Protein AF-A0A2I1HPF6-F1 (afdb_monomer_lite)

Foldseek 3Di:
DDPDPPPDPQPPQLVVLVVVLVVLDPPDPPPDDPVRVQVSVVVLQVVADPPDADDDDDDDDVDDPDPCVLEDAPVPDDPPDDDPSHDHDWDFDAGWGDGQWTWTWTAGPVRDIDIDTHHPAAPFFLDKDKLVNQDDDPPDPDSAVSQLVVQLVVNLVCCVVPVVCLVLQLVFDQPPPDDPVNSVVVSVVSDRDSSSSSSSCQQAKDKAFCVVQVDPDGMIIITGRSVVRPAAEDQWPQQWDWHDDPRDIDIDGPDDDDVPGGHYDHPDHPVDDLVVVVVVCVSSVHPHPDPLNVVVVPQDPVLVVLLVVLVCCCVPPQLVQQVDLDDRDVVSLVSLVVSLVVLQVSCVVPNQSSCVCLVSLQSSLSSCVSVVNLVVSLVSLVVSCVSHVSICVPSNLVSLVVNLVSCVVVVVLVSSVVSVVVNVVVVVVCVVVDPDGDDDPDCPVVVCVNVPPDD

Secondary structure (DSSP, 8-state):
-----------HHHHHHHHHHHHHS-S--TT--HHHHHHHHHHHGGGS-TT----------TT----GGGEE-GGG--TT---TT-EE--EE-S--EESSSEEEEEE-TT--EEEEEE-SPPP--SEEEETTT----TT-SSHHHHHHHHHHHHHHHHHHH-GGGHHHHHTS--SS---HHHHHHHHHTT---HHHHHHHHHHHEEEEE-GGGT-SS--EEEEE-TTGGGPEE-SS--SEEEEEETTEEEEEESS---TTPPPEE-SS-TTS-HHHHHHHHHHTT----SHHHHHHHHS-HHHHHHHHHHHHHIIIIIHHHHSSSS---HHHHHHHHHHHHHHHHHTTTSGGG-TTHHHHHHHHHHHHHHTT-HHHHHHHHHHHHHHHTTT-HHHHHHHHHHHHHHHHHTT-HHHHHHHHHHHHHHHHHHHTT--SS---S--HHHHHHHTT---

Organism: NCBI:txid588596

Sequence (455 aa):
MKCITVTRTIDAFEVVQNAILRLTVDNFSQGKSREQLIDEHKRLDNFCDKKKYVVHNINKQENLTLNFQLRISISNLKVNNVPTGRFLLCRVISKFVKLFALLALVEDPEGNVERLALYNWTKEAFKVVFSNEAFGTMISNTLGDSCAEELTTCVTRKLFEEPYYCPEVYQLYNGLNLSRNEKNEIIRKNSIHIELIIQALMHNGVGLNYDKFNLKTKITGSGLWTLPSFLNHACIDENVYNFFLGDLLFIRTNRPISKGEELIINYRDATFSYEERLSYLKYMNIDCQCRMCKLERSESQEIKLRMAQLLKAYHESIFPKVSKSHRVEPSHIKELEYIIAELRSLRKEHPDLGFNTIELSNTLAFAYLGIGNSKKALSILKEVYDLYKTVRESEIRIIILDIIIINSKLKLFEEAKKWEFARQVWSELCRVMHEHVIKRPALGNLENVLLGNGP

pLDDT: mean 77.22, std 18.9, range [22.77, 98.19]

Structure (mmCIF, N/CA/C/O backbone):
data_AF-A0A2I1HPF6-F1
#
_entry.id   AF-A0A2I1HPF6-F1
#
loop_
_atom_site.group_PDB
_atom_site.id
_atom_site.type_symbol
_atom_site.label_atom_id
_atom_site.label_alt_id
_atom_site.label_comp_id
_atom_site.label_asym_id
_atom_site.label_entity_id
_atom_site.label_seq_id
_atom_site.pdbx_PDB_ins_code
_atom_site.Cartn_x
_atom_site.Cartn_y
_atom_site.Cartn_z
_atom_site.occupancy
_atom_site.B_iso_or_equiv
_atom_site.auth_seq_id
_atom_site.auth_comp_id
_atom_site.auth_asym_id
_atom_site.auth_atom_id
_atom_site.pdbx_PDB_model_num
ATOM 1 N N . MET A 1 1 ? -34.121 -19.395 -7.687 1.00 33.53 1 MET A N 1
ATOM 2 C CA . MET A 1 1 ? -33.109 -18.539 -7.028 1.00 33.53 1 MET A CA 1
ATOM 3 C C . MET A 1 1 ? -33.657 -18.086 -5.684 1.00 33.53 1 MET A C 1
ATOM 5 O O . MET A 1 1 ? -34.612 -17.324 -5.661 1.00 33.53 1 MET A O 1
ATOM 9 N N . LYS A 1 2 ? -33.133 -18.610 -4.568 1.00 22.89 2 LYS A N 1
ATOM 10 C CA . LYS A 1 2 ? -33.501 -18.140 -3.225 1.00 22.89 2 LYS A CA 1
ATOM 11 C C . LYS A 1 2 ? -32.704 -16.867 -2.939 1.00 22.89 2 LYS A C 1
ATOM 13 O O . LYS A 1 2 ? -31.482 -16.928 -2.854 1.00 22.89 2 LYS A O 1
ATOM 18 N N . CYS A 1 3 ? -33.392 -15.734 -2.830 1.00 22.77 3 CYS A N 1
ATOM 19 C CA . CYS A 1 3 ? -32.836 -14.511 -2.265 1.00 22.77 3 CYS A CA 1
ATOM 20 C C . CYS A 1 3 ? -32.560 -14.797 -0.783 1.00 22.77 3 CYS A C 1
ATOM 22 O O . CYS A 1 3 ? -33.494 -14.892 0.010 1.00 22.77 3 CYS A O 1
ATOM 24 N N . ILE A 1 4 ? -31.304 -15.070 -0.429 1.00 28.81 4 ILE A N 1
ATOM 25 C CA . ILE A 1 4 ? -30.907 -15.249 0.968 1.00 28.81 4 ILE A CA 1
ATOM 26 C C . ILE A 1 4 ? -30.422 -13.889 1.446 1.00 28.81 4 ILE A C 1
ATOM 28 O O . ILE A 1 4 ? -29.304 -13.466 1.153 1.00 28.81 4 ILE A O 1
ATOM 32 N N . THR A 1 5 ? -31.315 -13.195 2.142 1.00 25.14 5 THR A N 1
ATOM 33 C CA . THR A 1 5 ? -31.054 -11.958 2.866 1.00 25.14 5 THR A CA 1
ATOM 34 C C . THR A 1 5 ? -29.860 -12.185 3.789 1.00 25.14 5 THR A C 1
ATOM 36 O O . THR A 1 5 ? -29.915 -13.023 4.687 1.00 25.14 5 THR A O 1
ATOM 39 N N . VAL A 1 6 ? -28.759 -11.466 3.566 1.00 26.80 6 VAL A N 1
ATOM 40 C CA . VAL A 1 6 ? -27.655 -11.410 4.528 1.00 26.80 6 VAL A CA 1
ATOM 41 C C . VAL A 1 6 ? -28.186 -10.664 5.750 1.00 26.80 6 VAL A C 1
ATOM 43 O O . VAL A 1 6 ? -28.210 -9.436 5.779 1.00 26.80 6 VAL A O 1
ATOM 46 N N . THR A 1 7 ? -28.677 -11.395 6.748 1.00 28.02 7 THR A N 1
ATOM 47 C CA . THR A 1 7 ? -28.992 -10.840 8.065 1.00 28.02 7 THR A CA 1
ATOM 48 C C . THR A 1 7 ? -27.683 -10.442 8.729 1.00 28.02 7 THR A C 1
ATOM 50 O O . THR A 1 7 ? -27.011 -11.259 9.354 1.00 28.02 7 THR A O 1
ATOM 53 N N . ARG A 1 8 ? -27.300 -9.174 8.554 1.00 38.81 8 ARG A N 1
ATOM 54 C CA . ARG A 1 8 ? -26.343 -8.490 9.425 1.00 38.81 8 ARG A CA 1
ATOM 55 C C . ARG A 1 8 ? -26.861 -8.679 10.855 1.00 38.81 8 ARG A C 1
ATOM 57 O O . ARG A 1 8 ? -27.992 -8.293 11.137 1.00 38.81 8 ARG A O 1
ATOM 64 N N . THR A 1 9 ? -26.095 -9.321 11.733 1.00 33.62 9 THR A N 1
ATOM 65 C CA . THR A 1 9 ? -26.386 -9.301 13.172 1.00 33.62 9 THR A CA 1
ATOM 66 C C . THR A 1 9 ? -26.228 -7.858 13.625 1.00 33.62 9 THR A C 1
ATOM 68 O O . THR A 1 9 ? -25.107 -7.381 13.781 1.00 33.62 9 THR A O 1
ATOM 71 N N . ILE A 1 10 ? -27.346 -7.138 13.712 1.00 43.56 10 ILE A N 1
ATOM 72 C CA . ILE A 1 10 ? -27.378 -5.772 14.228 1.00 43.56 10 ILE A CA 1
ATOM 73 C C . ILE A 1 10 ? -27.075 -5.882 15.721 1.00 43.56 10 ILE A C 1
ATOM 75 O O . ILE A 1 10 ? -27.744 -6.637 16.429 1.00 43.56 10 ILE A O 1
ATOM 79 N N . ASP A 1 11 ? -26.042 -5.178 16.181 1.00 52.94 11 ASP A N 1
ATOM 80 C CA . ASP A 1 11 ? -25.720 -5.083 17.604 1.00 52.94 11 ASP A CA 1
ATOM 81 C C . ASP A 1 11 ? -26.963 -4.563 18.349 1.00 52.94 11 ASP A C 1
ATOM 83 O O . ASP A 1 11 ? -27.607 -3.611 17.899 1.00 52.94 11 ASP A O 1
ATOM 87 N N . ALA A 1 12 ? -27.329 -5.174 19.479 1.00 50.09 12 ALA A N 1
ATOM 88 C CA . ALA A 1 12 ? -28.450 -4.714 20.299 1.00 50.09 12 ALA A CA 1
ATOM 89 C C . ALA A 1 12 ? -28.312 -3.220 20.655 1.00 50.09 12 ALA A C 1
ATOM 91 O O . ALA A 1 12 ? -29.309 -2.501 20.729 1.00 50.09 12 ALA A O 1
ATOM 92 N N . PHE A 1 13 ? -27.076 -2.731 20.788 1.00 53.97 13 PHE A N 1
ATOM 93 C CA . PHE A 1 13 ? -26.775 -1.320 20.995 1.00 53.97 13 PHE A CA 1
ATOM 94 C C . PHE A 1 13 ? -27.106 -0.448 19.767 1.00 53.97 13 PHE A C 1
ATOM 96 O O . PHE A 1 13 ? -27.693 0.625 19.909 1.00 53.97 13 PHE A O 1
ATOM 103 N N . GLU A 1 14 ? -26.817 -0.923 18.551 1.00 60.75 14 GLU A N 1
ATOM 104 C CA . GLU A 1 14 ? -27.145 -0.236 17.291 1.00 60.75 14 GLU A CA 1
ATOM 105 C C . GLU A 1 14 ? -28.666 -0.181 17.056 1.00 60.75 14 GLU A C 1
ATOM 107 O O . GLU A 1 14 ? -29.185 0.842 16.600 1.00 60.75 14 GLU A O 1
ATOM 112 N N . VAL A 1 15 ? -29.406 -1.238 17.417 1.00 61.88 15 VAL A N 1
ATOM 113 C CA . VAL A 1 15 ? -30.882 -1.246 17.365 1.00 61.88 15 VAL A CA 1
ATOM 114 C C . VAL A 1 15 ? -31.463 -0.158 18.270 1.00 61.88 15 VAL A C 1
ATOM 116 O O . VAL A 1 15 ? -32.322 0.613 17.836 1.00 61.88 15 VAL A O 1
ATOM 119 N N . VAL A 1 16 ? -30.974 -0.059 19.509 1.00 62.69 16 VAL A N 1
ATOM 120 C CA . VAL A 1 16 ? -31.441 0.937 20.486 1.00 62.69 16 VAL A CA 1
ATOM 121 C C . VAL A 1 16 ? -31.116 2.357 20.023 1.00 62.69 16 VAL A C 1
ATOM 123 O O . VAL A 1 16 ? -31.986 3.224 20.058 1.00 62.69 16 VAL A O 1
ATOM 126 N N . GLN A 1 17 ? -29.907 2.605 19.517 1.00 67.50 17 GLN A N 1
ATOM 127 C CA . GLN A 1 17 ? -29.527 3.925 19.002 1.00 67.50 17 GLN A CA 1
ATOM 128 C C . GLN A 1 17 ? -30.349 4.346 17.774 1.00 67.50 17 GLN A C 1
ATOM 130 O O . GLN A 1 17 ? -30.729 5.512 17.658 1.00 67.50 17 GLN A O 1
ATOM 135 N N . ASN A 1 18 ? -30.673 3.410 16.878 1.00 67.56 18 ASN A N 1
ATOM 136 C CA . ASN A 1 18 ? -31.574 3.664 15.750 1.00 67.56 18 ASN A CA 1
ATOM 137 C C . ASN A 1 18 ? -33.004 3.985 16.208 1.00 67.56 18 ASN A C 1
ATOM 139 O O . ASN A 1 18 ? -33.643 4.878 15.649 1.00 67.56 18 ASN A O 1
ATOM 143 N N . ALA A 1 19 ? -33.506 3.283 17.227 1.00 67.06 19 ALA A N 1
ATOM 144 C CA . ALA A 1 19 ? -34.814 3.565 17.810 1.00 67.06 19 ALA A CA 1
ATOM 145 C C . ALA A 1 19 ? -34.857 4.961 18.453 1.00 67.06 19 ALA A C 1
ATOM 147 O O . ALA A 1 19 ? -35.792 5.715 18.196 1.00 67.06 19 ALA A O 1
ATOM 148 N N . ILE A 1 20 ? -33.818 5.342 19.207 1.00 68.44 20 ILE A N 1
ATOM 149 C CA . ILE A 1 20 ? -33.681 6.686 19.794 1.00 68.44 20 ILE A CA 1
ATOM 150 C C . ILE A 1 20 ? -33.713 7.759 18.705 1.00 68.44 20 ILE A C 1
ATOM 152 O O . ILE A 1 20 ? -34.450 8.736 18.838 1.00 68.44 20 ILE A O 1
ATOM 156 N N . LEU A 1 21 ? -32.962 7.573 17.614 1.00 72.94 21 LEU A N 1
ATOM 157 C CA . LEU A 1 21 ? -32.945 8.534 16.513 1.00 72.94 21 LEU A CA 1
ATOM 158 C C . LEU A 1 21 ? -34.345 8.716 15.911 1.00 72.94 21 LEU A C 1
ATOM 160 O O . LEU A 1 21 ? -34.793 9.848 15.782 1.00 72.94 21 LEU A O 1
ATOM 164 N N . ARG A 1 22 ? -35.057 7.619 15.618 1.00 73.56 22 ARG A N 1
ATOM 165 C CA . ARG A 1 22 ? -36.418 7.658 15.046 1.00 73.56 22 ARG A CA 1
ATOM 166 C C . ARG A 1 22 ? -37.464 8.273 15.975 1.00 73.56 22 ARG A C 1
ATOM 168 O O . ARG A 1 22 ? -38.430 8.844 15.492 1.00 73.56 22 ARG A O 1
ATOM 175 N N . LEU A 1 23 ? -37.307 8.107 17.288 1.00 72.38 23 LEU A N 1
ATOM 176 C CA . LEU A 1 23 ? -38.225 8.669 18.285 1.00 72.38 23 LEU A CA 1
ATOM 177 C C . LEU A 1 23 ? -37.959 10.153 18.556 1.00 72.38 23 LEU A C 1
ATOM 179 O O . LEU A 1 23 ? -38.864 10.875 18.962 1.00 72.38 23 LEU A O 1
ATOM 183 N N . THR A 1 24 ? -36.717 10.598 18.365 1.00 71.44 24 THR A N 1
ATOM 184 C CA . THR A 1 24 ? -36.293 11.970 18.683 1.00 71.44 24 THR A CA 1
ATOM 185 C C . THR A 1 24 ? -36.358 12.890 17.466 1.00 71.44 24 THR A C 1
ATOM 187 O O . THR A 1 24 ? -36.538 14.098 17.613 1.00 71.44 24 THR A O 1
ATOM 190 N N . VAL A 1 25 ? -36.204 12.323 16.269 1.00 73.25 25 VAL A N 1
ATOM 191 C CA . VAL A 1 25 ? -36.140 13.030 14.993 1.00 73.25 25 VAL A CA 1
ATOM 192 C C . VAL A 1 25 ? -37.156 12.420 14.037 1.00 73.25 25 VAL A C 1
ATOM 194 O O . VAL A 1 25 ? -37.071 11.240 13.702 1.00 73.25 25 VAL A O 1
ATOM 197 N N . ASP A 1 26 ? -38.078 13.241 13.542 1.00 66.19 26 ASP A N 1
ATOM 198 C CA . ASP A 1 26 ? -39.000 12.823 12.486 1.00 66.19 26 ASP A CA 1
ATOM 199 C C . ASP A 1 26 ? -38.226 12.476 11.201 1.00 66.19 26 ASP A C 1
ATOM 201 O O . ASP A 1 26 ? -37.375 13.251 10.754 1.00 66.19 26 ASP A O 1
ATOM 205 N N . ASN A 1 27 ? -38.557 11.335 10.580 1.00 61.19 27 ASN A N 1
ATOM 206 C CA . ASN A 1 27 ? -37.851 10.773 9.414 1.00 61.19 27 ASN A CA 1
ATOM 207 C C . ASN A 1 27 ? -37.856 11.675 8.164 1.00 61.19 27 ASN A C 1
ATOM 209 O O . ASN A 1 27 ? -37.095 11.423 7.230 1.00 61.19 27 ASN A O 1
ATOM 213 N N . PHE A 1 28 ? -38.709 12.699 8.126 1.00 67.44 28 PHE A N 1
ATOM 214 C CA . PHE A 1 28 ? -38.814 13.640 7.018 1.00 67.44 28 PHE A CA 1
ATOM 215 C C . PHE A 1 28 ? -38.324 15.015 7.462 1.00 67.44 28 PHE A C 1
ATOM 217 O O . PHE A 1 28 ? -38.875 15.619 8.377 1.00 67.44 28 PHE A O 1
ATOM 224 N N . SER A 1 29 ? -37.275 15.510 6.818 1.00 70.44 29 SER A N 1
ATOM 225 C CA . SER A 1 29 ? -36.764 16.873 6.994 1.00 70.44 29 SER A CA 1
ATOM 226 C C . SER A 1 29 ? -37.532 17.907 6.165 1.00 70.44 29 SER A C 1
ATOM 228 O O . SER A 1 29 ? -37.549 19.088 6.508 1.00 70.44 29 SER A O 1
ATOM 230 N N . GLN A 1 30 ? -38.199 17.472 5.090 1.00 70.81 30 GLN A N 1
ATOM 231 C CA . GLN A 1 30 ? -38.951 18.344 4.188 1.00 70.81 30 GLN A CA 1
ATOM 232 C C . GLN A 1 30 ? -40.074 19.086 4.922 1.00 70.81 30 GLN A C 1
ATOM 234 O O . GLN A 1 30 ? -40.902 18.477 5.596 1.00 70.81 30 GLN A O 1
ATOM 239 N N . GLY A 1 31 ? -40.109 20.410 4.756 1.00 72.75 31 GLY A N 1
ATOM 240 C CA . GLY A 1 31 ? -41.113 21.287 5.363 1.00 72.75 31 GLY A CA 1
ATOM 241 C C . GLY A 1 31 ? -40.793 21.747 6.788 1.00 72.75 31 GLY A C 1
ATOM 242 O O . GLY A 1 31 ? -41.534 22.571 7.320 1.00 72.75 31 GLY A O 1
ATOM 243 N N . LYS A 1 32 ? -39.697 21.273 7.397 1.00 84.44 32 LYS A N 1
ATOM 244 C CA . LYS A 1 32 ? -39.260 21.752 8.713 1.00 84.44 32 LYS A CA 1
ATOM 245 C C . LYS A 1 32 ? -38.503 23.069 8.612 1.00 84.44 32 LYS A C 1
ATOM 247 O O . LYS A 1 32 ? -37.711 23.277 7.693 1.00 84.44 32 LYS A O 1
ATOM 252 N N . SER A 1 33 ? -38.704 23.939 9.597 1.00 87.88 33 SER A N 1
ATOM 253 C CA . SER A 1 33 ? -37.897 25.148 9.737 1.00 87.88 33 SER A CA 1
ATOM 254 C C . SER A 1 33 ? -36.497 24.821 10.264 1.00 87.88 33 SER A C 1
ATOM 256 O O . SER A 1 33 ? -36.256 23.792 10.907 1.00 87.88 33 SER A O 1
ATOM 258 N N . ARG A 1 34 ? -35.566 25.750 10.042 1.00 88.62 34 ARG A N 1
ATOM 259 C CA . ARG A 1 34 ? -34.214 25.708 10.606 1.00 88.62 34 ARG A CA 1
ATOM 260 C C . ARG A 1 34 ? -34.237 25.524 12.127 1.00 88.62 34 ARG A C 1
ATOM 262 O O . ARG A 1 34 ? -33.472 24.729 12.666 1.00 88.62 34 ARG A O 1
ATOM 269 N N . GLU A 1 35 ? -35.118 26.236 12.820 1.00 90.19 35 GLU A N 1
ATOM 270 C CA . GLU A 1 35 ? -35.264 26.198 14.278 1.00 90.19 35 GLU A CA 1
ATOM 271 C C . GLU A 1 35 ? -35.778 24.840 14.754 1.00 90.19 35 GLU A C 1
ATOM 273 O O . GLU A 1 35 ? -35.270 24.316 15.744 1.00 90.19 35 GLU A O 1
ATOM 278 N N . GLN A 1 36 ? -36.730 24.246 14.027 1.00 87.88 36 GLN A N 1
ATOM 279 C CA . GLN A 1 36 ? -37.255 22.914 14.334 1.00 87.88 36 GLN A CA 1
ATOM 280 C C . GLN A 1 36 ? -36.160 21.848 14.226 1.00 87.88 36 GLN A C 1
ATOM 282 O O . GLN A 1 36 ? -35.988 21.051 15.147 1.00 87.88 36 GLN A O 1
ATOM 287 N N . LEU A 1 37 ? -35.364 21.872 13.152 1.00 88.00 37 LEU A N 1
ATOM 288 C CA . LEU A 1 37 ? -34.242 20.944 12.982 1.00 88.00 37 LEU A CA 1
ATOM 289 C C . LEU A 1 37 ? -33.197 21.100 14.097 1.00 88.00 37 LEU A C 1
ATOM 291 O O . LEU A 1 37 ? -32.699 20.099 14.616 1.00 88.00 37 LEU A O 1
ATOM 295 N N . ILE A 1 38 ? -32.888 22.341 14.493 1.00 88.00 38 ILE A N 1
ATOM 296 C CA . ILE A 1 38 ? -31.966 22.641 15.599 1.00 88.00 38 ILE A CA 1
ATOM 297 C C . ILE A 1 38 ? -32.500 22.110 16.931 1.00 88.00 38 ILE A C 1
ATOM 299 O O . ILE A 1 38 ? -31.726 21.534 17.697 1.00 88.00 38 ILE A O 1
ATOM 303 N N . ASP A 1 39 ? -33.788 22.291 17.223 1.00 87.69 39 ASP A N 1
ATOM 304 C CA . ASP A 1 39 ? -34.392 21.808 18.467 1.00 87.69 39 ASP A CA 1
ATOM 305 C C . ASP A 1 39 ? -34.390 20.276 18.546 1.00 87.69 39 ASP A C 1
ATOM 307 O O . ASP A 1 39 ? -33.941 19.707 19.541 1.00 87.69 39 ASP A O 1
ATOM 311 N N . GLU A 1 40 ? -34.777 19.596 17.463 1.00 88.19 40 GLU A N 1
ATOM 312 C CA . GLU A 1 40 ? -34.675 18.135 17.353 1.00 88.19 40 GLU A CA 1
ATOM 313 C C . GLU A 1 40 ? -33.245 17.642 17.587 1.00 88.19 40 GLU A C 1
ATOM 315 O O . GLU A 1 40 ? -33.018 16.690 18.333 1.00 88.19 40 GLU A O 1
ATOM 320 N N . HIS A 1 41 ? -32.261 18.296 16.960 1.00 85.94 41 HIS A N 1
ATOM 321 C CA . HIS A 1 41 ? -30.859 17.901 17.080 1.00 85.94 41 HIS A CA 1
ATOM 322 C C . HIS A 1 41 ? -30.328 18.087 18.503 1.00 85.94 41 HIS A C 1
ATOM 324 O O . HIS A 1 41 ? -29.616 17.222 19.002 1.00 85.94 41 HIS A O 1
ATOM 330 N N . LYS A 1 42 ? -30.725 19.159 19.201 1.00 84.31 42 LYS A N 1
ATOM 331 C CA . LYS A 1 42 ? -30.370 19.374 20.616 1.00 84.31 42 LYS A CA 1
ATOM 332 C C . LYS A 1 42 ? -30.915 18.281 21.531 1.00 84.31 42 LYS A C 1
ATOM 334 O O . LYS A 1 42 ? -30.255 17.916 22.497 1.00 84.31 42 LYS A O 1
ATOM 339 N N . ARG A 1 43 ? -32.096 17.724 21.246 1.00 83.12 43 ARG A N 1
ATOM 340 C CA . ARG A 1 43 ? -32.654 16.622 22.053 1.00 83.12 43 ARG A CA 1
ATOM 341 C C . ARG A 1 43 ? -31.796 15.358 21.975 1.00 83.12 43 ARG A C 1
ATOM 343 O O . ARG A 1 43 ? -31.773 14.594 22.939 1.00 83.12 43 ARG A O 1
ATOM 350 N N . LEU A 1 44 ? -31.056 15.162 20.878 1.00 77.75 44 LEU A N 1
ATOM 351 C CA . LEU A 1 44 ? -30.129 14.038 20.729 1.00 77.75 44 LEU A CA 1
ATOM 352 C C . LEU A 1 44 ? -28.915 14.134 21.667 1.00 77.75 44 LEU A C 1
ATOM 354 O O . LEU A 1 44 ? -28.379 13.094 22.050 1.00 77.75 44 LEU A O 1
ATOM 358 N N . ASP A 1 45 ? -28.514 15.339 22.097 1.00 69.69 45 ASP A N 1
ATOM 359 C CA . ASP A 1 45 ? -27.385 15.530 23.025 1.00 69.69 45 ASP A CA 1
ATOM 360 C C . ASP A 1 45 ? -27.594 14.784 24.355 1.00 69.69 45 ASP A C 1
ATOM 362 O O . ASP A 1 45 ? -26.630 14.340 24.980 1.00 69.69 45 ASP A O 1
ATOM 366 N N . ASN A 1 46 ? -28.850 14.586 24.772 1.00 67.94 46 ASN A N 1
ATOM 367 C CA . ASN A 1 46 ? -29.190 13.861 26.000 1.00 67.94 46 ASN A CA 1
ATOM 368 C C . ASN A 1 46 ? -28.822 12.370 25.952 1.00 67.94 46 ASN A C 1
ATOM 370 O O . ASN A 1 46 ? -28.694 11.741 27.001 1.00 67.94 46 ASN A O 1
ATOM 374 N N . PHE A 1 47 ? -28.647 11.814 24.752 1.00 65.00 47 PHE A N 1
ATOM 375 C CA . PHE A 1 47 ? -28.364 10.397 24.525 1.00 65.00 47 PHE A CA 1
ATOM 376 C C . PHE A 1 47 ? -26.901 10.134 24.141 1.00 65.00 47 PHE A C 1
ATOM 378 O O . PHE A 1 47 ? -26.506 8.981 23.961 1.00 65.00 47 PHE A O 1
ATOM 385 N N . CYS A 1 48 ? -26.089 11.188 24.026 1.00 59.41 48 CYS A N 1
ATOM 386 C CA . CYS A 1 48 ? -24.667 11.090 23.722 1.00 59.41 48 CYS A CA 1
ATOM 387 C C . CYS A 1 48 ? -23.835 10.733 24.957 1.00 59.41 48 CYS A C 1
ATOM 389 O O . CYS A 1 48 ? -24.060 11.224 26.065 1.00 59.41 48 CYS A O 1
ATOM 391 N N . ASP A 1 49 ? -22.791 9.935 24.735 1.00 55.44 49 ASP A N 1
ATOM 392 C CA . ASP A 1 49 ? -21.733 9.719 25.718 1.00 55.44 49 ASP A CA 1
ATOM 393 C C . ASP A 1 49 ? -20.977 11.037 25.949 1.00 55.44 49 ASP A C 1
ATOM 395 O O . ASP A 1 49 ? -20.145 11.445 25.136 1.00 55.44 49 ASP A O 1
ATOM 399 N N . LYS A 1 50 ? -21.270 11.709 27.071 1.00 52.34 50 LYS A N 1
ATOM 400 C CA . LYS A 1 50 ? -20.686 13.010 27.449 1.00 52.34 50 LYS A CA 1
ATOM 401 C C . LYS A 1 50 ? -19.155 12.992 27.566 1.00 52.34 50 LYS A C 1
ATOM 403 O O . LYS A 1 50 ? -18.560 14.056 27.692 1.00 52.34 50 LYS A O 1
ATOM 408 N N . LYS A 1 51 ? -18.518 11.814 27.557 1.00 43.34 51 LYS A N 1
ATOM 409 C CA . LYS A 1 51 ? -17.058 11.657 27.636 1.00 43.34 51 LYS A CA 1
ATOM 410 C C . LYS A 1 51 ? -16.372 11.557 26.269 1.00 43.34 51 LYS A C 1
ATOM 412 O O . LYS A 1 51 ? -15.152 11.666 26.208 1.00 43.34 51 LYS A O 1
ATOM 417 N N . LYS A 1 52 ? -17.116 11.379 25.170 1.00 46.44 52 LYS A N 1
ATOM 418 C CA . LYS A 1 52 ? -16.565 11.312 23.806 1.00 46.44 52 LYS A CA 1
ATOM 419 C C . LYS A 1 52 ? -16.730 12.654 23.107 1.00 46.44 52 LYS A C 1
ATOM 421 O O . LYS A 1 52 ? -17.716 12.891 22.414 1.00 46.44 52 LYS A O 1
ATOM 426 N N . TYR A 1 53 ? -15.761 13.538 23.305 1.00 45.88 53 TYR A N 1
ATOM 427 C CA . TYR A 1 53 ? -15.707 14.814 22.599 1.00 45.88 53 TYR A CA 1
ATOM 428 C C . TYR A 1 53 ? -15.240 14.592 21.160 1.00 45.88 53 TYR A C 1
ATOM 430 O O . TYR A 1 53 ? -14.192 13.995 20.939 1.00 45.88 53 TYR A O 1
ATOM 438 N N . VAL A 1 54 ? -16.006 15.090 20.190 1.00 49.97 54 VAL A N 1
ATOM 439 C CA . VAL A 1 54 ? -15.543 15.225 18.804 1.00 49.97 54 VAL A CA 1
ATOM 440 C C . VAL A 1 54 ? -14.835 16.570 18.710 1.00 49.97 54 VAL A C 1
ATOM 442 O O . VAL A 1 54 ? -15.459 17.620 18.890 1.00 49.97 54 VAL A O 1
ATOM 445 N N . VAL A 1 55 ? -13.521 16.546 18.494 1.00 44.25 55 VAL A N 1
ATOM 446 C CA . VAL A 1 55 ? -12.721 17.767 18.364 1.00 44.25 55 VAL A CA 1
ATOM 447 C C . VAL A 1 55 ? -12.887 18.307 16.947 1.00 44.25 55 VAL A C 1
ATOM 449 O O . VAL A 1 55 ? -12.519 17.669 15.966 1.00 44.25 55 VAL A O 1
ATOM 452 N N . HIS A 1 56 ? -13.445 19.510 16.827 1.00 47.62 56 HIS A N 1
ATOM 453 C CA . HIS A 1 56 ? -13.532 20.210 15.550 1.00 47.62 56 HIS A CA 1
ATOM 454 C C . HIS A 1 56 ? -12.191 20.884 15.236 1.00 47.62 56 HIS A C 1
ATOM 456 O O . HIS A 1 56 ? -11.956 22.021 15.646 1.00 47.62 56 HIS A O 1
ATOM 462 N N . ASN A 1 57 ? -11.322 20.216 14.481 1.00 43.91 57 ASN A N 1
ATOM 463 C CA . ASN A 1 57 ? -10.151 20.879 13.912 1.00 43.91 57 ASN A CA 1
ATOM 464 C C . ASN A 1 57 ? -10.578 21.710 12.693 1.00 43.91 57 ASN A C 1
ATOM 466 O O . ASN A 1 57 ? -10.895 21.179 11.630 1.00 43.91 57 ASN A O 1
ATOM 470 N N . ILE A 1 58 ? -10.614 23.035 12.853 1.00 46.97 58 ILE A N 1
ATOM 471 C CA . ILE A 1 58 ? -10.909 23.968 11.760 1.00 46.97 58 ILE A CA 1
ATOM 472 C C . ILE A 1 58 ? -9.611 24.225 10.995 1.00 46.97 58 ILE A C 1
ATOM 474 O O . ILE A 1 58 ? -8.780 25.027 11.420 1.00 46.97 58 ILE A O 1
ATOM 478 N N . ASN A 1 59 ? -9.445 23.578 9.843 1.00 46.12 59 ASN A N 1
ATOM 479 C CA . ASN A 1 59 ? -8.375 23.929 8.917 1.00 46.12 59 ASN A CA 1
ATOM 480 C C . ASN A 1 59 ? -8.844 25.088 8.023 1.00 46.12 59 ASN A C 1
ATOM 482 O O . ASN A 1 59 ? -9.667 24.902 7.126 1.00 46.12 59 ASN A O 1
ATOM 486 N N . LYS A 1 60 ? -8.368 26.309 8.294 1.00 48.00 60 LYS A N 1
ATOM 487 C CA . LYS A 1 60 ? -8.649 27.474 7.446 1.00 48.00 60 LYS A CA 1
ATOM 488 C C . LYS A 1 60 ? -7.761 27.418 6.203 1.00 48.00 60 LYS A C 1
ATOM 490 O O . LYS A 1 60 ? -6.612 27.842 6.240 1.00 48.00 60 LYS A O 1
ATOM 495 N N . GLN A 1 61 ? -8.301 26.935 5.087 1.00 51.16 61 GLN A N 1
ATOM 496 C CA . GLN A 1 61 ? -7.708 27.189 3.775 1.00 51.16 61 GLN A CA 1
ATOM 497 C C . GLN A 1 61 ? -8.262 28.501 3.217 1.00 51.16 61 GLN A C 1
ATOM 499 O O . GLN A 1 61 ? -9.419 28.576 2.816 1.00 51.16 61 GLN A O 1
ATOM 504 N N . GLU A 1 62 ? -7.425 29.535 3.159 1.00 51.62 62 GLU A N 1
ATOM 505 C CA . GLU A 1 62 ? -7.819 30.871 2.681 1.00 51.62 62 GLU A CA 1
ATOM 506 C C . GLU A 1 62 ? -8.141 30.918 1.175 1.00 51.62 62 GLU A C 1
ATOM 508 O O . GLU A 1 62 ? -8.746 31.874 0.709 1.00 51.62 62 GLU A O 1
ATOM 513 N N . ASN A 1 63 ? -7.785 29.878 0.408 1.00 53.09 63 ASN A N 1
ATOM 514 C CA . ASN A 1 63 ? -7.883 29.865 -1.056 1.00 53.09 63 ASN A CA 1
ATOM 515 C C . ASN A 1 63 ? -8.490 28.562 -1.617 1.00 53.09 63 ASN A C 1
ATOM 517 O O . ASN A 1 63 ? -7.905 27.921 -2.497 1.00 53.09 63 ASN A O 1
ATOM 521 N N . LEU A 1 64 ? -9.675 28.157 -1.142 1.00 55.81 64 LEU A N 1
ATOM 522 C CA . LEU A 1 64 ? -10.452 27.116 -1.827 1.00 55.81 64 LEU A CA 1
ATOM 523 C C . LEU A 1 64 ? -10.865 27.610 -3.215 1.00 55.81 64 LEU A C 1
ATOM 525 O O . LEU A 1 64 ? -11.615 28.570 -3.359 1.00 55.81 64 LEU A O 1
ATOM 529 N N . THR A 1 65 ? -10.383 26.941 -4.258 1.00 64.06 65 THR A N 1
ATOM 530 C CA . THR A 1 65 ? -10.727 27.291 -5.641 1.00 64.06 65 THR A CA 1
ATOM 531 C C . THR A 1 65 ? -11.702 26.264 -6.190 1.00 64.06 65 THR A C 1
ATOM 533 O O . THR A 1 65 ? -11.338 25.406 -6.989 1.00 64.06 65 THR A O 1
ATOM 536 N N . LEU A 1 66 ? -12.935 26.319 -5.696 1.00 69.50 66 LEU A N 1
ATOM 537 C CA . LEU A 1 66 ? -14.022 25.475 -6.174 1.00 69.50 66 LEU A CA 1
ATOM 538 C C . LEU A 1 66 ? -14.708 26.154 -7.363 1.00 69.50 66 LEU A C 1
ATOM 540 O O . LEU A 1 66 ? -14.973 27.356 -7.331 1.00 69.50 66 LEU A O 1
ATOM 544 N N . ASN A 1 67 ? -15.026 25.391 -8.410 1.00 80.88 67 ASN A N 1
ATOM 545 C CA . ASN A 1 67 ? -15.874 25.898 -9.486 1.00 80.88 67 ASN A CA 1
ATOM 546 C C . ASN A 1 67 ? -17.327 25.959 -8.996 1.00 80.88 67 ASN A C 1
ATOM 548 O O . ASN A 1 67 ? -18.040 24.961 -9.048 1.00 80.88 67 ASN A O 1
ATOM 552 N N . PHE A 1 68 ? -17.785 27.130 -8.549 1.00 82.62 68 PHE A N 1
ATOM 553 C CA . PHE A 1 68 ? -19.132 27.315 -7.996 1.00 82.62 68 PHE A CA 1
ATOM 554 C C . PHE A 1 68 ? -20.281 26.894 -8.929 1.00 82.62 68 PHE A C 1
ATOM 556 O O . PHE A 1 68 ? -21.373 26.630 -8.436 1.00 82.62 68 PHE A O 1
ATOM 563 N N . GLN A 1 69 ? -20.051 26.753 -10.239 1.00 84.50 69 GLN A N 1
ATOM 564 C CA . GLN A 1 69 ? -21.055 26.229 -11.174 1.00 84.50 69 GLN A CA 1
ATOM 565 C C . GLN A 1 69 ? -21.348 24.733 -10.970 1.00 84.50 69 GLN A C 1
ATOM 567 O O . GLN A 1 69 ? -22.430 24.262 -11.315 1.00 84.50 69 GLN A O 1
ATOM 572 N N . LEU A 1 70 ? -20.403 23.981 -10.395 1.00 86.25 70 LEU A N 1
ATOM 573 C CA . LEU A 1 70 ? -20.569 22.563 -10.061 1.00 86.25 70 LEU A CA 1
ATOM 574 C C . LEU A 1 70 ? -21.197 22.353 -8.674 1.00 86.25 70 LEU A C 1
ATOM 576 O O . LEU A 1 70 ? -21.421 21.209 -8.270 1.00 86.25 70 LEU A O 1
ATOM 580 N N . ARG A 1 71 ? -21.502 23.433 -7.943 1.00 89.38 71 ARG A N 1
ATOM 581 C CA . ARG A 1 71 ? -22.172 23.359 -6.643 1.00 89.38 71 ARG A CA 1
ATOM 582 C C . ARG A 1 71 ? -23.590 22.815 -6.814 1.00 89.38 71 ARG A C 1
ATOM 584 O O . ARG A 1 71 ? -24.331 23.241 -7.699 1.00 89.38 71 ARG A O 1
ATOM 591 N N . ILE A 1 72 ? -23.988 21.897 -5.942 1.00 91.94 72 ILE A N 1
ATOM 592 C CA . ILE A 1 72 ? -25.381 21.480 -5.777 1.00 91.94 72 ILE A CA 1
ATOM 593 C C . ILE A 1 72 ? -25.930 22.017 -4.451 1.00 91.94 72 ILE A C 1
ATOM 595 O O . ILE A 1 72 ? -25.211 22.078 -3.458 1.00 91.94 72 ILE A O 1
ATOM 599 N N . SER A 1 73 ? -27.191 22.446 -4.472 1.00 92.44 73 SER A N 1
ATOM 600 C CA . SER A 1 73 ? -27.964 22.887 -3.304 1.00 92.44 73 SER A CA 1
ATOM 601 C C . SER A 1 73 ? -28.585 21.682 -2.599 1.00 92.44 73 SER A C 1
ATOM 603 O O . SER A 1 73 ? -28.937 20.703 -3.265 1.00 92.44 73 SER A O 1
ATOM 605 N N . ILE A 1 74 ? -28.768 21.754 -1.279 1.00 91.56 74 ILE A N 1
ATOM 606 C CA . ILE A 1 74 ? -29.442 20.700 -0.499 1.00 91.56 74 ILE A CA 1
ATOM 607 C C . ILE A 1 74 ? -30.846 20.446 -1.051 1.00 91.56 74 ILE A C 1
ATOM 609 O O . ILE A 1 74 ? -31.250 19.295 -1.211 1.00 91.56 74 ILE A O 1
ATOM 613 N N . SER A 1 75 ? -31.555 21.514 -1.422 1.00 90.19 75 SER A N 1
ATOM 614 C CA . SER A 1 75 ? -32.906 21.456 -1.997 1.00 90.19 75 SER A CA 1
ATOM 615 C C . SER A 1 75 ? -33.001 20.621 -3.285 1.00 90.19 75 SER A C 1
ATOM 617 O O . SER A 1 75 ? -34.069 20.110 -3.620 1.00 90.19 75 SER A O 1
ATOM 619 N N . ASN A 1 76 ? -31.877 20.434 -3.986 1.00 90.25 76 ASN A N 1
ATOM 620 C CA . ASN A 1 76 ? -31.798 19.695 -5.244 1.00 90.25 76 ASN A CA 1
ATOM 621 C C . ASN A 1 76 ? -31.383 18.223 -5.063 1.00 90.25 76 ASN A C 1
ATOM 623 O O . ASN A 1 76 ? -31.313 17.482 -6.051 1.00 90.25 76 ASN A O 1
ATOM 627 N N . LEU A 1 77 ? -31.088 17.785 -3.835 1.00 87.50 77 LEU A N 1
ATOM 628 C CA . LEU A 1 77 ? -30.748 16.395 -3.542 1.00 87.50 77 LEU A CA 1
ATOM 629 C C . LEU A 1 77 ? -31.995 15.505 -3.623 1.00 87.50 77 LEU A C 1
ATOM 631 O O . LEU A 1 77 ? -33.090 15.879 -3.209 1.00 87.50 77 LEU A O 1
ATOM 635 N N . LYS A 1 78 ? -31.826 14.297 -4.168 1.00 82.31 78 LYS A N 1
ATOM 636 C CA . LYS A 1 78 ? -32.900 13.305 -4.310 1.00 82.31 78 LYS A CA 1
ATOM 637 C C . LYS A 1 78 ? -32.487 11.994 -3.658 1.00 82.31 78 LYS A C 1
ATOM 639 O O . LYS A 1 78 ? -31.343 11.565 -3.791 1.00 82.31 78 LYS A O 1
ATOM 644 N N . VAL A 1 79 ? -33.437 11.343 -2.992 1.00 78.50 79 VAL A N 1
ATOM 645 C CA . VAL A 1 79 ? -33.231 10.023 -2.382 1.00 78.50 79 VAL A CA 1
ATOM 646 C C . VAL A 1 79 ? -32.803 9.020 -3.458 1.00 78.50 79 VAL A C 1
ATOM 648 O O . VAL A 1 79 ? -33.374 8.999 -4.548 1.00 78.50 79 VAL A O 1
ATOM 651 N N . ASN A 1 80 ? -31.799 8.195 -3.148 1.00 74.88 80 ASN A N 1
ATOM 652 C CA . ASN A 1 80 ? -31.221 7.184 -4.045 1.00 74.88 80 ASN A CA 1
ATOM 653 C C . ASN A 1 80 ? -30.646 7.731 -5.364 1.00 74.88 80 ASN A C 1
ATOM 655 O O . ASN A 1 80 ? -30.505 6.985 -6.331 1.00 74.88 80 ASN A O 1
ATOM 659 N N . ASN A 1 81 ? -30.287 9.014 -5.408 1.00 80.62 81 ASN A N 1
ATOM 660 C CA . ASN A 1 81 ? -29.587 9.611 -6.536 1.00 80.62 81 ASN A CA 1
ATOM 661 C C . ASN A 1 81 ? -28.250 10.193 -6.071 1.00 80.62 81 ASN A C 1
ATOM 663 O O . ASN A 1 81 ? -28.216 10.976 -5.124 1.00 80.62 81 ASN A O 1
ATOM 667 N N . VAL A 1 82 ? -27.159 9.834 -6.747 1.00 78.12 82 VAL A N 1
ATOM 668 C CA . VAL A 1 82 ? -25.813 10.338 -6.449 1.00 78.12 82 VAL A CA 1
ATOM 669 C C . VAL A 1 82 ? -25.433 11.366 -7.516 1.00 78.12 82 VAL A C 1
ATOM 671 O O . VAL A 1 82 ? -25.200 10.982 -8.663 1.00 78.12 82 VAL A O 1
ATOM 674 N N . PRO A 1 83 ? -25.355 12.668 -7.183 1.00 75.94 83 PRO A N 1
ATOM 675 C CA . PRO A 1 83 ? -24.905 13.686 -8.124 1.00 75.94 83 PRO A CA 1
ATOM 676 C C . PRO A 1 83 ? -23.425 13.469 -8.474 1.00 75.94 83 PRO A C 1
ATOM 678 O O . PRO A 1 83 ? -22.542 13.699 -7.653 1.00 75.94 83 PRO A O 1
ATOM 681 N N . THR A 1 84 ? -23.132 13.026 -9.696 1.00 79.00 84 THR A N 1
ATOM 682 C CA . THR A 1 84 ? -21.753 12.831 -10.171 1.00 79.00 84 THR A CA 1
ATOM 683 C C . THR A 1 84 ? -21.149 14.143 -10.669 1.00 79.00 84 THR A C 1
ATOM 685 O O . THR A 1 84 ? -21.807 14.891 -11.393 1.00 79.00 84 THR A O 1
ATOM 688 N N . GLY A 1 85 ? -19.887 14.416 -10.320 1.00 78.00 85 GLY A N 1
ATOM 689 C CA . GLY A 1 85 ? -19.161 15.612 -10.777 1.00 78.00 85 GLY A CA 1
ATOM 690 C C . GLY A 1 85 ? -19.655 16.933 -10.176 1.00 78.00 85 GLY A C 1
ATOM 691 O O . GLY A 1 85 ? -19.369 17.996 -10.722 1.00 78.00 85 GLY A O 1
ATOM 692 N N . ARG A 1 86 ? -20.412 16.871 -9.076 1.00 81.31 86 ARG A N 1
ATOM 693 C CA . ARG A 1 86 ? -20.898 18.031 -8.322 1.00 81.31 86 ARG A CA 1
ATOM 694 C C . ARG A 1 86 ? -20.434 17.952 -6.877 1.00 81.31 86 ARG A C 1
ATOM 696 O O . ARG A 1 86 ? -20.192 16.859 -6.374 1.00 81.31 86 ARG A O 1
ATOM 703 N N . PHE A 1 87 ? -20.370 19.096 -6.205 1.00 81.12 87 PHE A N 1
ATOM 704 C CA . PHE A 1 87 ? -20.047 19.157 -4.780 1.00 81.12 87 PHE A CA 1
ATOM 705 C C . PHE A 1 87 ? -21.135 19.876 -3.993 1.00 81.12 87 PHE A C 1
ATOM 707 O O . PHE A 1 87 ? -21.772 20.813 -4.480 1.00 81.12 87 PHE A O 1
ATOM 714 N N . LEU A 1 88 ? -21.315 19.445 -2.750 1.00 83.56 88 LEU A N 1
ATOM 715 C CA . LEU A 1 88 ? -22.139 20.126 -1.768 1.00 83.56 88 LEU A CA 1
ATOM 716 C C . LEU A 1 88 ? -21.220 20.983 -0.892 1.00 83.56 88 LEU A C 1
ATOM 718 O O . LEU A 1 88 ? -20.287 20.466 -0.283 1.00 83.56 88 LEU A O 1
ATOM 722 N N . LEU A 1 89 ? -21.466 22.291 -0.845 1.00 85.06 89 LEU A N 1
ATOM 723 C CA . LEU A 1 89 ? -20.769 23.192 0.069 1.00 85.06 89 LEU A CA 1
ATOM 724 C C . LEU A 1 89 ? -21.703 23.496 1.231 1.00 85.06 89 LEU A C 1
ATOM 726 O O . LEU A 1 89 ? -22.780 24.035 1.000 1.00 85.06 89 LEU A O 1
ATOM 730 N N . CYS A 1 90 ? -21.287 23.191 2.457 1.00 87.56 90 CYS A N 1
ATOM 731 C CA . CYS A 1 90 ? -22.065 23.513 3.646 1.00 87.56 90 CYS A CA 1
ATOM 732 C C . CYS A 1 90 ? -21.182 23.989 4.797 1.00 87.56 90 CYS A C 1
ATOM 734 O O . CYS A 1 90 ? -20.017 23.607 4.909 1.00 87.56 90 CYS A O 1
ATOM 736 N N . ARG A 1 91 ? -21.777 24.769 5.700 1.00 85.50 91 ARG A N 1
ATOM 737 C CA . ARG A 1 91 ? -21.247 25.021 7.042 1.00 85.50 91 ARG A CA 1
ATOM 738 C C . ARG A 1 91 ? -21.931 24.106 8.051 1.00 85.50 91 ARG A C 1
ATOM 740 O O . ARG A 1 91 ? -23.128 23.864 7.950 1.00 85.50 91 ARG A O 1
ATOM 747 N N . VAL A 1 92 ? -21.189 23.631 9.045 1.00 84.75 92 VAL A N 1
ATOM 748 C CA . VAL A 1 92 ? -21.762 22.910 10.190 1.00 84.75 92 VAL A CA 1
ATOM 749 C C . VAL A 1 92 ? -22.344 23.935 11.167 1.00 84.75 92 VAL A C 1
ATOM 751 O O . VAL A 1 92 ? -21.643 24.867 11.559 1.00 84.75 92 VAL A O 1
ATOM 754 N N . ILE A 1 93 ? -23.617 23.784 11.548 1.00 87.19 93 ILE A N 1
ATOM 755 C CA . ILE A 1 93 ? -24.345 24.744 12.404 1.00 87.19 93 ILE A CA 1
ATOM 756 C C . ILE A 1 93 ? -24.772 24.174 13.760 1.00 87.19 93 ILE A C 1
ATOM 758 O O . ILE A 1 93 ? -25.373 24.882 14.568 1.00 87.19 93 ILE A O 1
ATOM 762 N N . SER A 1 94 ? -24.469 22.905 14.025 1.00 84.69 94 SER A N 1
ATOM 763 C CA . SER A 1 94 ? -24.704 22.256 15.313 1.00 84.69 94 SER A CA 1
ATOM 764 C C . SER A 1 94 ? -23.470 21.488 15.773 1.00 84.69 94 SER A C 1
ATOM 766 O O . SER A 1 94 ? -22.581 21.173 14.983 1.00 84.69 94 SER A O 1
ATOM 768 N N . LYS A 1 95 ? -23.435 21.129 17.059 1.00 76.62 95 LYS A N 1
ATOM 769 C CA . LYS A 1 95 ? -22.460 20.155 17.557 1.00 76.62 95 LYS A CA 1
ATOM 770 C C . LYS A 1 95 ? -22.696 18.794 16.906 1.00 76.62 95 LYS A C 1
ATOM 772 O O . LYS A 1 95 ? -23.838 18.451 16.577 1.00 76.62 95 LYS A O 1
ATOM 777 N N . PHE A 1 96 ? -21.623 18.023 16.754 1.00 77.19 96 PHE A N 1
ATOM 778 C CA . PHE A 1 96 ? -21.750 16.625 16.375 1.00 77.19 96 PHE A CA 1
ATOM 779 C C . PHE A 1 96 ? -22.316 15.794 17.528 1.00 77.19 96 PHE A C 1
ATOM 781 O O . PHE A 1 96 ? -21.880 15.908 18.671 1.00 77.19 96 PHE A O 1
ATOM 788 N N . VAL A 1 97 ? -23.263 14.927 17.188 1.00 75.62 97 VAL A N 1
ATOM 789 C CA . VAL A 1 97 ? -23.894 13.943 18.067 1.00 75.62 97 VAL A CA 1
ATOM 790 C C . VAL A 1 97 ? -23.441 12.565 17.599 1.00 75.62 97 VAL A C 1
ATOM 792 O O . VAL A 1 97 ? -23.603 12.214 16.428 1.00 75.62 97 VAL A O 1
ATOM 795 N N . LYS A 1 98 ? -22.864 11.779 18.511 1.00 72.44 98 LYS A N 1
ATOM 796 C CA . LYS A 1 98 ? -22.396 10.419 18.231 1.00 72.44 98 LYS A CA 1
ATOM 797 C C . LYS A 1 98 ? -23.439 9.391 18.672 1.00 72.44 98 LYS A C 1
ATOM 799 O O . LYS A 1 98 ? -23.578 9.116 19.861 1.00 72.44 98 LYS A O 1
ATOM 804 N N . LEU A 1 99 ? -24.104 8.780 17.693 1.00 73.00 99 LEU A N 1
ATOM 805 C CA . LEU A 1 99 ? -24.903 7.558 17.848 1.00 73.00 99 LEU A CA 1
ATOM 806 C C . LEU A 1 99 ? -24.226 6.426 17.047 1.00 73.00 99 LEU A C 1
ATOM 808 O O . LEU A 1 99 ? -22.997 6.329 17.049 1.00 73.00 99 LEU A O 1
ATOM 812 N N . PHE A 1 100 ? -24.994 5.594 16.336 1.00 68.38 100 PHE A N 1
ATOM 813 C CA . PHE A 1 100 ? -24.447 4.628 15.372 1.00 68.38 100 PHE A CA 1
ATOM 814 C C . PHE A 1 100 ? -23.797 5.340 14.163 1.00 68.38 100 PHE A C 1
ATOM 816 O O . PHE A 1 100 ? -22.893 4.805 13.525 1.00 68.38 100 PHE A O 1
ATOM 823 N N . ALA A 1 101 ? -24.237 6.567 13.869 1.00 72.69 101 ALA A N 1
ATOM 824 C CA . ALA A 1 101 ? -23.651 7.488 12.902 1.00 72.69 101 ALA A CA 1
ATOM 825 C C . ALA A 1 101 ? -23.187 8.765 13.614 1.00 72.69 101 ALA A C 1
ATOM 827 O O . ALA A 1 101 ? -23.650 9.087 14.714 1.00 72.69 101 ALA A O 1
ATOM 828 N N . LEU A 1 102 ? -22.281 9.496 12.970 1.00 76.44 102 LEU A N 1
ATOM 829 C CA . LEU A 1 102 ? -21.896 10.835 13.393 1.00 76.44 102 LEU A CA 1
ATOM 830 C C . LEU A 1 102 ? -22.856 11.844 12.745 1.00 76.44 102 LEU A C 1
ATOM 832 O O . LEU A 1 102 ? -22.917 11.944 11.519 1.00 76.44 102 LEU A O 1
ATOM 836 N N . LEU A 1 103 ? -23.642 12.543 13.566 1.00 82.81 103 LEU A N 1
ATOM 837 C CA . LEU A 1 103 ? -24.741 13.404 13.127 1.00 82.81 103 LEU A CA 1
ATOM 838 C C . LEU A 1 103 ? -24.426 14.879 13.382 1.00 82.81 103 LEU A C 1
ATOM 840 O O . LEU A 1 103 ? -24.038 15.232 14.492 1.00 82.81 103 LEU A O 1
ATOM 844 N N . ALA A 1 104 ? -24.678 15.754 12.413 1.00 87.38 104 ALA A N 1
ATOM 845 C CA . ALA A 1 104 ? -24.710 17.206 12.613 1.00 87.38 104 ALA A CA 1
ATOM 846 C C . ALA A 1 104 ? -25.707 17.870 11.662 1.00 87.38 104 ALA A C 1
ATOM 848 O O . ALA A 1 104 ? -26.071 17.304 10.636 1.00 87.38 104 ALA A O 1
ATOM 849 N N . LEU A 1 105 ? -26.124 19.090 11.980 1.00 90.19 105 LEU A N 1
ATOM 850 C CA . LEU A 1 105 ? -26.839 19.954 11.054 1.00 90.19 105 LEU A CA 1
ATOM 851 C C . LEU A 1 105 ? -25.845 20.738 10.213 1.00 90.19 105 LEU A C 1
ATOM 853 O O . LEU A 1 105 ? -24.894 21.338 10.730 1.00 90.19 105 LEU A O 1
ATOM 857 N N . VAL A 1 106 ? -26.107 20.752 8.916 1.00 91.56 106 VAL A N 1
ATOM 858 C CA . VAL A 1 106 ? -25.354 21.507 7.931 1.00 91.56 106 VAL A CA 1
ATOM 859 C C . VAL A 1 106 ? -26.276 22.480 7.212 1.00 91.56 106 VAL A C 1
ATOM 861 O O . VAL A 1 106 ? -27.457 22.203 7.022 1.00 91.56 106 VAL A O 1
ATOM 864 N N . GLU A 1 107 ? -25.732 23.629 6.839 1.00 93.06 107 GLU A N 1
ATOM 865 C CA . GLU A 1 107 ? -26.434 24.680 6.109 1.00 93.06 107 GLU A CA 1
ATOM 866 C C . GLU A 1 107 ? -25.658 25.018 4.839 1.00 93.06 107 GLU A C 1
ATOM 868 O O . GLU A 1 107 ? -24.445 25.244 4.897 1.00 93.06 107 GLU A O 1
ATOM 873 N N . ASP A 1 108 ? -26.334 25.030 3.694 1.00 92.50 108 ASP A N 1
ATOM 874 C CA . ASP A 1 108 ? -25.729 25.433 2.425 1.00 92.50 108 ASP A CA 1
ATOM 875 C C . ASP A 1 108 ? -25.730 26.971 2.240 1.00 92.50 108 ASP A C 1
ATOM 877 O O . ASP A 1 108 ? -26.358 27.698 3.013 1.00 92.50 108 ASP A O 1
ATOM 881 N N . PRO A 1 109 ? -25.015 27.520 1.236 1.00 89.81 109 PRO A N 1
ATOM 882 C CA . PRO A 1 109 ? -25.000 28.959 0.967 1.00 89.81 109 PRO A CA 1
ATOM 883 C C . PRO A 1 109 ? -26.356 29.577 0.605 1.00 89.81 109 PRO A C 1
ATOM 885 O O . PRO A 1 109 ? -26.456 30.799 0.557 1.00 89.81 109 PRO A O 1
ATOM 888 N N . GLU A 1 110 ? -27.364 28.763 0.296 1.00 91.12 110 GLU A N 1
ATOM 889 C CA . GLU A 1 110 ? -28.729 29.202 -0.007 1.00 91.12 110 GLU A CA 1
ATOM 890 C C . GLU A 1 110 ? -29.616 29.202 1.251 1.00 91.12 110 GLU A C 1
ATOM 892 O O . GLU A 1 110 ? -30.777 29.595 1.184 1.00 91.12 110 GLU A O 1
ATOM 897 N N . GLY A 1 111 ? -29.061 28.820 2.408 1.00 90.06 111 GLY A N 1
ATOM 898 C CA . GLY A 1 111 ? -29.756 28.790 3.693 1.00 90.06 111 GLY A CA 1
ATOM 899 C C . GLY A 1 111 ? -30.584 27.526 3.915 1.00 90.06 111 GLY A C 1
ATOM 900 O O . GLY A 1 111 ? -31.295 27.436 4.917 1.00 90.06 111 GLY A O 1
ATOM 901 N N . ASN A 1 112 ? -30.499 26.536 3.021 1.00 91.75 112 ASN A N 1
ATOM 902 C CA . ASN A 1 112 ? -31.158 25.255 3.239 1.00 91.75 112 ASN A CA 1
ATOM 903 C C . ASN A 1 112 ? -30.410 24.501 4.335 1.00 91.75 112 ASN A C 1
ATOM 905 O O . ASN A 1 112 ? -29.179 24.454 4.338 1.00 91.75 112 ASN A O 1
ATOM 909 N N . VAL A 1 113 ? -31.155 23.896 5.256 1.00 91.94 113 VAL A N 1
ATOM 910 C CA . VAL A 1 113 ? -30.599 23.161 6.394 1.00 91.94 113 VAL A CA 1
ATOM 911 C C . VAL A 1 113 ? -30.998 21.704 6.295 1.00 91.94 113 VAL A C 1
ATOM 913 O O . VAL A 1 113 ? -32.161 21.393 6.056 1.00 91.94 113 VAL A O 1
ATOM 916 N N . GLU A 1 114 ? -30.038 20.815 6.519 1.00 91.12 114 GLU A N 1
ATOM 917 C CA . GLU A 1 114 ? -30.289 19.381 6.566 1.00 91.12 114 GLU A CA 1
ATOM 918 C C . GLU A 1 114 ? -29.388 18.692 7.591 1.00 91.12 114 GLU A C 1
ATOM 920 O O . GLU A 1 114 ? -28.334 19.200 7.983 1.00 91.12 114 GLU A O 1
ATOM 925 N N . ARG A 1 115 ? -29.809 17.512 8.044 1.00 89.25 115 ARG A N 1
ATOM 926 C CA . ARG A 1 115 ? -29.013 16.653 8.913 1.00 89.25 115 ARG A CA 1
ATOM 927 C C . ARG A 1 115 ? -28.044 15.806 8.094 1.00 89.25 115 ARG A C 1
ATOM 929 O O . ARG A 1 115 ? -28.433 14.881 7.387 1.00 89.25 115 ARG A O 1
ATOM 936 N N . LEU A 1 116 ? -26.758 16.087 8.258 1.00 86.81 116 LEU A N 1
ATOM 937 C CA . LEU A 1 116 ? -25.673 15.244 7.787 1.00 86.81 116 LEU A CA 1
ATOM 938 C C . LEU A 1 116 ? -25.528 14.039 8.720 1.00 86.81 116 LEU A C 1
ATOM 940 O O . LEU A 1 116 ? -25.328 14.200 9.925 1.00 86.81 116 LEU A O 1
ATOM 944 N N . ALA A 1 117 ? -25.587 12.838 8.149 1.00 83.62 117 ALA A N 1
ATOM 945 C CA . ALA A 1 117 ? -25.321 11.593 8.852 1.00 83.62 117 ALA A CA 1
ATOM 946 C C . ALA A 1 117 ? -24.159 10.852 8.189 1.00 83.62 117 ALA A C 1
ATOM 948 O O . ALA A 1 117 ? -24.267 10.392 7.053 1.00 83.62 117 ALA A O 1
ATOM 949 N N . LEU A 1 118 ? -23.045 10.731 8.909 1.00 73.94 118 LEU A N 1
ATOM 950 C CA . LEU A 1 118 ? -21.864 10.008 8.454 1.00 73.94 118 LEU A CA 1
ATOM 951 C C . LEU A 1 118 ? -21.884 8.597 9.044 1.00 73.94 118 LEU A C 1
ATOM 953 O O . LEU A 1 118 ? -21.688 8.389 10.244 1.00 73.94 118 LEU A O 1
ATOM 957 N N . TYR A 1 119 ? -22.158 7.629 8.175 1.00 68.31 119 TYR A N 1
ATOM 958 C CA . TYR A 1 119 ? -22.136 6.198 8.470 1.00 68.31 119 TYR A CA 1
ATOM 959 C C . TYR A 1 119 ? -20.767 5.618 8.138 1.00 68.31 119 TYR A C 1
ATOM 961 O O . TYR A 1 119 ? -20.068 6.150 7.279 1.00 68.31 119 TYR A O 1
ATOM 969 N N . ASN A 1 120 ? -20.399 4.507 8.786 1.00 59.12 120 ASN A N 1
ATOM 970 C CA . ASN A 1 120 ? -19.080 3.878 8.622 1.00 59.12 120 ASN A CA 1
ATOM 971 C C . ASN A 1 120 ? -17.92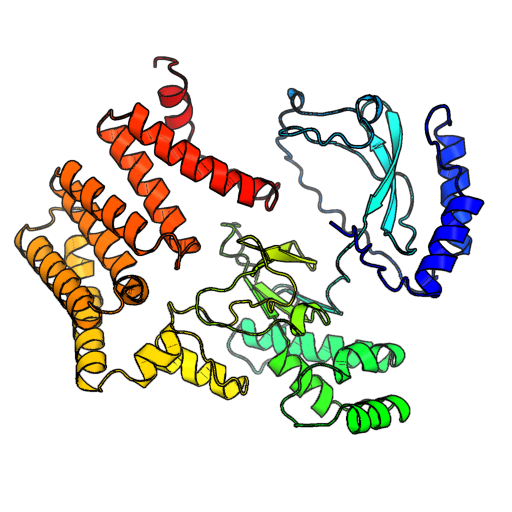9 4.879 8.803 1.00 59.12 120 ASN A C 1
ATOM 973 O O . ASN A 1 120 ? -16.866 4.736 8.200 1.00 59.12 120 ASN A O 1
ATOM 977 N N . TRP A 1 121 ? -18.169 5.918 9.604 1.00 57.22 121 TRP A N 1
ATOM 978 C CA . TRP A 1 121 ? -17.153 6.886 9.946 1.00 57.22 121 TRP A CA 1
ATOM 979 C C . TRP A 1 121 ? -16.038 6.130 10.665 1.00 57.22 121 TRP A C 1
ATOM 981 O O . TRP A 1 121 ? -16.286 5.281 11.528 1.00 57.22 121 TRP A O 1
ATOM 991 N N . THR A 1 122 ? -14.807 6.362 10.225 1.00 50.53 122 THR A N 1
ATOM 992 C CA . THR A 1 122 ? -13.638 5.697 10.784 1.00 50.53 122 THR A CA 1
ATOM 993 C C . THR A 1 122 ? -13.602 6.010 12.270 1.00 50.53 122 THR A C 1
ATOM 995 O O . THR A 1 122 ? -13.697 7.182 12.638 1.00 50.53 122 THR A O 1
ATOM 998 N N . LYS A 1 123 ? -13.427 4.998 13.132 1.00 56.69 123 LYS A N 1
ATOM 999 C CA . LYS A 1 123 ? -12.843 5.298 14.440 1.00 56.69 123 LYS A CA 1
ATOM 1000 C C . LYS A 1 123 ? -11.592 6.122 14.131 1.00 56.69 123 LYS A C 1
ATOM 1002 O O . LYS A 1 123 ? -10.761 5.667 13.339 1.00 56.69 123 LYS A O 1
ATOM 1007 N N . GLU A 1 124 ? -11.529 7.340 14.664 1.00 63.72 124 GLU A N 1
ATOM 1008 C CA . GLU A 1 124 ? -10.302 8.133 14.663 1.00 63.72 124 GLU A CA 1
ATOM 1009 C C . GLU A 1 124 ? -9.149 7.227 15.097 1.00 63.72 124 GLU A C 1
ATOM 1011 O O . GLU A 1 124 ? -9.366 6.208 15.777 1.00 63.72 124 GLU A O 1
ATOM 1016 N N . ALA A 1 125 ? -7.930 7.565 14.683 1.00 78.50 125 ALA A N 1
ATOM 1017 C CA . ALA A 1 125 ? -6.770 6.870 15.209 1.00 78.50 125 ALA A CA 1
ATOM 1018 C C . ALA A 1 125 ? -6.895 6.751 16.728 1.00 78.50 125 ALA A C 1
ATOM 1020 O O . ALA A 1 125 ? -7.270 7.704 17.414 1.00 78.50 125 ALA A O 1
ATOM 1021 N N . PHE A 1 126 ? -6.540 5.590 17.265 1.00 86.00 126 PHE A N 1
ATOM 1022 C CA . PHE A 1 126 ? -6.388 5.446 18.703 1.00 86.00 126 PHE A CA 1
ATOM 1023 C C . PHE A 1 126 ? -5.446 6.535 19.240 1.00 86.00 126 PHE A C 1
ATOM 1025 O O . PHE A 1 126 ? -5.701 7.134 20.287 1.00 86.00 126 PHE A O 1
ATOM 1032 N N . LYS A 1 127 ? -4.382 6.811 18.475 1.00 89.62 127 LYS A N 1
ATOM 1033 C CA . LYS A 1 127 ? -3.536 7.997 18.591 1.00 89.62 127 LYS A CA 1
ATOM 1034 C C . LYS A 1 127 ? -2.743 8.196 17.297 1.00 89.62 127 LYS A C 1
ATOM 1036 O O . LYS A 1 127 ? -2.275 7.217 16.722 1.00 89.62 127 LYS A O 1
ATOM 1041 N N . VAL A 1 128 ? -2.549 9.450 16.890 1.00 85.69 128 VAL A N 1
ATOM 1042 C CA . VAL A 1 128 ? -1.508 9.875 15.941 1.00 85.69 128 VAL A CA 1
ATOM 1043 C C . VAL A 1 128 ? -0.545 10.825 16.642 1.00 85.69 128 VAL A C 1
ATOM 1045 O O . VAL A 1 128 ? -0.953 11.599 17.515 1.00 85.69 128 VAL A O 1
ATOM 1048 N N . VAL A 1 129 ? 0.721 10.746 16.248 1.00 84.62 129 VAL A N 1
ATOM 1049 C CA . VAL A 1 129 ? 1.764 11.724 16.537 1.00 84.62 129 VAL A CA 1
ATOM 1050 C C . VAL A 1 129 ? 2.371 12.169 15.216 1.00 84.62 129 VAL A C 1
ATOM 1052 O O . VAL A 1 129 ? 2.867 11.341 14.448 1.00 84.62 129 VAL A O 1
ATOM 1055 N N . PHE A 1 130 ? 2.333 13.471 14.947 1.00 82.62 130 PHE A N 1
ATOM 1056 C CA . PHE A 1 130 ? 3.003 14.044 13.785 1.00 82.62 130 PHE A CA 1
ATOM 1057 C C . PHE A 1 130 ? 4.441 14.450 14.119 1.00 82.62 130 PHE A C 1
ATOM 1059 O O . PHE A 1 130 ? 4.769 14.803 15.250 1.00 82.62 130 PHE A O 1
ATOM 1066 N N . SER A 1 131 ? 5.319 14.449 13.117 1.00 77.94 131 SER A N 1
ATOM 1067 C CA . SER A 1 131 ? 6.748 14.730 13.297 1.00 77.94 131 SER A CA 1
ATOM 1068 C C . SER A 1 131 ? 7.055 16.146 13.787 1.00 77.94 131 SER A C 1
ATOM 1070 O O . SER A 1 131 ? 8.132 16.393 14.310 1.00 77.94 131 SER A O 1
ATOM 1072 N N . ASN A 1 132 ? 6.129 17.089 13.613 1.00 74.62 132 ASN A N 1
ATOM 1073 C CA . ASN A 1 132 ? 6.212 18.446 14.159 1.00 74.62 132 ASN A CA 1
ATOM 1074 C C . ASN A 1 132 ? 5.710 18.555 15.611 1.00 74.62 132 ASN A C 1
ATOM 1076 O O . ASN A 1 132 ? 5.892 19.599 16.230 1.00 74.62 132 ASN A O 1
ATOM 1080 N N . GLU A 1 133 ? 5.054 17.517 16.128 1.00 71.06 133 GLU A N 1
ATOM 1081 C CA . GLU A 1 133 ? 4.563 17.418 17.508 1.00 71.06 133 GLU A CA 1
ATOM 1082 C C . GLU A 1 133 ? 5.496 16.565 18.378 1.00 71.06 133 GLU A C 1
ATOM 1084 O O . GLU A 1 133 ? 5.526 16.730 19.596 1.00 71.06 133 GLU A O 1
ATOM 1089 N N . ALA A 1 134 ? 6.266 15.668 17.755 1.00 65.25 134 ALA A N 1
ATOM 1090 C CA . ALA A 1 134 ? 7.285 14.868 18.416 1.00 65.25 134 ALA A CA 1
ATOM 1091 C C . ALA A 1 134 ? 8.487 15.751 18.797 1.00 65.25 134 ALA A C 1
ATOM 1093 O O . ALA A 1 134 ? 9.369 16.029 17.981 1.00 65.25 134 ALA A O 1
ATOM 1094 N N . PHE A 1 135 ? 8.533 16.204 20.051 1.00 56.56 135 PHE A N 1
ATOM 1095 C CA . PHE A 1 135 ? 9.735 16.814 20.614 1.00 56.56 135 PHE A CA 1
ATOM 1096 C C . PHE A 1 135 ? 10.764 15.707 20.843 1.00 56.56 135 PHE A C 1
ATOM 1098 O O . PHE A 1 135 ? 10.551 14.827 21.670 1.00 56.56 135 PHE A O 1
ATOM 1105 N N . GLY A 1 136 ? 11.859 15.722 20.079 1.00 52.78 136 GLY A N 1
ATOM 1106 C CA . GLY A 1 136 ? 12.896 14.696 20.168 1.00 52.78 136 GLY A CA 1
ATOM 1107 C C . GLY A 1 136 ? 13.408 14.517 21.599 1.00 52.78 136 GLY A C 1
ATOM 1108 O O . GLY A 1 136 ? 13.972 15.437 22.192 1.00 52.78 136 GLY A O 1
ATOM 1109 N N . THR A 1 137 ? 13.241 13.319 22.145 1.00 43.06 137 THR A N 1
ATOM 1110 C CA . THR A 1 137 ? 14.078 12.787 23.222 1.00 43.06 137 THR A CA 1
ATOM 1111 C C . THR A 1 137 ? 15.514 12.703 22.694 1.00 43.06 137 THR A C 1
ATOM 1113 O O . THR A 1 137 ? 15.739 12.340 21.541 1.00 43.06 137 THR A O 1
ATOM 1116 N N . MET A 1 138 ? 16.506 13.079 23.511 1.00 41.84 138 MET A N 1
ATOM 1117 C CA . MET A 1 138 ? 17.926 13.245 23.130 1.00 41.84 138 MET A CA 1
ATOM 1118 C C . MET A 1 138 ? 18.653 11.963 22.638 1.00 41.84 138 MET A C 1
ATOM 1120 O O . MET A 1 138 ? 19.879 11.906 22.686 1.00 41.84 138 MET A O 1
ATOM 1124 N N . ILE A 1 139 ? 17.942 10.909 22.225 1.00 46.62 139 ILE A N 1
ATOM 1125 C CA . ILE A 1 139 ? 18.486 9.553 22.069 1.00 46.62 139 ILE A CA 1
ATOM 1126 C C . ILE A 1 139 ? 18.399 9.030 20.621 1.00 46.62 139 ILE A C 1
ATOM 1128 O O . ILE A 1 139 ? 19.241 8.214 20.247 1.00 46.62 139 ILE A O 1
ATOM 1132 N N . SER A 1 140 ? 17.482 9.510 19.767 1.00 42.44 140 SER A N 1
ATOM 1133 C CA . SER A 1 140 ? 17.364 9.005 18.386 1.00 42.44 140 SER A CA 1
ATOM 1134 C C . SER A 1 140 ? 17.795 10.021 17.320 1.00 42.44 140 SER A C 1
ATOM 1136 O O . SER A 1 140 ? 17.374 11.176 17.290 1.00 42.44 140 SER A O 1
ATOM 1138 N N . ASN A 1 141 ? 18.669 9.573 16.413 1.00 40.09 141 ASN A N 1
ATOM 1139 C CA . ASN A 1 141 ? 19.211 10.382 15.314 1.00 40.09 141 ASN A CA 1
ATOM 1140 C C . ASN A 1 141 ? 18.293 10.402 14.072 1.00 40.09 141 ASN A C 1
ATOM 1142 O O . ASN A 1 141 ? 18.697 10.924 13.030 1.00 40.09 141 ASN A O 1
ATOM 1146 N N . THR A 1 142 ? 17.078 9.834 14.141 1.00 48.84 142 THR A N 1
ATOM 1147 C CA . THR A 1 142 ? 16.126 9.811 13.018 1.00 48.84 142 THR A CA 1
ATOM 1148 C C . THR A 1 142 ? 14.718 10.263 13.434 1.00 48.84 142 THR A C 1
ATOM 1150 O O . THR A 1 142 ? 14.211 9.904 14.491 1.00 48.84 142 THR A O 1
ATOM 1153 N N . LEU A 1 143 ? 14.059 11.053 12.575 1.00 50.25 143 LEU A N 1
ATOM 1154 C CA . LEU A 1 143 ? 12.710 11.609 12.808 1.00 50.25 143 LEU A CA 1
ATOM 1155 C C . LEU A 1 143 ? 11.596 10.546 12.910 1.00 50.25 143 LEU A C 1
ATOM 1157 O O . LEU A 1 143 ? 10.518 10.838 13.424 1.00 50.25 143 LEU A O 1
ATOM 1161 N N . GLY A 1 144 ? 11.825 9.336 12.386 1.00 54.78 144 GLY A N 1
ATOM 1162 C CA . GLY A 1 144 ? 10.858 8.236 12.461 1.00 54.78 144 GLY A CA 1
ATOM 1163 C C . GLY A 1 144 ? 10.804 7.602 13.852 1.00 54.78 144 GLY A C 1
ATOM 1164 O O . GLY A 1 144 ? 9.717 7.311 14.352 1.00 54.78 144 GLY A O 1
ATOM 1165 N N . ASP A 1 145 ? 11.966 7.463 14.493 1.00 61.00 145 ASP A N 1
ATOM 1166 C CA . ASP A 1 145 ? 12.098 6.848 15.816 1.00 61.00 145 ASP A CA 1
ATOM 1167 C C . ASP A 1 145 ? 11.460 7.730 16.902 1.00 61.00 145 ASP A C 1
ATOM 1169 O O . ASP A 1 145 ? 10.726 7.233 17.757 1.00 61.00 145 ASP A O 1
ATOM 1173 N N . SER A 1 146 ? 11.618 9.058 16.807 1.00 70.56 146 SER A N 1
ATOM 1174 C CA . SER A 1 146 ? 11.005 10.001 17.755 1.00 70.56 146 SER A CA 1
ATOM 1175 C C . SER A 1 146 ? 9.470 9.963 17.742 1.00 70.56 146 SER A C 1
ATOM 1177 O O . SER A 1 146 ? 8.836 10.062 18.793 1.00 70.56 146 SER A O 1
ATOM 1179 N N . CYS A 1 147 ? 8.846 9.761 16.575 1.00 78.31 147 CYS A N 1
ATOM 1180 C CA . CYS A 1 147 ? 7.388 9.641 16.472 1.00 78.31 147 CYS A CA 1
ATOM 1181 C C . CYS A 1 147 ? 6.868 8.334 17.086 1.00 78.31 147 CYS A C 1
ATOM 1183 O O . CYS A 1 147 ? 5.770 8.314 17.641 1.00 78.31 147 CYS A O 1
ATOM 1185 N N . ALA A 1 148 ? 7.626 7.237 16.982 1.00 81.62 148 ALA A N 1
ATOM 1186 C CA . ALA A 1 148 ? 7.252 5.949 17.564 1.00 81.62 148 ALA A CA 1
ATOM 1187 C C . ALA A 1 148 ? 7.356 5.957 19.102 1.00 81.62 148 ALA A C 1
ATOM 1189 O O . ALA A 1 148 ? 6.458 5.452 19.786 1.00 81.62 148 ALA A O 1
ATOM 1190 N N . GLU A 1 149 ? 8.406 6.576 19.649 1.00 84.06 149 GLU A N 1
ATOM 1191 C CA . GLU A 1 149 ? 8.572 6.781 21.094 1.00 84.06 149 GLU A CA 1
ATOM 1192 C C . GLU A 1 149 ? 7.446 7.647 21.676 1.00 84.06 149 GLU A C 1
ATOM 1194 O O . GLU A 1 149 ? 6.799 7.276 22.662 1.00 84.06 149 GLU A O 1
ATOM 1199 N N . GLU A 1 150 ? 7.146 8.775 21.030 1.00 87.25 150 GLU A N 1
ATOM 1200 C CA . GLU A 1 150 ? 6.084 9.678 21.474 1.00 87.25 150 GLU A CA 1
ATOM 1201 C C . GLU A 1 150 ? 4.695 9.034 21.324 1.00 87.25 150 GLU A C 1
ATOM 1203 O O . GLU A 1 150 ? 3.844 9.167 22.208 1.00 87.25 150 GLU A O 1
ATOM 1208 N N . LEU A 1 151 ? 4.463 8.251 20.261 1.00 89.81 151 LEU A N 1
ATOM 1209 C CA . LEU A 1 151 ? 3.233 7.467 20.112 1.00 89.81 151 LEU A CA 1
ATOM 1210 C C . LEU A 1 151 ? 3.075 6.483 21.274 1.00 89.81 151 LEU A C 1
ATOM 1212 O O . LEU A 1 151 ? 1.995 6.401 21.861 1.00 89.81 151 LEU A O 1
ATOM 1216 N N . THR A 1 152 ? 4.150 5.786 21.642 1.00 90.44 152 THR A N 1
ATOM 1217 C CA . THR A 1 152 ? 4.166 4.852 22.776 1.00 90.44 152 THR A CA 1
ATOM 1218 C C . THR A 1 152 ? 3.837 5.554 24.083 1.00 90.44 152 THR A C 1
ATOM 1220 O O . THR A 1 152 ? 2.975 5.084 24.831 1.00 90.44 152 THR A O 1
ATOM 1223 N N . THR A 1 153 ? 4.447 6.711 24.329 1.00 89.38 153 THR A N 1
ATOM 1224 C CA . THR A 1 153 ? 4.185 7.537 25.513 1.00 89.38 153 THR A CA 1
ATOM 1225 C C . THR A 1 153 ? 2.723 7.978 25.567 1.00 89.38 153 THR A C 1
ATOM 1227 O O . THR A 1 153 ? 2.040 7.776 26.575 1.00 89.38 153 THR A O 1
ATOM 1230 N N . CYS A 1 154 ? 2.200 8.515 24.464 1.00 89.88 154 CYS A N 1
ATOM 1231 C CA . CYS A 1 154 ? 0.825 8.989 24.375 1.00 89.88 154 CYS A CA 1
ATOM 1232 C C . CYS A 1 154 ? -0.209 7.868 24.548 1.00 89.88 154 CYS A C 1
ATOM 1234 O O . CYS A 1 154 ? -1.190 8.051 25.271 1.00 89.88 154 CYS A O 1
ATOM 1236 N N . VAL A 1 155 ? -0.000 6.714 23.908 1.00 91.00 155 VAL A N 1
ATOM 1237 C CA . VAL A 1 155 ? -0.880 5.540 24.032 1.00 91.00 155 VAL A CA 1
ATOM 1238 C C . VAL A 1 155 ? -0.844 4.992 25.452 1.00 91.00 155 VAL A C 1
ATOM 1240 O O . VAL A 1 155 ? -1.897 4.735 26.031 1.00 91.00 155 VAL A O 1
ATOM 1243 N N . THR A 1 156 ? 0.345 4.876 26.041 1.00 91.12 156 THR A N 1
ATOM 1244 C CA . THR A 1 156 ? 0.517 4.398 27.416 1.00 91.12 156 THR A CA 1
ATOM 1245 C C . THR A 1 156 ? -0.206 5.306 28.405 1.00 91.12 156 THR A C 1
ATOM 1247 O O . THR A 1 156 ? -1.023 4.823 29.185 1.00 91.12 156 THR A O 1
ATOM 1250 N N . ARG A 1 157 ? 0.008 6.628 28.327 1.00 87.75 157 ARG A N 1
ATOM 1251 C CA . ARG A 1 157 ? -0.690 7.608 29.174 1.00 87.75 157 ARG A CA 1
ATOM 1252 C C . ARG A 1 157 ? -2.208 7.520 29.014 1.00 87.75 157 ARG A C 1
ATOM 1254 O O . ARG A 1 157 ? -2.914 7.458 30.016 1.00 87.75 157 ARG A O 1
ATOM 1261 N N . LYS A 1 158 ? -2.702 7.441 27.772 1.00 87.75 158 LYS A N 1
ATOM 1262 C CA . LYS A 1 158 ? -4.137 7.289 27.495 1.00 87.75 158 LYS A CA 1
ATOM 1263 C C . LYS A 1 158 ? -4.708 6.037 28.160 1.00 87.75 158 LYS A C 1
ATOM 1265 O O . LYS A 1 158 ? -5.772 6.107 28.754 1.00 87.75 158 LYS A O 1
ATOM 1270 N N . LEU A 1 159 ? -4.005 4.906 28.105 1.00 86.12 159 LEU A N 1
ATOM 1271 C CA . LEU A 1 159 ? -4.454 3.672 28.756 1.00 86.12 159 LEU A CA 1
ATOM 1272 C C . LEU A 1 159 ? -4.403 3.750 30.290 1.00 86.12 159 LEU A C 1
ATOM 1274 O O . LEU A 1 159 ? -5.263 3.166 30.940 1.00 86.12 159 LEU A O 1
ATOM 1278 N N . PHE A 1 160 ? -3.454 4.487 30.875 1.00 84.00 160 PHE A N 1
ATOM 1279 C CA . PHE A 1 160 ? -3.434 4.752 32.320 1.00 84.00 160 PHE A CA 1
ATOM 1280 C C . PHE A 1 160 ? -4.622 5.609 32.777 1.00 84.00 160 PHE A C 1
ATOM 1282 O O . PHE A 1 160 ? -5.252 5.296 33.785 1.00 84.00 160 PHE A O 1
ATOM 1289 N N . GLU A 1 161 ? -4.930 6.680 32.044 1.00 83.31 161 GLU A N 1
ATOM 1290 C CA . GLU A 1 161 ? -6.046 7.588 32.346 1.00 83.31 161 GLU A CA 1
ATOM 1291 C C . GLU A 1 161 ? -7.408 6.943 32.048 1.00 83.31 161 GLU A C 1
ATOM 1293 O O . GLU A 1 161 ? -8.398 7.184 32.743 1.00 83.31 161 GLU A O 1
ATOM 1298 N N . GLU A 1 162 ? -7.456 6.086 31.027 1.00 80.94 162 GLU A N 1
ATOM 1299 C CA . GLU A 1 162 ? -8.667 5.467 30.499 1.00 80.94 162 GLU A CA 1
ATOM 1300 C C . GLU A 1 162 ? -8.511 3.937 30.319 1.00 80.94 162 GLU A C 1
ATOM 1302 O O . GLU A 1 162 ? -8.570 3.436 29.189 1.00 80.94 162 GLU A O 1
ATOM 1307 N N . PRO A 1 163 ? -8.384 3.142 31.407 1.00 78.31 163 PRO A N 1
ATOM 1308 C CA . PRO A 1 163 ? -8.115 1.696 31.319 1.00 78.31 163 PRO A CA 1
ATOM 1309 C C . PRO A 1 163 ? -9.175 0.887 30.560 1.00 78.31 163 PRO A C 1
ATOM 1311 O O . PRO A 1 163 ? -8.910 -0.210 30.070 1.00 78.31 163 PRO A O 1
ATOM 1314 N N . TYR A 1 164 ? -10.380 1.439 30.397 1.00 77.56 164 TYR A N 1
ATOM 1315 C CA . TYR A 1 164 ? -11.441 0.823 29.600 1.00 77.56 164 TYR A CA 1
ATOM 1316 C C . TYR A 1 164 ? -11.080 0.669 28.110 1.00 77.56 164 TYR A C 1
ATOM 1318 O O . TYR A 1 164 ? -11.738 -0.105 27.417 1.00 77.56 164 TYR A O 1
ATOM 1326 N N . TYR A 1 165 ? -10.044 1.359 27.617 1.00 83.56 165 TYR A N 1
ATOM 1327 C CA . TYR A 1 165 ? -9.510 1.200 26.261 1.00 83.56 165 TYR A CA 1
ATOM 1328 C C . TYR A 1 165 ? -8.473 0.077 26.117 1.00 83.56 165 TYR A C 1
ATOM 1330 O O . TYR A 1 165 ? -8.162 -0.307 24.987 1.00 83.56 165 TYR A O 1
ATOM 1338 N N . CYS A 1 166 ? -7.977 -0.508 27.214 1.00 83.75 166 CYS A N 1
ATOM 1339 C CA . CYS A 1 166 ? -7.034 -1.633 27.172 1.00 83.75 166 CYS A CA 1
ATOM 1340 C C . CYS A 1 166 ? -7.482 -2.785 26.257 1.00 83.75 166 CYS A C 1
ATOM 1342 O O . CYS A 1 166 ? -6.638 -3.287 25.513 1.00 83.75 166 CYS A O 1
ATOM 1344 N N . PRO A 1 167 ? -8.773 -3.188 26.211 1.00 85.12 167 PRO A N 1
ATOM 1345 C CA . PRO A 1 167 ? -9.216 -4.225 25.288 1.00 85.12 167 PRO A CA 1
ATOM 1346 C C . PRO A 1 167 ? -8.952 -3.899 23.816 1.00 85.12 167 PRO A C 1
ATOM 1348 O O . PRO A 1 167 ? -8.708 -4.829 23.054 1.00 85.12 167 PRO A O 1
ATOM 1351 N N . GLU A 1 168 ? -8.997 -2.628 23.400 1.00 86.94 168 GLU A N 1
ATOM 1352 C CA . GLU A 1 168 ? -8.780 -2.246 21.997 1.00 86.94 168 GLU A CA 1
ATOM 1353 C C . GLU A 1 168 ? -7.315 -2.413 21.570 1.00 86.94 168 GLU A C 1
ATOM 1355 O O . GLU A 1 168 ? -7.058 -2.722 20.411 1.00 86.94 168 GLU A O 1
ATOM 1360 N N . VAL A 1 169 ? -6.368 -2.257 22.503 1.00 90.38 169 VAL A N 1
ATOM 1361 C CA . VAL A 1 169 ? -4.923 -2.387 22.242 1.00 90.38 169 VAL A CA 1
ATOM 1362 C C . VAL A 1 169 ? -4.431 -3.809 22.520 1.00 90.38 169 VAL A C 1
ATOM 1364 O O . VAL A 1 169 ? -3.693 -4.374 21.722 1.00 90.38 169 VAL A O 1
ATOM 1367 N N . TYR A 1 170 ? -4.869 -4.442 23.613 1.00 90.06 170 TYR A N 1
ATOM 1368 C CA . TYR A 1 170 ? -4.355 -5.758 24.033 1.00 90.06 170 TYR A CA 1
ATOM 1369 C C . TYR A 1 170 ? -4.855 -6.899 23.146 1.00 90.06 170 TYR A C 1
ATOM 1371 O O . TYR A 1 170 ? -4.226 -7.956 23.083 1.00 90.06 170 TYR A O 1
ATOM 1379 N N . GLN A 1 171 ? -5.972 -6.700 22.440 1.00 89.31 171 GLN A N 1
ATOM 1380 C CA . GLN A 1 171 ? -6.455 -7.666 21.455 1.00 89.31 171 GLN A CA 1
ATOM 1381 C C . GLN A 1 171 ? -5.594 -7.708 20.190 1.00 89.31 171 GLN A C 1
ATOM 1383 O O . GLN A 1 171 ? -5.568 -8.756 19.539 1.00 89.31 171 GLN A O 1
ATOM 1388 N N . LEU A 1 172 ? -4.856 -6.637 19.879 1.00 92.31 172 LEU A N 1
ATOM 1389 C CA . LEU A 1 172 ? -4.008 -6.564 18.691 1.00 92.31 172 LEU A CA 1
ATOM 1390 C C . LEU A 1 172 ? -2.897 -7.614 18.713 1.00 92.31 172 LEU A C 1
ATOM 1392 O O . LEU A 1 172 ? -2.544 -8.175 19.760 1.00 92.31 172 LEU A O 1
ATOM 1396 N N . TYR A 1 173 ? -2.361 -7.911 17.533 1.00 92.31 173 TYR A N 1
ATOM 1397 C CA . TYR A 1 173 ? -1.224 -8.809 17.411 1.00 92.31 173 TYR A CA 1
ATOM 1398 C C . TYR A 1 173 ? -0.002 -8.201 18.103 1.00 92.31 173 TYR A C 1
ATOM 1400 O O . TYR A 1 173 ? 0.297 -7.033 17.912 1.00 92.31 173 TYR A O 1
ATOM 1408 N N . ASN A 1 174 ? 0.692 -8.969 18.934 1.00 90.56 174 ASN A N 1
ATOM 1409 C CA . ASN A 1 174 ? 1.800 -8.458 19.742 1.00 90.56 174 ASN A CA 1
ATOM 1410 C C . ASN A 1 174 ? 3.025 -9.378 19.706 1.00 90.56 174 ASN A C 1
ATOM 1412 O O . ASN A 1 174 ? 3.887 -9.250 20.556 1.00 90.56 174 ASN A O 1
ATOM 1416 N N . GLY A 1 175 ? 3.080 -10.363 18.803 1.00 89.69 175 GLY A N 1
ATOM 1417 C CA . GLY A 1 175 ? 4.220 -11.285 18.696 1.00 89.69 175 GLY A CA 1
ATOM 1418 C C . GLY A 1 175 ? 4.420 -12.261 19.868 1.00 89.69 175 GLY A C 1
ATOM 1419 O O . GLY A 1 175 ? 5.135 -13.246 19.719 1.00 89.69 175 GLY A O 1
ATOM 1420 N N . LEU A 1 176 ? 3.750 -12.066 21.010 1.00 88.44 176 LEU A N 1
ATOM 1421 C CA . LEU A 1 176 ? 3.956 -12.850 22.236 1.00 88.44 176 LEU A CA 1
ATOM 1422 C C . LEU A 1 176 ? 3.194 -14.186 22.270 1.00 88.44 176 LEU A C 1
ATOM 1424 O O . LEU A 1 176 ? 3.208 -14.869 23.288 1.00 88.44 176 LEU A O 1
ATOM 1428 N N . ASN A 1 177 ? 2.497 -14.556 21.189 1.00 83.56 177 ASN A N 1
ATOM 1429 C CA . ASN A 1 177 ? 1.703 -15.792 21.075 1.00 83.56 177 ASN A CA 1
ATOM 1430 C C . ASN A 1 177 ? 0.656 -16.007 22.188 1.00 83.56 177 ASN A C 1
ATOM 1432 O O . ASN A 1 177 ? 0.233 -17.135 22.433 1.00 83.56 177 ASN A O 1
ATOM 1436 N N . LEU A 1 178 ? 0.193 -14.929 22.829 1.00 86.19 178 LEU A N 1
ATOM 1437 C CA . LEU A 1 178 ? -0.863 -15.002 23.837 1.00 86.19 178 LEU A CA 1
ATOM 1438 C C . LEU A 1 178 ? -2.194 -15.399 23.195 1.00 86.19 178 LEU A C 1
ATOM 1440 O O . LEU A 1 178 ? -2.678 -14.742 22.263 1.00 86.19 178 LEU A O 1
ATOM 1444 N N . SER A 1 179 ? -2.828 -16.431 23.744 1.00 85.69 179 SER A N 1
ATOM 1445 C CA . SER A 1 179 ? -4.180 -16.828 23.378 1.00 85.69 179 SER A CA 1
ATOM 1446 C C . SER A 1 179 ? -5.187 -15.727 23.717 1.00 85.69 179 SER A C 1
ATOM 1448 O O . SER A 1 179 ? -4.980 -14.864 24.575 1.00 85.69 179 SER A O 1
ATOM 1450 N N . ARG A 1 180 ? -6.354 -15.778 23.068 1.00 83.31 180 ARG A N 1
ATOM 1451 C CA . ARG A 1 180 ? -7.451 -14.845 23.358 1.00 83.31 180 ARG A CA 1
ATOM 1452 C C . ARG A 1 180 ? -7.890 -14.906 24.827 1.00 83.31 180 ARG A C 1
ATOM 1454 O O . ARG A 1 180 ? -8.278 -13.883 25.382 1.00 83.31 180 ARG A O 1
ATOM 1461 N N . ASN A 1 181 ? -7.814 -16.081 25.453 1.00 84.88 181 ASN A N 1
ATOM 1462 C CA . ASN A 1 181 ? -8.177 -16.262 26.857 1.00 84.88 181 ASN A CA 1
ATOM 1463 C C . ASN A 1 181 ? -7.170 -15.582 27.787 1.00 84.88 181 ASN A C 1
ATOM 1465 O O . ASN A 1 181 ? -7.592 -14.825 28.655 1.00 84.88 181 ASN A O 1
ATOM 1469 N N . GLU A 1 182 ? -5.869 -15.754 27.545 1.00 87.19 182 GLU A N 1
ATOM 1470 C CA . GLU A 1 182 ? -4.818 -15.073 28.314 1.00 87.19 182 GLU A CA 1
ATOM 1471 C C . GLU A 1 182 ? -4.932 -13.551 28.181 1.00 87.19 182 GLU A C 1
ATOM 1473 O O . GLU A 1 182 ? -4.928 -12.835 29.183 1.00 87.19 182 GLU A O 1
ATOM 1478 N N . LYS A 1 183 ? -5.149 -13.043 26.959 1.00 84.75 183 LYS A N 1
ATOM 1479 C CA . LYS A 1 183 ? -5.413 -11.613 26.729 1.00 84.75 183 LYS A CA 1
ATOM 1480 C C . LYS A 1 183 ? -6.627 -11.125 27.529 1.00 84.75 183 LYS A C 1
ATOM 1482 O O . LYS A 1 183 ? -6.559 -10.080 28.172 1.00 84.75 183 LYS A O 1
ATOM 1487 N N . ASN A 1 184 ? -7.723 -11.887 27.537 1.00 83.44 184 ASN A N 1
ATOM 1488 C CA . ASN A 1 184 ? -8.928 -11.547 28.297 1.00 83.44 184 ASN A CA 1
ATOM 1489 C C . ASN A 1 184 ? -8.696 -11.559 29.815 1.00 83.44 184 ASN A C 1
ATOM 1491 O O . ASN A 1 184 ? -9.257 -10.722 30.519 1.00 83.44 184 ASN A O 1
ATOM 1495 N N . GLU A 1 185 ? -7.892 -12.483 30.339 1.00 84.88 185 GLU A N 1
ATOM 1496 C CA . GLU A 1 185 ? -7.535 -12.509 31.761 1.00 84.88 185 GLU A CA 1
ATOM 1497 C C . GLU A 1 185 ? -6.708 -11.292 32.169 1.00 84.88 185 GLU A C 1
ATOM 1499 O O . GLU A 1 185 ? -6.985 -10.683 33.202 1.00 84.88 185 GLU A O 1
ATOM 1504 N N . ILE A 1 186 ? -5.742 -10.899 31.339 1.00 82.94 186 ILE A N 1
ATOM 1505 C CA . ILE A 1 186 ? -4.936 -9.692 31.554 1.00 82.94 186 ILE A CA 1
ATOM 1506 C C . ILE A 1 186 ? -5.832 -8.448 31.566 1.00 82.94 186 ILE A C 1
ATOM 1508 O O . ILE A 1 186 ? -5.756 -7.634 32.485 1.00 82.94 186 ILE A O 1
ATOM 1512 N N . ILE A 1 187 ? -6.747 -8.342 30.598 1.00 79.38 187 ILE A N 1
ATOM 1513 C CA . ILE A 1 187 ? -7.736 -7.258 30.529 1.00 79.38 187 ILE A CA 1
ATOM 1514 C C . ILE A 1 187 ? -8.612 -7.225 31.793 1.00 79.38 187 ILE A C 1
ATOM 1516 O O . ILE A 1 187 ? -8.828 -6.157 32.362 1.00 79.38 187 ILE A O 1
ATOM 1520 N N . ARG A 1 188 ? -9.094 -8.382 32.274 1.00 79.31 188 ARG A N 1
ATOM 1521 C CA . ARG A 1 188 ? -9.936 -8.473 33.486 1.00 79.31 188 ARG A CA 1
ATOM 1522 C C . ARG A 1 188 ? -9.220 -8.025 34.753 1.00 79.31 188 ARG A C 1
ATOM 1524 O O . ARG A 1 188 ? -9.868 -7.489 35.646 1.00 79.31 188 ARG A O 1
ATOM 1531 N N . LYS A 1 189 ? -7.903 -8.228 34.834 1.00 79.94 189 LYS A N 1
ATOM 1532 C CA . LYS A 1 189 ? -7.077 -7.751 35.954 1.00 79.94 189 LYS A CA 1
ATOM 1533 C C . LYS A 1 189 ? -6.925 -6.225 35.971 1.00 79.94 189 LYS A C 1
ATOM 1535 O O . LYS A 1 189 ? -6.333 -5.704 36.911 1.00 79.94 189 LYS A O 1
ATOM 1540 N N . ASN A 1 190 ? -7.433 -5.522 34.950 1.00 70.06 190 ASN A N 1
ATOM 1541 C CA . ASN A 1 190 ? -7.404 -4.064 34.801 1.00 70.06 190 ASN A CA 1
ATOM 1542 C C . ASN A 1 190 ? -6.012 -3.461 35.069 1.00 70.06 190 ASN A C 1
ATOM 1544 O O . ASN A 1 190 ? -5.877 -2.382 35.642 1.00 70.06 190 ASN A O 1
ATOM 1548 N N . SER A 1 191 ? -4.973 -4.217 34.709 1.00 75.31 191 SER A N 1
ATOM 1549 C CA . SER A 1 191 ? -3.575 -3.894 34.970 1.00 75.31 191 SER A CA 1
ATOM 1550 C C . SER A 1 191 ? -2.932 -3.379 33.689 1.00 75.31 191 SER A C 1
ATOM 1552 O O . SER A 1 191 ? -3.121 -3.960 32.619 1.00 75.31 191 SER A O 1
ATOM 1554 N N . ILE A 1 192 ? -2.172 -2.289 33.795 1.00 81.44 192 ILE A N 1
ATOM 1555 C CA . ILE A 1 192 ? -1.425 -1.732 32.667 1.00 81.44 192 ILE A CA 1
ATOM 1556 C C . ILE A 1 192 ? -0.092 -2.467 32.537 1.00 81.44 192 ILE A C 1
ATOM 1558 O O . ILE A 1 192 ? 0.760 -2.403 33.419 1.00 81.44 192 ILE A O 1
ATOM 1562 N N . HIS A 1 193 ? 0.093 -3.150 31.412 1.00 85.69 193 HIS A N 1
ATOM 1563 C CA . HIS A 1 193 ? 1.320 -3.846 31.047 1.00 85.69 193 HIS A CA 1
ATOM 1564 C C . HIS A 1 193 ? 2.032 -3.095 29.921 1.00 85.69 193 HIS A C 1
ATOM 1566 O O . HIS A 1 193 ? 1.662 -3.221 28.754 1.00 85.69 193 HIS A O 1
ATOM 1572 N N . ILE A 1 194 ? 3.066 -2.329 30.276 1.00 86.31 194 ILE A N 1
ATOM 1573 C CA . ILE A 1 194 ? 3.846 -1.521 29.325 1.00 86.31 194 ILE A CA 1
ATOM 1574 C C . ILE A 1 194 ? 4.444 -2.394 28.214 1.00 86.31 194 ILE A C 1
ATOM 1576 O O . ILE A 1 194 ? 4.338 -2.035 27.047 1.00 86.31 194 ILE A O 1
ATOM 1580 N N . GLU A 1 195 ? 4.964 -3.578 28.548 1.00 87.62 195 GLU A N 1
ATOM 1581 C CA . GLU A 1 195 ? 5.513 -4.515 27.557 1.00 87.62 195 GLU A CA 1
ATOM 1582 C C . GLU A 1 195 ? 4.473 -4.911 26.496 1.00 87.62 195 GLU A C 1
ATOM 1584 O O . GLU A 1 195 ? 4.755 -4.878 25.303 1.00 87.62 195 GLU A O 1
ATOM 1589 N N . LEU A 1 196 ? 3.229 -5.202 26.898 1.00 89.69 196 LEU A N 1
ATOM 1590 C CA . LEU A 1 196 ? 2.165 -5.536 25.942 1.00 89.69 196 LEU A CA 1
ATOM 1591 C C . LEU A 1 196 ? 1.816 -4.358 25.034 1.00 89.69 196 LEU A C 1
ATOM 1593 O O . LEU A 1 196 ? 1.495 -4.569 23.867 1.00 89.69 196 LEU A O 1
ATOM 1597 N N . ILE A 1 197 ? 1.859 -3.135 25.572 1.00 91.44 197 ILE A N 1
ATOM 1598 C CA . ILE A 1 197 ? 1.599 -1.910 24.810 1.00 91.44 197 ILE A CA 1
ATOM 1599 C C . ILE A 1 197 ? 2.699 -1.705 23.771 1.00 91.44 197 ILE A C 1
ATOM 1601 O O . ILE A 1 197 ? 2.382 -1.498 22.603 1.00 91.44 197 ILE A O 1
ATOM 1605 N N . ILE A 1 198 ? 3.967 -1.809 24.178 1.00 90.62 198 ILE A N 1
ATOM 1606 C CA . ILE A 1 198 ? 5.125 -1.667 23.288 1.00 90.62 198 ILE A CA 1
ATOM 1607 C C . ILE A 1 198 ? 5.046 -2.696 22.161 1.00 90.62 198 ILE A C 1
ATOM 1609 O O . ILE A 1 198 ? 5.063 -2.320 20.993 1.00 90.62 198 ILE A O 1
ATOM 1613 N N . GLN A 1 199 ? 4.860 -3.973 22.496 1.00 91.31 199 GLN A N 1
ATOM 1614 C CA . GLN A 1 199 ? 4.778 -5.042 21.502 1.00 91.31 199 GLN A CA 1
ATOM 1615 C C . GLN A 1 199 ? 3.587 -4.855 20.550 1.00 91.31 199 GLN A C 1
ATOM 1617 O O . GLN A 1 199 ? 3.721 -5.001 19.336 1.00 91.31 199 GLN A O 1
ATOM 1622 N N . ALA A 1 200 ? 2.416 -4.458 21.060 1.00 93.00 200 ALA A N 1
ATOM 1623 C CA . ALA A 1 200 ? 1.283 -4.122 20.201 1.00 93.00 200 ALA A CA 1
ATOM 1624 C C . ALA A 1 200 ? 1.619 -2.947 19.263 1.00 93.00 200 ALA A C 1
ATOM 1626 O O . ALA A 1 200 ? 1.327 -3.006 18.073 1.00 93.00 200 ALA A O 1
ATOM 1627 N N . LEU A 1 201 ? 2.269 -1.889 19.739 1.00 92.69 201 LEU A N 1
ATOM 1628 C CA . LEU A 1 201 ? 2.625 -0.753 18.886 1.00 92.69 201 LEU A CA 1
ATOM 1629 C C . LEU A 1 201 ? 3.695 -1.097 17.847 1.00 92.69 201 LEU A C 1
ATOM 1631 O O . LEU A 1 201 ? 3.576 -0.660 16.706 1.00 92.69 201 LEU A O 1
ATOM 1635 N N . MET A 1 202 ? 4.677 -1.928 18.191 1.00 89.75 202 MET A N 1
ATOM 1636 C CA . MET A 1 202 ? 5.722 -2.382 17.266 1.00 89.75 202 MET A CA 1
ATOM 1637 C C . MET A 1 202 ? 5.161 -3.132 16.053 1.00 89.75 202 MET A C 1
ATOM 1639 O O . MET A 1 202 ? 5.712 -3.019 14.959 1.00 89.75 202 MET A O 1
ATOM 1643 N N . HIS A 1 203 ? 4.061 -3.868 16.233 1.00 91.25 203 HIS A N 1
ATOM 1644 C CA . HIS A 1 203 ? 3.443 -4.672 15.176 1.00 91.25 203 HIS A CA 1
ATOM 1645 C C . HIS A 1 203 ? 2.252 -4.008 14.474 1.00 91.25 203 HIS A C 1
ATOM 1647 O O . HIS A 1 203 ? 1.832 -4.479 13.420 1.00 91.25 203 HIS A O 1
ATOM 1653 N N . ASN A 1 204 ? 1.679 -2.949 15.049 1.00 93.12 204 ASN A N 1
ATOM 1654 C CA . ASN A 1 204 ? 0.432 -2.350 14.555 1.00 93.12 204 ASN A CA 1
ATOM 1655 C C . ASN A 1 204 ? 0.531 -0.839 14.314 1.00 93.12 204 ASN A C 1
ATOM 1657 O O . ASN A 1 204 ? -0.422 -0.237 13.815 1.00 93.12 204 ASN A O 1
ATOM 1661 N N . GLY A 1 205 ? 1.655 -0.223 14.684 1.00 90.25 205 GLY A N 1
ATOM 1662 C CA . GLY A 1 205 ? 1.953 1.169 14.393 1.00 90.25 205 GLY A CA 1
ATOM 1663 C C . GLY A 1 205 ? 2.111 1.384 12.893 1.00 90.25 205 GLY A C 1
ATOM 1664 O O . GLY A 1 205 ? 2.806 0.634 12.208 1.00 90.25 205 GLY A O 1
ATOM 1665 N N . VAL A 1 206 ? 1.463 2.423 12.380 1.00 87.25 206 VAL A N 1
ATOM 1666 C CA . VAL A 1 206 ? 1.477 2.759 10.961 1.00 87.25 206 VAL A CA 1
ATOM 1667 C C . VAL A 1 206 ? 2.161 4.102 10.760 1.00 87.25 206 VAL A C 1
ATOM 1669 O O . VAL A 1 206 ? 1.777 5.106 11.362 1.00 87.25 206 VAL A O 1
ATOM 1672 N N . GLY A 1 207 ? 3.180 4.108 9.901 1.00 83.00 207 GLY A N 1
ATOM 1673 C CA . GLY A 1 207 ? 3.886 5.316 9.499 1.00 83.00 207 GLY A CA 1
ATOM 1674 C C . GLY A 1 207 ? 3.055 6.160 8.533 1.00 83.00 207 GLY A C 1
ATOM 1675 O O . GLY A 1 207 ? 2.538 5.670 7.529 1.00 83.00 207 GLY A O 1
ATOM 1676 N N . LEU A 1 208 ? 2.966 7.450 8.825 1.00 75.12 208 LEU A N 1
ATOM 1677 C CA . LEU A 1 208 ? 2.357 8.471 7.989 1.00 75.12 208 LEU A CA 1
ATOM 1678 C C . LEU A 1 208 ? 3.442 9.115 7.134 1.00 75.12 208 LEU A C 1
ATOM 1680 O O . LEU A 1 208 ? 4.351 9.762 7.655 1.00 75.12 208 LEU A O 1
ATOM 1684 N N . ASN A 1 209 ? 3.329 8.977 5.816 1.00 68.38 209 ASN A N 1
ATOM 1685 C CA . ASN A 1 209 ? 4.177 9.704 4.883 1.00 68.38 209 ASN A CA 1
ATOM 1686 C C . ASN A 1 209 ? 3.314 10.456 3.859 1.00 68.38 209 ASN A C 1
ATOM 1688 O O . ASN A 1 209 ? 2.672 9.849 2.997 1.00 68.38 209 ASN A O 1
ATOM 1692 N N . TYR A 1 210 ? 3.325 11.789 3.956 1.00 63.25 210 TYR A N 1
ATOM 1693 C CA . TYR A 1 210 ? 2.593 12.682 3.060 1.00 63.25 210 TYR A CA 1
ATOM 1694 C C . TYR A 1 210 ? 3.398 13.125 1.822 1.00 63.25 210 TYR A C 1
ATOM 1696 O O . TYR A 1 210 ? 2.865 13.853 0.982 1.00 63.25 210 TYR A O 1
ATOM 1704 N N . ASP A 1 211 ? 4.639 12.656 1.644 1.00 52.72 211 ASP A N 1
ATOM 1705 C CA . ASP A 1 211 ? 5.503 12.998 0.503 1.00 52.72 211 ASP A CA 1
ATOM 1706 C C . ASP A 1 211 ? 4.855 12.612 -0.838 1.00 52.72 211 ASP A C 1
ATOM 1708 O O . ASP A 1 211 ? 5.009 13.319 -1.838 1.00 52.72 211 ASP A O 1
ATOM 1712 N N . LYS A 1 212 ? 4.035 11.547 -0.853 1.00 45.50 212 LYS A N 1
ATOM 1713 C CA . LYS A 1 212 ? 3.258 11.115 -2.032 1.00 45.50 212 LYS A CA 1
ATOM 1714 C C . LYS A 1 212 ? 2.256 12.174 -2.526 1.00 45.50 212 LYS A C 1
ATOM 1716 O O . LYS A 1 212 ? 1.837 12.111 -3.680 1.00 45.50 212 LYS A O 1
ATOM 1721 N N . PHE A 1 213 ? 1.907 13.169 -1.704 1.00 43.78 213 PHE A N 1
ATOM 1722 C CA . PHE A 1 213 ? 0.945 14.226 -2.040 1.00 43.78 213 PHE A CA 1
ATOM 1723 C C . PHE A 1 213 ? 1.582 15.536 -2.508 1.00 43.78 213 PHE A C 1
ATOM 1725 O O . PHE A 1 213 ? 0.865 16.515 -2.719 1.00 43.78 213 PHE A O 1
ATOM 1732 N N . ASN A 1 214 ? 2.907 15.583 -2.716 1.00 40.66 214 ASN A N 1
ATOM 1733 C CA . ASN A 1 214 ? 3.599 16.788 -3.195 1.00 40.66 214 ASN A CA 1
ATOM 1734 C C . ASN A 1 214 ? 3.283 18.048 -2.361 1.00 40.66 214 ASN A C 1
ATOM 1736 O O . ASN A 1 214 ? 3.290 19.172 -2.880 1.00 40.66 214 ASN A O 1
ATOM 1740 N N . LEU A 1 215 ? 2.992 17.867 -1.071 1.00 42.88 215 LEU A N 1
ATOM 1741 C CA . LEU A 1 215 ? 2.880 18.967 -0.128 1.00 42.88 215 LEU A CA 1
ATOM 1742 C C . LEU A 1 215 ? 4.264 19.605 0.016 1.00 42.88 215 LEU A C 1
ATOM 1744 O O . LEU A 1 215 ? 5.277 18.914 0.089 1.00 42.88 215 LEU A O 1
ATOM 1748 N N . LYS A 1 216 ? 4.322 20.942 0.034 1.00 41.53 216 LYS A N 1
ATOM 1749 C CA . LYS A 1 216 ? 5.586 21.689 0.191 1.00 41.53 216 LYS A CA 1
ATOM 1750 C C . LYS A 1 216 ? 6.299 21.377 1.518 1.00 41.53 216 LYS A C 1
ATOM 1752 O O . LYS A 1 216 ? 7.461 21.733 1.676 1.00 41.53 216 LYS A O 1
ATOM 1757 N N . THR A 1 217 ? 5.610 20.727 2.452 1.00 47.56 217 THR A N 1
ATOM 1758 C CA . THR A 1 217 ? 6.105 20.312 3.760 1.00 47.56 217 THR A CA 1
ATOM 1759 C C . THR A 1 217 ? 6.126 18.785 3.850 1.00 47.56 217 THR A C 1
ATOM 1761 O O . THR A 1 217 ? 5.095 18.135 3.678 1.00 47.56 217 THR A O 1
ATOM 1764 N N . LYS A 1 218 ? 7.299 18.212 4.154 1.00 60.47 218 LYS A N 1
ATOM 1765 C CA . LYS A 1 218 ? 7.469 16.786 4.475 1.00 60.47 218 LYS A CA 1
ATOM 1766 C C . LYS A 1 218 ? 6.947 16.507 5.886 1.00 60.47 218 LYS A C 1
ATOM 1768 O O . LYS A 1 218 ? 7.725 16.364 6.825 1.00 60.47 218 LYS A O 1
ATOM 1773 N N . ILE A 1 219 ? 5.630 16.543 6.069 1.00 65.25 219 ILE A N 1
ATOM 1774 C CA . ILE A 1 219 ? 5.030 16.127 7.339 1.00 65.25 219 ILE A CA 1
ATOM 1775 C C . ILE A 1 219 ? 5.000 14.601 7.339 1.00 65.25 219 ILE A C 1
ATOM 1777 O O . ILE A 1 219 ? 4.483 13.980 6.409 1.00 65.25 219 ILE A O 1
ATOM 1781 N N . THR A 1 220 ? 5.572 14.007 8.378 1.00 74.88 220 THR A N 1
ATOM 1782 C CA . THR A 1 220 ? 5.520 12.564 8.632 1.00 74.88 220 THR A CA 1
ATOM 1783 C C . THR A 1 220 ? 4.875 12.324 9.993 1.00 74.88 220 THR A C 1
ATOM 1785 O O . THR A 1 220 ? 4.505 13.275 10.684 1.00 74.88 220 THR A O 1
ATOM 1788 N N . GLY A 1 221 ? 4.680 11.073 10.382 1.00 83.06 221 GLY A N 1
ATOM 1789 C CA . GLY A 1 221 ? 4.153 10.745 11.700 1.00 83.06 221 GLY A CA 1
ATOM 1790 C C . GLY A 1 221 ? 3.994 9.250 11.902 1.00 83.06 221 GLY A C 1
ATOM 1791 O O . GLY A 1 221 ? 4.300 8.460 11.012 1.00 83.06 221 GLY A O 1
ATOM 1792 N N . SER A 1 222 ? 3.463 8.883 13.058 1.00 87.50 222 SER A N 1
ATOM 1793 C CA . SER A 1 222 ? 3.129 7.507 13.415 1.00 87.50 222 SER A CA 1
ATOM 1794 C C . SER A 1 222 ? 1.768 7.483 14.092 1.00 87.50 222 SER A C 1
ATOM 1796 O O . SER A 1 222 ? 1.431 8.385 14.859 1.00 87.50 222 SER A O 1
ATOM 1798 N N . GLY A 1 223 ? 0.974 6.448 13.840 1.00 90.56 223 GLY A N 1
ATOM 1799 C CA . GLY A 1 223 ? -0.303 6.290 14.522 1.00 90.56 223 GLY A CA 1
ATOM 1800 C C . GLY A 1 223 ? -0.728 4.845 14.705 1.00 90.56 223 GLY A C 1
ATOM 1801 O O . GLY A 1 223 ? -0.183 3.932 14.091 1.00 90.56 223 GLY A O 1
ATOM 1802 N N . LEU A 1 224 ? -1.718 4.649 15.569 1.00 92.69 224 LEU A N 1
ATOM 1803 C CA . LEU A 1 224 ? -2.351 3.361 15.816 1.00 92.69 224 LEU A CA 1
ATOM 1804 C C . LEU A 1 224 ? -3.818 3.429 15.392 1.00 92.69 224 LEU A C 1
ATOM 1806 O O . LEU A 1 224 ? -4.575 4.236 15.927 1.00 92.69 224 LEU A O 1
ATOM 1810 N N . TRP A 1 225 ? -4.242 2.537 14.499 1.00 91.69 225 TRP A N 1
ATOM 1811 C CA . TRP A 1 225 ? -5.647 2.355 14.130 1.00 91.69 225 TRP A CA 1
ATOM 1812 C C . TRP A 1 225 ? -6.054 0.908 14.391 1.00 91.69 225 TRP A C 1
ATOM 1814 O O . TRP A 1 225 ? -5.794 0.027 13.579 1.00 91.69 225 TRP A O 1
ATOM 1824 N N . THR A 1 226 ? -6.727 0.671 15.516 1.00 90.56 226 THR A N 1
ATOM 1825 C CA . THR A 1 226 ? -6.963 -0.678 16.058 1.00 90.56 226 THR A CA 1
ATOM 1826 C C . THR A 1 226 ? -7.709 -1.614 15.103 1.00 90.56 226 THR A C 1
ATOM 1828 O O . THR A 1 226 ? -7.401 -2.797 15.050 1.00 90.56 226 THR A O 1
ATOM 1831 N N . LEU A 1 227 ? -8.674 -1.114 14.326 1.00 87.88 227 LEU A N 1
ATOM 1832 C CA . LEU A 1 227 ? -9.430 -1.937 13.372 1.00 87.88 227 LEU A CA 1
ATOM 1833 C C . LEU A 1 227 ? -8.639 -2.253 12.077 1.00 87.88 227 LEU A C 1
ATOM 1835 O O . LEU A 1 227 ? -8.578 -3.418 11.692 1.00 87.88 227 LEU A O 1
ATOM 1839 N N . PRO A 1 228 ? -8.008 -1.274 11.403 1.00 89.56 228 PRO A N 1
ATOM 1840 C CA . PRO A 1 228 ? -7.084 -1.524 10.292 1.00 89.56 228 PRO A CA 1
ATOM 1841 C C . PRO A 1 228 ? -5.941 -2.498 10.590 1.00 89.56 228 PRO A C 1
ATOM 1843 O O . PRO A 1 228 ? -5.517 -3.219 9.693 1.00 89.56 228 PRO A O 1
ATOM 1846 N N . SER A 1 229 ? -5.476 -2.562 11.838 1.00 92.06 229 SER A N 1
ATOM 1847 C CA . SER A 1 229 ? -4.399 -3.456 12.281 1.00 92.06 229 SER A CA 1
ATOM 1848 C C . SER A 1 229 ? -4.685 -4.961 12.132 1.00 92.06 229 SER A C 1
ATOM 1850 O O . SER A 1 229 ? -3.790 -5.773 12.332 1.00 92.06 229 SER A O 1
ATOM 1852 N N . PHE A 1 230 ? -5.914 -5.352 11.780 1.00 91.69 230 PHE A N 1
ATOM 1853 C CA . PHE A 1 230 ? -6.271 -6.744 11.480 1.00 91.69 230 PHE A CA 1
ATOM 1854 C C . PHE A 1 230 ? -6.051 -7.144 10.010 1.00 91.69 230 PHE A C 1
ATOM 1856 O O . PHE A 1 230 ? -6.221 -8.315 9.677 1.00 91.69 230 PHE A O 1
ATOM 1863 N N . LEU A 1 231 ? -5.733 -6.198 9.121 1.00 93.69 231 LEU A N 1
ATOM 1864 C CA . LEU A 1 231 ? -5.479 -6.486 7.708 1.00 93.69 231 LEU A CA 1
ATOM 1865 C C . LEU A 1 231 ? -4.125 -7.165 7.549 1.00 93.69 231 LEU A C 1
ATOM 1867 O O . LEU A 1 231 ? -3.142 -6.658 8.059 1.00 93.69 231 LEU A O 1
ATOM 1871 N N . ASN A 1 232 ? -4.047 -8.272 6.815 1.00 94.31 232 ASN A N 1
ATOM 1872 C CA . ASN A 1 232 ? -2.779 -8.971 6.613 1.00 94.31 232 ASN A CA 1
ATOM 1873 C C . ASN A 1 232 ? -1.972 -8.408 5.438 1.00 94.31 232 ASN A C 1
ATOM 1875 O O . ASN A 1 232 ? -2.443 -7.577 4.659 1.00 94.31 232 ASN A O 1
ATOM 1879 N N . HIS A 1 233 ? -0.729 -8.879 5.320 1.00 93.56 233 HIS A N 1
ATOM 1880 C CA . HIS A 1 233 ? 0.225 -8.405 4.329 1.00 93.56 233 HIS A CA 1
ATOM 1881 C C . HIS A 1 233 ? 0.387 -9.327 3.113 1.00 93.56 233 HIS A C 1
ATOM 1883 O O . HIS A 1 233 ? 0.628 -10.528 3.256 1.00 93.56 233 HIS A O 1
ATOM 1889 N N . ALA A 1 234 ? 0.442 -8.725 1.925 1.00 92.50 234 ALA A N 1
ATOM 1890 C CA . ALA A 1 234 ? 1.147 -9.273 0.769 1.00 92.50 234 ALA A CA 1
ATOM 1891 C C . ALA A 1 234 ? 2.069 -8.212 0.153 1.00 92.50 234 ALA A C 1
ATOM 1893 O O . ALA A 1 234 ? 1.746 -7.024 0.154 1.00 92.50 234 ALA A O 1
ATOM 1894 N N . CYS A 1 235 ? 3.232 -8.633 -0.360 1.00 91.06 235 CYS A N 1
ATOM 1895 C CA . CYS A 1 235 ? 4.186 -7.712 -0.995 1.00 91.06 235 CYS A CA 1
ATOM 1896 C C . CYS A 1 235 ? 3.691 -7.178 -2.343 1.00 91.06 235 CYS A C 1
ATOM 1898 O O . CYS A 1 235 ? 4.195 -6.155 -2.801 1.00 91.06 235 CYS A O 1
ATOM 1900 N N . ILE A 1 236 ? 2.779 -7.914 -2.979 1.00 89.50 236 ILE A N 1
ATOM 1901 C CA . ILE A 1 236 ? 2.132 -7.606 -4.253 1.00 89.50 236 ILE A CA 1
ATOM 1902 C C . ILE A 1 236 ? 0.723 -8.201 -4.255 1.00 89.50 236 ILE A C 1
ATOM 1904 O O . ILE A 1 236 ? 0.420 -9.078 -3.440 1.00 89.50 236 ILE A O 1
ATOM 1908 N N . ASP A 1 237 ? -0.079 -7.791 -5.235 1.00 87.12 237 ASP A N 1
ATOM 1909 C CA . ASP A 1 237 ? -1.460 -8.233 -5.429 1.00 87.12 237 ASP A CA 1
ATOM 1910 C C . ASP A 1 237 ? -2.360 -7.930 -4.212 1.00 87.12 237 ASP A C 1
ATOM 1912 O O . ASP A 1 237 ? -3.360 -8.619 -3.981 1.00 87.12 237 ASP A O 1
ATOM 1916 N N . GLU A 1 238 ? -2.019 -6.899 -3.426 1.00 88.88 238 GLU A N 1
ATOM 1917 C CA . GLU A 1 238 ? -2.915 -6.363 -2.410 1.00 88.88 238 GLU A CA 1
ATOM 1918 C C . GLU A 1 238 ? -4.256 -5.998 -3.053 1.00 88.88 238 GLU A C 1
ATOM 1920 O O . GLU A 1 238 ? -4.313 -5.466 -4.161 1.00 88.88 238 GLU A O 1
ATOM 1925 N N . ASN A 1 239 ? -5.357 -6.316 -2.379 1.00 87.12 239 ASN A N 1
ATOM 1926 C CA . ASN A 1 239 ? -6.702 -6.077 -2.908 1.00 87.12 239 ASN A CA 1
ATOM 1927 C C . ASN A 1 239 ? -7.364 -4.839 -2.282 1.00 87.12 239 ASN A C 1
ATOM 1929 O O . ASN A 1 239 ? -8.529 -4.510 -2.540 1.00 87.12 239 ASN A O 1
ATOM 1933 N N . VAL A 1 240 ? -6.592 -4.140 -1.456 1.00 85.69 240 VAL A N 1
ATOM 1934 C CA . VAL A 1 240 ? -6.976 -2.954 -0.726 1.00 85.69 240 VAL A CA 1
ATOM 1935 C C . VAL A 1 240 ? -5.800 -1.989 -0.712 1.00 85.69 240 VAL A C 1
ATOM 1937 O O . VAL A 1 240 ? -4.675 -2.347 -0.380 1.00 85.69 240 VAL A O 1
ATOM 1940 N N . TYR A 1 241 ? -6.091 -0.734 -1.026 1.00 78.06 241 TYR A N 1
ATOM 1941 C CA . TYR A 1 241 ? -5.177 0.380 -0.853 1.00 78.06 241 TYR A CA 1
ATOM 1942 C C . TYR A 1 241 ? -5.615 1.229 0.340 1.00 78.06 241 TYR A C 1
ATOM 1944 O O . TYR A 1 241 ? -6.813 1.380 0.612 1.00 78.06 241 TYR A O 1
ATOM 1952 N N . ASN A 1 242 ? -4.642 1.812 1.037 1.00 79.81 242 ASN A N 1
ATOM 1953 C CA . ASN A 1 242 ? -4.887 2.696 2.161 1.00 79.81 242 ASN A CA 1
ATOM 1954 C C . ASN A 1 242 ? -4.213 4.060 1.986 1.00 79.81 242 ASN A C 1
ATOM 1956 O O . ASN A 1 242 ? -3.109 4.172 1.454 1.00 79.81 242 ASN A O 1
ATOM 1960 N N . PHE A 1 243 ? -4.876 5.105 2.472 1.00 73.44 243 PHE A N 1
ATOM 1961 C CA . PHE A 1 243 ? -4.326 6.456 2.513 1.00 73.44 243 PHE A CA 1
ATOM 1962 C C . PHE A 1 243 ? -4.794 7.198 3.759 1.00 73.44 243 PHE A C 1
ATOM 1964 O O . PHE A 1 243 ? -5.753 6.797 4.419 1.00 73.44 243 PHE A O 1
ATOM 1971 N N . PHE A 1 244 ? -4.113 8.299 4.059 1.00 72.06 244 PHE A N 1
ATOM 1972 C CA . PHE A 1 244 ? -4.370 9.098 5.247 1.00 72.06 244 PHE A CA 1
ATOM 1973 C C . PHE A 1 244 ? -4.885 10.484 4.886 1.00 72.06 244 PHE A C 1
ATOM 1975 O O . PHE A 1 244 ? -4.427 11.095 3.918 1.00 72.06 244 PHE A O 1
ATOM 1982 N N . LEU A 1 245 ? -5.808 10.985 5.701 1.00 68.94 245 LEU A N 1
ATOM 1983 C CA . LEU A 1 245 ? -6.221 12.382 5.712 1.00 68.94 245 LEU A CA 1
ATOM 1984 C C . LEU A 1 245 ? -6.213 12.864 7.164 1.00 68.94 245 LEU A C 1
ATOM 1986 O O . LEU A 1 245 ? -7.168 12.639 7.903 1.00 68.94 245 LEU A O 1
ATOM 1990 N N . GLY A 1 246 ? -5.114 13.492 7.581 1.00 71.69 246 GLY A N 1
ATOM 1991 C CA . GLY A 1 246 ? -4.903 13.833 8.987 1.00 71.69 246 GLY A CA 1
ATOM 1992 C C . GLY A 1 246 ? -4.705 12.573 9.832 1.00 71.69 246 GLY A C 1
ATOM 1993 O O . GLY A 1 246 ? -3.765 11.812 9.610 1.00 71.69 246 GLY A O 1
ATOM 1994 N N . ASP A 1 247 ? -5.587 12.361 10.802 1.00 75.50 247 ASP A N 1
ATOM 1995 C CA . ASP A 1 247 ? -5.643 11.187 11.680 1.00 75.50 247 ASP A CA 1
ATOM 1996 C C . ASP A 1 247 ? -6.657 10.122 11.218 1.00 75.50 247 ASP A C 1
ATOM 1998 O O . ASP A 1 247 ? -6.872 9.108 11.891 1.00 75.50 247 ASP A O 1
ATOM 2002 N N . LEU A 1 248 ? -7.257 10.312 10.042 1.00 76.69 248 LEU A N 1
ATOM 2003 C CA . LEU A 1 248 ? -8.167 9.355 9.426 1.00 76.69 248 LEU A CA 1
ATOM 2004 C C . LEU A 1 248 ? -7.399 8.409 8.500 1.00 76.69 248 LEU A C 1
ATOM 2006 O O . LEU A 1 248 ? -6.641 8.854 7.636 1.00 76.69 248 LEU A O 1
ATOM 2010 N N . LEU A 1 249 ? -7.649 7.106 8.647 1.00 77.88 249 LEU A N 1
ATOM 2011 C CA . LEU A 1 249 ? -7.153 6.062 7.752 1.00 77.88 249 LEU A CA 1
ATOM 2012 C C . LEU A 1 249 ? -8.293 5.565 6.865 1.00 77.88 249 LEU A C 1
ATOM 2014 O O . LEU A 1 249 ? -9.244 4.942 7.336 1.00 77.88 249 LEU A O 1
ATOM 2018 N N . PHE A 1 250 ? -8.171 5.824 5.569 1.00 77.50 250 PHE A N 1
ATOM 2019 C CA . PHE A 1 250 ? -9.086 5.329 4.555 1.00 77.50 250 PHE A CA 1
ATOM 2020 C C . PHE A 1 250 ? -8.566 4.022 3.982 1.00 77.50 250 PHE A C 1
ATOM 2022 O O . PHE A 1 250 ? -7.394 3.904 3.637 1.00 77.50 250 PHE A O 1
ATOM 2029 N N . ILE A 1 251 ? -9.468 3.058 3.850 1.00 79.94 251 ILE A N 1
ATOM 2030 C CA . ILE A 1 251 ? -9.203 1.728 3.315 1.00 79.94 251 ILE A CA 1
ATOM 2031 C C . ILE A 1 251 ? -10.198 1.506 2.187 1.00 79.94 251 ILE A C 1
ATOM 2033 O O . ILE A 1 251 ? -11.409 1.598 2.397 1.00 79.94 251 ILE A O 1
ATOM 2037 N N . ARG A 1 252 ? -9.698 1.232 0.984 1.00 76.75 252 ARG A N 1
ATOM 2038 C CA . ARG A 1 252 ? -10.536 1.042 -0.197 1.00 76.75 252 ARG A CA 1
ATOM 2039 C C . ARG A 1 252 ? -10.046 -0.133 -1.021 1.00 76.75 252 ARG A C 1
ATOM 2041 O O . ARG A 1 252 ? -8.859 -0.266 -1.280 1.00 76.75 252 ARG A O 1
ATOM 2048 N N . THR A 1 253 ? -10.981 -0.946 -1.488 1.00 78.81 253 THR A N 1
ATOM 2049 C CA . THR A 1 253 ? -10.693 -2.027 -2.429 1.00 78.81 253 THR A CA 1
ATOM 2050 C C . THR A 1 253 ? -10.238 -1.457 -3.774 1.00 78.81 253 THR A C 1
ATOM 2052 O O . THR A 1 253 ? -10.894 -0.559 -4.311 1.00 78.81 253 THR A O 1
ATOM 2055 N N . ASN A 1 254 ? -9.160 -1.987 -4.342 1.00 74.81 254 ASN A N 1
ATOM 2056 C CA . ASN A 1 254 ? -8.675 -1.619 -5.683 1.00 74.81 254 ASN A CA 1
ATOM 2057 C C . ASN A 1 254 ? -9.314 -2.469 -6.800 1.00 74.81 254 ASN A C 1
ATOM 2059 O O . ASN A 1 254 ? -9.286 -2.090 -7.968 1.00 74.81 254 ASN A O 1
ATOM 2063 N N . ARG A 1 255 ? -9.988 -3.567 -6.440 1.00 77.62 255 ARG A N 1
ATOM 2064 C CA . ARG A 1 255 ? -10.778 -4.412 -7.346 1.00 77.62 255 ARG A CA 1
ATOM 2065 C C . ARG A 1 255 ? -12.021 -4.980 -6.651 1.00 77.62 255 ARG A C 1
ATOM 2067 O O . ARG A 1 255 ? -12.109 -4.916 -5.426 1.00 77.62 255 ARG A O 1
ATOM 2074 N N . PRO A 1 256 ? -12.986 -5.555 -7.393 1.00 80.19 256 PRO A N 1
ATOM 2075 C CA . PRO A 1 256 ? -14.064 -6.329 -6.784 1.00 80.19 256 PRO A CA 1
ATOM 2076 C C . PRO A 1 256 ? -13.516 -7.448 -5.882 1.00 80.19 256 PRO A C 1
ATOM 2078 O O . PRO A 1 256 ? -12.564 -8.139 -6.255 1.00 80.19 256 PRO A O 1
ATOM 2081 N N . ILE A 1 257 ? -14.133 -7.614 -4.709 1.00 86.38 257 ILE A N 1
ATOM 2082 C CA . ILE A 1 257 ? -13.754 -8.600 -3.688 1.00 86.38 257 ILE A CA 1
ATOM 2083 C C . ILE A 1 257 ? -14.850 -9.653 -3.571 1.00 86.38 257 ILE A C 1
ATOM 2085 O O . ILE A 1 257 ? -16.035 -9.322 -3.462 1.00 86.38 257 ILE A O 1
ATOM 2089 N N . SER A 1 258 ? -14.459 -10.924 -3.586 1.00 91.75 258 SER A N 1
ATOM 2090 C CA . SER A 1 258 ? -15.393 -12.038 -3.426 1.00 91.75 258 SER A CA 1
ATOM 2091 C C . SER A 1 258 ? -15.777 -12.246 -1.961 1.00 91.75 258 SER A C 1
ATOM 2093 O O . SER A 1 258 ? -15.027 -11.935 -1.037 1.00 91.75 258 SER A O 1
ATOM 2095 N N . LYS A 1 259 ? -16.956 -12.823 -1.708 1.00 92.12 259 LYS A N 1
ATOM 2096 C CA . LYS A 1 259 ? -17.362 -13.169 -0.338 1.00 92.12 259 LYS A CA 1
ATOM 2097 C C . LYS A 1 259 ? -16.367 -14.165 0.273 1.00 92.12 259 LYS A C 1
ATOM 2099 O O . LYS A 1 259 ? -16.160 -15.236 -0.287 1.00 92.12 259 LYS A O 1
ATOM 2104 N N . GLY A 1 260 ? -15.840 -13.836 1.452 1.00 91.62 260 GLY A N 1
ATOM 2105 C CA . GLY A 1 260 ? -14.872 -14.671 2.172 1.00 91.62 260 GLY A CA 1
ATOM 2106 C C . GLY A 1 260 ? -13.427 -14.499 1.702 1.00 91.62 260 GLY A C 1
ATOM 2107 O O . GLY A 1 260 ? -12.540 -15.125 2.268 1.00 91.62 260 GLY A O 1
ATOM 2108 N N . GLU A 1 261 ? -13.188 -13.652 0.701 1.00 92.62 261 GLU A N 1
ATOM 2109 C CA . GLU A 1 261 ? -11.841 -13.250 0.324 1.00 92.62 261 GLU A CA 1
ATOM 2110 C C . GLU A 1 261 ? -11.250 -12.339 1.408 1.00 92.62 261 GLU A C 1
ATOM 2112 O O . GLU A 1 261 ? -11.905 -11.411 1.888 1.00 92.62 261 GLU A O 1
ATOM 2117 N N . GLU A 1 262 ? -10.018 -12.631 1.811 1.00 94.56 262 GLU A N 1
ATOM 2118 C CA . GLU A 1 262 ? -9.290 -11.854 2.807 1.00 94.56 262 GLU A CA 1
ATOM 2119 C C . GLU A 1 262 ? -8.913 -10.475 2.257 1.00 94.56 262 GLU A C 1
ATOM 2121 O O . GLU A 1 262 ? -8.498 -10.354 1.107 1.00 94.56 262 GLU A O 1
ATOM 2126 N N . LEU A 1 263 ? -9.040 -9.434 3.081 1.00 93.69 263 LEU A N 1
ATOM 2127 C CA . LEU A 1 263 ? -8.573 -8.093 2.742 1.00 93.69 263 LEU A CA 1
ATOM 2128 C C . LEU A 1 263 ? -7.097 -7.961 3.118 1.00 93.69 263 LEU A C 1
ATOM 2130 O O . LEU A 1 263 ? -6.721 -8.177 4.270 1.00 93.69 263 LEU A O 1
ATOM 2134 N N . ILE A 1 264 ? -6.277 -7.595 2.141 1.00 92.62 264 ILE A N 1
ATOM 2135 C CA . ILE A 1 264 ? -4.820 -7.618 2.232 1.00 92.62 264 ILE A CA 1
ATOM 2136 C C . ILE A 1 264 ? -4.272 -6.253 1.829 1.00 92.62 264 ILE A C 1
ATOM 2138 O O . ILE A 1 264 ? -4.696 -5.694 0.816 1.00 92.62 264 ILE A O 1
ATOM 2142 N N . ILE A 1 265 ? -3.312 -5.746 2.603 1.00 90.81 265 ILE A N 1
ATOM 2143 C CA . ILE A 1 265 ? -2.600 -4.490 2.343 1.00 90.81 265 ILE A CA 1
ATOM 2144 C C . ILE A 1 265 ? -1.089 -4.702 2.214 1.00 90.81 265 ILE A C 1
ATOM 2146 O O . ILE A 1 265 ? -0.534 -5.764 2.506 1.00 90.81 265 ILE A O 1
ATOM 2150 N N . ASN A 1 266 ? -0.395 -3.658 1.777 1.00 88.56 266 ASN A N 1
ATOM 2151 C CA . ASN A 1 266 ? 1.044 -3.678 1.582 1.00 88.56 266 ASN A CA 1
ATOM 2152 C C . ASN A 1 266 ? 1.769 -2.972 2.746 1.00 88.56 266 ASN A C 1
ATOM 2154 O O . ASN A 1 266 ? 1.770 -1.748 2.834 1.00 88.56 266 ASN A O 1
ATOM 2158 N N . TYR A 1 267 ? 2.381 -3.738 3.656 1.00 89.31 267 TYR A N 1
ATOM 2159 C CA . TYR A 1 267 ? 3.220 -3.205 4.738 1.00 89.31 267 TYR A CA 1
ATOM 2160 C C . TYR A 1 267 ? 4.603 -2.785 4.229 1.00 89.31 267 TYR A C 1
ATOM 2162 O O . TYR A 1 267 ? 5.202 -1.832 4.726 1.00 89.31 267 TYR A O 1
ATOM 2170 N N . ARG A 1 268 ? 5.126 -3.529 3.248 1.00 86.19 268 ARG A N 1
ATOM 2171 C CA . ARG A 1 268 ? 6.441 -3.317 2.649 1.00 86.19 268 ARG A CA 1
ATOM 2172 C C . ARG A 1 268 ? 6.404 -3.659 1.163 1.00 86.19 268 ARG A C 1
ATOM 2174 O O . ARG A 1 268 ? 6.215 -4.816 0.786 1.00 86.19 268 ARG A O 1
ATOM 2181 N N . ASP A 1 269 ? 6.608 -2.629 0.351 1.00 79.06 269 ASP A N 1
ATOM 2182 C CA . ASP A 1 269 ? 6.478 -2.680 -1.104 1.00 79.06 269 ASP A CA 1
ATOM 2183 C C . ASP A 1 269 ? 7.586 -3.542 -1.737 1.00 79.06 269 ASP A C 1
ATOM 2185 O O . ASP A 1 269 ? 8.721 -3.581 -1.258 1.00 79.06 269 ASP A O 1
ATOM 2189 N N . ALA A 1 270 ? 7.274 -4.235 -2.832 1.00 80.56 270 ALA A N 1
ATOM 2190 C CA . ALA A 1 270 ? 8.219 -5.060 -3.573 1.00 80.56 270 ALA A CA 1
ATOM 2191 C C . ALA A 1 270 ? 9.321 -4.288 -4.338 1.00 80.56 270 ALA A C 1
ATOM 2193 O O . ALA A 1 270 ? 10.191 -4.913 -4.938 1.00 80.56 270 ALA A O 1
ATOM 2194 N N . THR A 1 271 ? 9.317 -2.952 -4.312 1.00 76.50 271 THR A N 1
ATOM 2195 C CA . THR A 1 271 ? 10.458 -2.090 -4.691 1.00 76.50 271 THR A CA 1
ATOM 2196 C C . THR A 1 271 ? 11.699 -2.327 -3.845 1.00 76.50 271 THR A C 1
ATOM 2198 O O . THR A 1 271 ? 12.807 -2.172 -4.351 1.00 76.50 271 THR A O 1
ATOM 2201 N N . PHE A 1 272 ? 11.525 -2.687 -2.574 1.00 83.81 272 PHE A N 1
ATOM 2202 C CA . PHE A 1 272 ? 12.636 -3.040 -1.701 1.00 83.81 272 PHE A CA 1
ATOM 2203 C C . PHE A 1 272 ? 13.243 -4.381 -2.119 1.00 83.81 272 PHE A C 1
ATOM 2205 O O . PHE A 1 272 ? 12.530 -5.282 -2.584 1.00 83.81 272 PHE A O 1
ATOM 2212 N N . SER A 1 273 ? 14.551 -4.531 -1.895 1.00 85.19 273 SER A N 1
ATOM 2213 C CA . SER A 1 273 ? 15.245 -5.796 -2.141 1.00 85.19 273 SER A CA 1
ATOM 2214 C C . SER A 1 273 ? 14.594 -6.944 -1.366 1.00 85.19 273 SER A C 1
ATOM 2216 O O . SER A 1 273 ? 13.923 -6.746 -0.343 1.00 85.19 273 SER A O 1
ATOM 2218 N N . TYR A 1 274 ? 14.788 -8.167 -1.858 1.00 88.12 274 TYR A N 1
ATOM 2219 C CA . TYR A 1 274 ? 14.281 -9.356 -1.185 1.00 88.12 274 TYR A CA 1
ATOM 2220 C C . TYR A 1 274 ? 14.800 -9.441 0.255 1.00 88.12 274 TYR A C 1
ATOM 2222 O O . TYR A 1 274 ? 14.037 -9.751 1.166 1.00 88.12 274 TYR A O 1
ATOM 2230 N N . GLU A 1 275 ? 16.067 -9.097 0.478 1.00 88.31 275 GLU A N 1
ATOM 2231 C CA . GLU A 1 275 ? 16.719 -9.114 1.785 1.00 88.31 275 GLU A CA 1
ATOM 2232 C C . GLU A 1 275 ? 16.105 -8.089 2.748 1.00 88.31 275 GLU A C 1
ATOM 2234 O O . GLU A 1 275 ? 15.790 -8.431 3.890 1.00 88.31 275 GLU A O 1
ATOM 2239 N N . GLU A 1 276 ? 15.873 -6.855 2.291 1.00 89.12 276 GLU A N 1
ATOM 2240 C CA . GLU A 1 276 ? 15.219 -5.813 3.094 1.00 89.12 276 GLU A CA 1
ATOM 2241 C C . GLU A 1 276 ? 13.783 -6.199 3.455 1.00 89.12 276 GLU A C 1
ATOM 2243 O O . GLU A 1 276 ? 13.370 -6.045 4.609 1.00 89.12 276 GLU A O 1
ATOM 2248 N N . ARG A 1 277 ? 13.022 -6.740 2.493 1.00 92.19 277 ARG A N 1
ATOM 2249 C CA . ARG A 1 277 ? 11.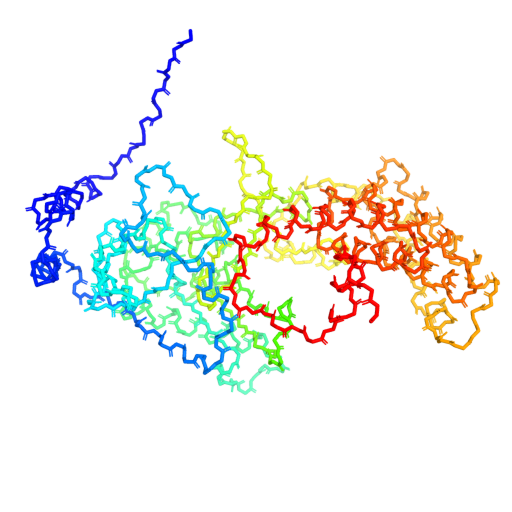667 -7.234 2.759 1.00 92.19 277 ARG A CA 1
ATOM 2250 C C . ARG A 1 277 ? 11.681 -8.405 3.722 1.00 92.19 277 ARG A C 1
ATOM 2252 O O . ARG A 1 277 ? 10.915 -8.398 4.677 1.00 92.19 277 ARG A O 1
ATOM 2259 N N . LEU A 1 278 ? 12.554 -9.386 3.517 1.00 91.25 278 LEU A N 1
ATOM 2260 C CA . LEU A 1 278 ? 12.648 -10.559 4.380 1.00 91.25 278 LEU A CA 1
ATOM 2261 C C . LEU A 1 278 ? 13.022 -10.171 5.815 1.00 91.25 278 LEU A C 1
ATOM 2263 O O . LEU A 1 278 ? 12.470 -10.737 6.754 1.00 91.25 278 LEU A O 1
ATOM 2267 N N . SER A 1 279 ? 13.923 -9.202 5.989 1.00 92.31 279 SER A N 1
ATOM 2268 C CA . SER A 1 279 ? 14.277 -8.658 7.304 1.00 92.31 279 SER A CA 1
ATOM 2269 C C . SER A 1 279 ? 13.061 -8.039 8.002 1.00 92.31 279 SER A C 1
ATOM 2271 O O . SER A 1 279 ? 12.728 -8.421 9.125 1.00 92.31 279 SER A O 1
ATOM 2273 N N . TYR A 1 280 ? 12.331 -7.164 7.301 1.00 91.25 280 TYR A N 1
ATOM 2274 C CA . TYR A 1 280 ? 11.122 -6.532 7.832 1.00 91.25 280 TYR A CA 1
ATOM 2275 C C . TYR A 1 280 ? 10.020 -7.554 8.158 1.00 91.25 280 TYR A C 1
ATOM 2277 O O . TYR A 1 280 ? 9.423 -7.512 9.229 1.00 91.25 280 TYR A O 1
ATOM 2285 N N . LEU A 1 281 ? 9.772 -8.518 7.270 1.00 92.81 281 LEU A N 1
ATOM 2286 C CA . LEU A 1 281 ? 8.750 -9.546 7.476 1.00 92.81 281 LEU A CA 1
ATOM 2287 C C . LEU A 1 281 ? 9.089 -10.483 8.636 1.00 92.81 281 LEU A C 1
ATOM 2289 O O . LEU A 1 281 ? 8.197 -10.827 9.405 1.00 92.81 281 LEU A O 1
ATOM 2293 N N . LYS A 1 282 ? 10.367 -10.844 8.816 1.00 92.88 282 LYS A N 1
ATOM 2294 C CA . LYS A 1 282 ? 10.825 -11.601 9.992 1.00 92.88 282 LYS A CA 1
ATOM 2295 C C . LYS A 1 282 ? 10.601 -10.824 11.283 1.00 92.88 282 LYS A C 1
ATOM 2297 O O . LYS A 1 282 ? 10.101 -11.402 12.240 1.00 92.88 282 LYS A O 1
ATOM 2302 N N . TYR A 1 283 ? 10.920 -9.530 11.293 1.00 89.94 283 TYR A N 1
ATOM 2303 C CA . TYR A 1 283 ? 10.641 -8.654 12.432 1.00 89.94 283 TYR A CA 1
ATOM 2304 C C . TYR A 1 283 ? 9.138 -8.605 12.761 1.00 89.94 283 TYR A C 1
ATOM 2306 O O . TYR A 1 283 ? 8.754 -8.701 13.921 1.00 89.94 283 TYR A O 1
ATOM 2314 N N . MET A 1 284 ? 8.276 -8.566 11.742 1.00 89.94 284 MET A N 1
ATOM 2315 C CA . MET A 1 284 ? 6.818 -8.621 11.914 1.00 89.94 284 MET A CA 1
ATOM 2316 C C . MET A 1 284 ? 6.275 -10.031 12.208 1.00 89.94 284 MET A C 1
ATOM 2318 O O . MET A 1 284 ? 5.076 -10.180 12.441 1.00 89.94 284 MET A O 1
ATOM 2322 N N . ASN A 1 285 ? 7.133 -11.057 12.210 1.00 91.94 285 ASN A N 1
ATOM 2323 C CA . ASN A 1 285 ? 6.785 -12.474 12.324 1.00 91.94 285 ASN A CA 1
ATOM 2324 C C . ASN A 1 285 ? 5.782 -12.948 11.245 1.00 91.94 285 ASN A C 1
ATOM 2326 O O . ASN A 1 285 ? 4.830 -13.676 11.526 1.00 91.94 285 ASN A O 1
ATOM 2330 N N . ILE A 1 286 ? 5.992 -12.514 9.998 1.00 93.12 286 ILE A N 1
ATOM 2331 C CA . ILE A 1 286 ? 5.161 -12.831 8.829 1.00 93.12 286 ILE A CA 1
ATOM 2332 C C . ILE A 1 286 ? 5.934 -13.744 7.869 1.00 93.12 286 ILE A C 1
ATOM 2334 O O . ILE A 1 286 ? 6.957 -13.350 7.311 1.00 93.12 286 ILE A O 1
ATOM 2338 N N . ASP A 1 287 ? 5.398 -14.934 7.584 1.00 93.25 287 ASP A N 1
ATOM 2339 C CA . ASP A 1 287 ? 5.862 -15.788 6.480 1.00 93.25 287 ASP A CA 1
ATOM 2340 C C . ASP A 1 287 ? 5.017 -15.540 5.218 1.00 93.25 287 ASP A C 1
ATOM 2342 O O . ASP A 1 287 ? 4.059 -16.260 4.927 1.00 93.25 287 ASP A O 1
ATOM 2346 N N . CYS A 1 288 ? 5.337 -14.473 4.479 1.00 94.62 288 CYS A N 1
ATOM 2347 C CA . CYS A 1 288 ? 4.538 -14.036 3.332 1.00 94.62 288 CYS A CA 1
ATOM 2348 C C . CYS A 1 288 ? 4.540 -15.072 2.190 1.00 94.62 288 CYS A C 1
ATOM 2350 O O . CYS A 1 288 ? 5.586 -15.399 1.626 1.00 94.62 288 CYS A O 1
ATOM 2352 N N . GLN A 1 289 ? 3.341 -15.516 1.794 1.00 93.88 289 GLN A N 1
ATOM 2353 C CA . GLN A 1 289 ? 3.116 -16.538 0.760 1.00 93.88 289 GLN A CA 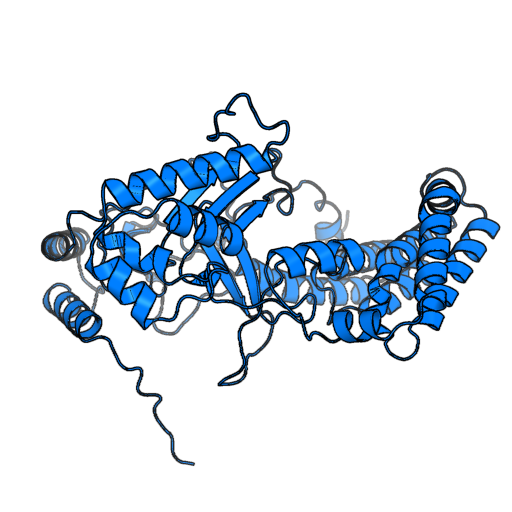1
ATOM 2354 C C . GLN A 1 289 ? 2.739 -15.970 -0.616 1.00 93.88 289 GLN A C 1
ATOM 2356 O O . GLN A 1 289 ? 2.256 -16.716 -1.479 1.00 93.88 289 GLN A O 1
ATOM 2361 N N . CYS A 1 290 ? 2.926 -14.664 -0.839 1.00 93.56 290 CYS A N 1
ATOM 2362 C CA . CYS A 1 290 ? 2.645 -14.061 -2.139 1.00 93.56 290 CYS A CA 1
ATOM 2363 C C . CYS A 1 290 ? 3.567 -14.641 -3.225 1.00 93.56 290 CYS A C 1
ATOM 2365 O O . CYS A 1 290 ? 4.660 -15.149 -2.948 1.00 93.56 290 CYS A O 1
ATOM 2367 N N . ARG A 1 291 ? 3.131 -14.568 -4.484 1.00 94.12 291 ARG A N 1
ATOM 2368 C CA . ARG A 1 291 ? 3.868 -15.158 -5.612 1.00 94.12 291 ARG A CA 1
ATOM 2369 C C . ARG A 1 291 ? 5.258 -14.542 -5.826 1.00 94.12 291 ARG A C 1
ATOM 2371 O O . ARG A 1 291 ? 6.154 -15.268 -6.236 1.00 94.12 291 ARG A O 1
ATOM 2378 N N . MET A 1 292 ? 5.470 -13.272 -5.461 1.00 93.38 292 MET A N 1
ATOM 2379 C CA . MET A 1 292 ? 6.800 -12.643 -5.478 1.00 93.38 292 MET A CA 1
ATOM 2380 C C . MET A 1 292 ? 7.749 -13.306 -4.473 1.00 93.38 292 MET A C 1
ATOM 2382 O O . MET A 1 292 ? 8.811 -13.790 -4.851 1.00 93.38 292 MET A O 1
ATOM 2386 N N . CYS A 1 293 ? 7.330 -13.412 -3.206 1.00 93.88 293 CYS A N 1
ATOM 2387 C CA . CYS A 1 293 ? 8.129 -14.058 -2.161 1.00 93.88 293 CYS A CA 1
ATOM 2388 C C . CYS A 1 293 ? 8.404 -15.533 -2.471 1.00 93.88 293 CYS A C 1
ATOM 2390 O O . CYS A 1 293 ? 9.494 -16.025 -2.187 1.00 93.88 293 CYS A O 1
ATOM 2392 N N . LYS A 1 294 ? 7.434 -16.246 -3.060 1.00 95.38 294 LYS A N 1
ATOM 2393 C CA . LYS A 1 294 ? 7.623 -17.632 -3.511 1.00 95.38 294 LYS A CA 1
ATOM 2394 C C . LYS A 1 294 ? 8.663 -17.728 -4.624 1.00 95.38 294 LYS A C 1
ATOM 2396 O O . LYS A 1 294 ? 9.558 -18.564 -4.520 1.00 95.38 294 LYS A O 1
ATOM 2401 N N . LEU A 1 295 ? 8.574 -16.857 -5.632 1.00 94.88 295 LEU A N 1
ATOM 2402 C CA . LEU A 1 295 ? 9.540 -16.799 -6.726 1.00 94.88 295 LEU A CA 1
ATOM 2403 C C . LEU A 1 295 ? 10.951 -16.563 -6.184 1.00 94.88 295 LEU A C 1
ATOM 2405 O O . LEU A 1 295 ? 11.819 -17.410 -6.359 1.00 94.88 295 LEU A O 1
ATOM 2409 N N . GLU A 1 296 ? 11.167 -15.486 -5.435 1.00 93.50 296 GLU A N 1
ATOM 2410 C CA . GLU A 1 296 ? 12.500 -15.129 -4.935 1.00 93.50 296 GLU A CA 1
ATOM 2411 C C . GLU A 1 296 ? 13.071 -16.148 -3.948 1.00 93.50 296 GLU A C 1
ATOM 2413 O O . GLU A 1 296 ? 14.286 -16.333 -3.874 1.00 93.50 296 GLU A O 1
ATOM 2418 N N . ARG A 1 297 ? 12.222 -16.853 -3.191 1.00 93.62 297 ARG A N 1
ATOM 2419 C CA . ARG A 1 297 ? 12.664 -17.972 -2.347 1.00 93.62 297 ARG A CA 1
ATOM 2420 C C . ARG A 1 297 ? 13.155 -19.153 -3.186 1.00 93.62 297 ARG A C 1
ATOM 2422 O O . ARG A 1 297 ? 14.093 -19.823 -2.767 1.00 93.62 297 ARG A O 1
ATOM 2429 N N . SER A 1 298 ? 12.536 -19.392 -4.342 1.00 94.25 298 SER A N 1
ATOM 2430 C CA . SER A 1 298 ? 12.887 -20.480 -5.264 1.00 94.25 298 SER A CA 1
ATOM 2431 C C . SER A 1 298 ? 14.032 -20.150 -6.231 1.00 94.25 298 SER A C 1
ATOM 2433 O O . SER A 1 298 ? 14.666 -21.065 -6.750 1.00 94.25 298 SER A O 1
ATOM 2435 N N . GLU A 1 299 ? 14.319 -18.866 -6.470 1.00 94.81 299 GLU A N 1
ATOM 2436 C CA . GLU A 1 299 ? 15.384 -18.424 -7.376 1.00 94.81 299 GLU A CA 1
ATOM 2437 C C . GLU A 1 299 ? 16.774 -18.838 -6.869 1.00 94.81 299 GLU A C 1
ATOM 2439 O O . GLU A 1 299 ? 17.112 -18.662 -5.691 1.00 94.81 299 GLU A O 1
ATOM 2444 N N . SER A 1 300 ? 17.605 -19.347 -7.785 1.00 94.88 300 SER A N 1
ATOM 2445 C CA . SER A 1 300 ? 18.986 -19.721 -7.482 1.00 94.88 300 SER A CA 1
ATOM 2446 C C . SER A 1 300 ? 19.828 -18.497 -7.114 1.00 94.88 300 SER A C 1
ATOM 2448 O O . SER A 1 300 ? 19.548 -17.362 -7.513 1.00 94.88 300 SER A O 1
ATOM 2450 N N . GLN A 1 301 ? 20.915 -18.733 -6.377 1.00 93.38 301 GLN A N 1
ATOM 2451 C CA . GLN A 1 301 ? 21.854 -17.667 -6.033 1.00 93.38 301 GLN A CA 1
ATOM 2452 C C . GLN A 1 301 ? 22.470 -17.018 -7.284 1.00 93.38 301 GLN A C 1
ATOM 2454 O O . GLN A 1 301 ? 22.743 -15.822 -7.284 1.00 93.38 301 GLN A O 1
ATOM 2459 N N . GLU A 1 302 ? 22.639 -17.782 -8.364 1.00 95.50 302 GLU A N 1
ATOM 2460 C CA . GLU A 1 302 ? 23.151 -17.297 -9.649 1.00 95.50 302 GLU A CA 1
ATOM 2461 C C . GLU A 1 302 ? 22.224 -16.249 -10.271 1.00 95.50 302 GLU A C 1
ATOM 2463 O O . GLU A 1 302 ? 22.695 -15.184 -10.667 1.00 95.50 302 GLU A O 1
ATOM 2468 N N . ILE A 1 303 ? 20.907 -16.503 -10.290 1.00 94.62 303 ILE A N 1
ATOM 2469 C CA . ILE A 1 303 ? 19.908 -15.547 -10.792 1.00 94.62 303 ILE A CA 1
ATOM 2470 C C . ILE A 1 303 ? 19.956 -14.260 -9.965 1.00 94.62 303 ILE A C 1
ATOM 2472 O O . ILE A 1 303 ? 20.066 -13.170 -10.527 1.00 94.62 303 ILE A O 1
ATOM 2476 N N . LYS A 1 304 ? 19.954 -14.376 -8.632 1.00 91.88 304 LYS A N 1
ATOM 2477 C CA . LYS A 1 304 ? 19.986 -13.222 -7.717 1.00 91.88 304 LYS A CA 1
ATOM 2478 C C . LYS A 1 304 ? 21.242 -12.376 -7.898 1.00 91.88 304 LYS A C 1
ATOM 2480 O O . LYS A 1 304 ? 21.154 -11.156 -8.045 1.00 91.88 304 LYS A O 1
ATOM 2485 N N . LEU A 1 305 ? 22.411 -13.020 -7.941 1.00 93.94 305 LEU A N 1
ATOM 2486 C CA . LEU A 1 305 ? 23.689 -12.348 -8.174 1.00 93.94 305 LEU A CA 1
ATOM 2487 C C . LEU A 1 305 ? 23.712 -11.671 -9.543 1.00 93.94 305 LEU A C 1
ATOM 2489 O O . LEU A 1 305 ? 24.165 -10.531 -9.649 1.00 93.94 305 LEU A O 1
ATOM 2493 N N . ARG A 1 306 ? 23.194 -12.334 -10.583 1.00 96.81 306 ARG A N 1
ATOM 2494 C CA . ARG A 1 306 ? 23.161 -11.765 -11.928 1.00 96.81 306 ARG A CA 1
ATOM 2495 C C . ARG A 1 306 ? 22.244 -10.549 -12.014 1.00 96.81 306 ARG A C 1
ATOM 2497 O O . ARG A 1 306 ? 22.650 -9.529 -12.565 1.00 96.81 306 ARG A O 1
ATOM 2504 N N . MET A 1 307 ? 21.053 -10.612 -11.418 1.00 94.19 307 MET A N 1
ATOM 2505 C CA . MET A 1 307 ? 20.147 -9.463 -11.324 1.00 94.19 307 MET A CA 1
ATOM 2506 C C . MET A 1 307 ? 20.804 -8.291 -10.587 1.00 94.19 307 MET A C 1
ATOM 2508 O O . MET A 1 307 ? 20.775 -7.167 -11.085 1.00 94.19 307 MET A O 1
ATOM 2512 N N . ALA A 1 308 ? 21.443 -8.546 -9.441 1.00 93.31 308 ALA A N 1
ATOM 2513 C CA . ALA A 1 308 ? 22.136 -7.515 -8.672 1.00 93.31 308 ALA A CA 1
ATOM 2514 C C . ALA A 1 308 ? 23.283 -6.868 -9.469 1.00 93.31 308 ALA A C 1
ATOM 2516 O O . ALA A 1 308 ? 23.426 -5.648 -9.458 1.00 93.31 308 ALA A O 1
ATOM 2517 N N . GLN A 1 309 ? 24.064 -7.660 -10.211 1.00 96.50 309 GLN A N 1
ATOM 2518 C CA . GLN A 1 309 ? 25.119 -7.154 -11.097 1.00 96.50 309 GLN A CA 1
ATOM 2519 C C . GLN A 1 309 ? 24.564 -6.258 -12.209 1.00 96.50 309 GLN A C 1
ATOM 2521 O O . GLN A 1 309 ? 25.120 -5.192 -12.461 1.00 96.50 309 GLN A O 1
ATOM 2526 N N . LEU A 1 310 ? 23.472 -6.670 -12.860 1.00 97.44 310 LEU A N 1
ATOM 2527 C CA . LEU A 1 310 ? 22.832 -5.912 -13.939 1.00 97.44 310 LEU A CA 1
ATOM 2528 C C . LEU A 1 310 ? 22.245 -4.586 -13.436 1.00 97.44 310 LEU A C 1
ATOM 2530 O O . LEU A 1 310 ? 22.463 -3.544 -14.053 1.00 97.44 310 LEU A O 1
ATOM 2534 N N . LEU A 1 311 ? 21.558 -4.606 -12.290 1.00 94.62 311 LEU A N 1
ATOM 2535 C CA . LEU A 1 311 ? 21.025 -3.397 -11.656 1.00 94.62 311 LEU A CA 1
ATOM 2536 C C . LEU A 1 311 ? 22.149 -2.460 -11.199 1.00 94.62 311 LEU A C 1
ATOM 2538 O O . LEU A 1 311 ? 22.078 -1.256 -11.435 1.00 94.62 311 LEU A O 1
ATOM 2542 N N . LYS A 1 312 ? 23.223 -3.003 -10.616 1.00 95.31 312 LYS A N 1
ATOM 2543 C CA . LYS A 1 312 ? 24.410 -2.224 -10.242 1.00 95.31 312 LYS A CA 1
ATOM 2544 C C . LYS A 1 312 ? 25.058 -1.571 -11.463 1.00 95.31 312 LYS A C 1
ATOM 2546 O O . LYS A 1 312 ? 25.316 -0.371 -11.446 1.00 95.31 312 LYS A O 1
ATOM 2551 N N . ALA A 1 313 ? 25.263 -2.330 -12.542 1.00 96.50 313 ALA A N 1
ATOM 2552 C CA . ALA A 1 313 ? 25.799 -1.807 -13.796 1.00 96.50 313 ALA A CA 1
ATOM 2553 C C . ALA A 1 313 ? 24.914 -0.686 -14.364 1.00 96.50 313 ALA A C 1
ATOM 2555 O O . ALA A 1 313 ? 25.427 0.352 -14.787 1.00 96.50 313 ALA A O 1
ATOM 2556 N N . TYR A 1 314 ? 23.589 -0.850 -14.310 1.00 96.12 314 TYR A N 1
ATOM 2557 C CA . TYR A 1 314 ? 22.656 0.206 -14.686 1.00 96.12 314 TYR A CA 1
ATOM 2558 C C . TYR A 1 314 ? 22.844 1.469 -13.836 1.00 96.12 314 TYR A C 1
ATOM 2560 O O . TYR A 1 314 ? 23.120 2.524 -14.402 1.00 96.12 314 TYR A O 1
ATOM 2568 N N . HIS A 1 315 ? 22.739 1.382 -12.507 1.00 94.06 315 HIS A N 1
ATOM 2569 C CA . HIS A 1 315 ? 22.768 2.565 -11.641 1.00 94.06 315 HIS A CA 1
ATOM 2570 C C . HIS A 1 315 ? 24.129 3.275 -11.633 1.00 94.06 315 HIS A C 1
ATOM 2572 O O . HIS A 1 315 ? 24.176 4.504 -11.666 1.00 94.06 315 HIS A O 1
ATOM 2578 N N . GLU A 1 316 ? 25.235 2.527 -11.613 1.00 94.75 316 GLU A N 1
ATOM 2579 C CA . GLU A 1 316 ? 26.579 3.101 -11.472 1.00 94.75 316 GLU A CA 1
ATOM 2580 C C . GLU A 1 316 ? 27.186 3.548 -12.808 1.00 94.75 316 GLU A C 1
ATOM 2582 O O . GLU A 1 316 ? 27.882 4.562 -12.860 1.00 94.75 316 GLU A O 1
ATOM 2587 N N . SER A 1 317 ? 26.933 2.815 -13.900 1.00 92.38 317 SER A N 1
ATOM 2588 C CA . SER A 1 317 ? 27.568 3.075 -15.201 1.00 92.38 317 SER A CA 1
ATOM 2589 C C . SER A 1 317 ? 26.613 3.708 -16.207 1.00 92.38 317 SER A C 1
ATOM 2591 O O . SER A 1 317 ? 26.957 4.723 -16.812 1.00 92.38 317 SER A O 1
ATOM 2593 N N . ILE A 1 318 ? 25.426 3.132 -16.414 1.00 93.56 318 ILE A N 1
ATOM 2594 C CA . ILE A 1 318 ? 24.566 3.486 -17.557 1.00 93.56 318 ILE A CA 1
ATOM 2595 C C . ILE A 1 318 ? 23.688 4.689 -17.269 1.00 93.56 318 ILE A C 1
ATOM 2597 O O . ILE A 1 318 ? 23.687 5.638 -18.052 1.00 93.56 318 ILE A O 1
ATOM 2601 N N . PHE A 1 319 ? 22.985 4.689 -16.139 1.00 92.75 319 PHE A N 1
ATOM 2602 C CA . PHE A 1 319 ? 22.062 5.749 -15.757 1.00 92.75 319 PHE A CA 1
ATOM 2603 C C . PHE A 1 319 ? 22.703 7.147 -15.832 1.00 92.75 319 PHE A C 1
ATOM 2605 O O . PHE A 1 319 ? 22.119 8.015 -16.484 1.00 92.75 319 PHE A O 1
ATOM 2612 N N . PRO A 1 320 ? 23.929 7.399 -15.321 1.00 90.25 320 PRO A N 1
ATOM 2613 C CA . PRO A 1 320 ? 24.572 8.713 -15.437 1.00 90.25 320 PRO A CA 1
ATOM 2614 C C . PRO A 1 320 ? 24.911 9.135 -16.876 1.00 90.25 320 PRO A C 1
ATOM 2616 O O . PRO A 1 320 ? 25.059 10.330 -17.139 1.00 90.25 320 PRO A O 1
ATOM 2619 N N . LYS A 1 321 ? 25.064 8.172 -17.797 1.00 89.25 321 LYS A N 1
ATOM 2620 C CA . LYS A 1 321 ? 25.398 8.402 -19.213 1.00 89.25 321 LYS A CA 1
ATOM 2621 C C . LYS A 1 321 ? 24.164 8.684 -20.067 1.00 89.25 321 LYS A C 1
ATOM 2623 O O . LYS A 1 321 ? 24.269 9.410 -21.049 1.00 89.25 321 LYS A O 1
ATOM 2628 N N . VAL A 1 322 ? 23.008 8.129 -19.698 1.00 87.12 322 VAL A N 1
ATOM 2629 C CA . VAL A 1 322 ? 21.752 8.279 -20.459 1.00 87.12 322 VAL A CA 1
ATOM 2630 C C . VAL A 1 322 ? 20.795 9.322 -19.870 1.00 87.12 322 VAL A C 1
ATOM 2632 O O . VAL A 1 322 ? 19.939 9.826 -20.588 1.00 87.12 322 VAL A O 1
ATOM 2635 N N . SER A 1 323 ? 20.943 9.685 -18.590 1.00 79.75 323 SER A N 1
ATOM 2636 C CA . SER A 1 323 ? 20.082 10.670 -17.905 1.00 79.75 323 SER A CA 1
ATOM 2637 C C . SER A 1 323 ? 20.463 12.136 -18.158 1.00 79.75 323 SER A C 1
ATOM 2639 O O . SER A 1 323 ? 19.653 13.033 -17.920 1.00 79.75 323 SER A O 1
ATOM 2641 N N . LYS A 1 324 ? 21.683 12.419 -18.637 1.00 66.94 324 LYS A N 1
ATOM 2642 C CA . LYS A 1 324 ? 22.161 13.789 -18.890 1.00 66.94 324 LYS A CA 1
ATOM 2643 C C . LYS A 1 324 ? 21.677 14.297 -20.252 1.00 66.94 324 LYS A C 1
ATOM 2645 O O . LYS A 1 324 ? 21.815 13.622 -21.264 1.00 66.94 324 LYS A O 1
ATOM 2650 N N . SER A 1 325 ? 21.169 15.531 -20.293 1.00 56.66 325 SER A N 1
ATOM 2651 C CA . SER A 1 325 ? 20.505 16.123 -21.471 1.00 56.66 325 SER A CA 1
ATOM 2652 C C . SER A 1 325 ? 21.415 16.466 -22.663 1.00 56.66 325 SER A C 1
ATOM 2654 O O . SER A 1 325 ? 20.924 16.951 -23.680 1.00 56.66 325 SER A O 1
ATOM 2656 N N . HIS A 1 326 ? 22.727 16.227 -22.576 1.00 59.81 326 HIS A N 1
ATOM 2657 C CA . HIS A 1 326 ? 23.680 16.602 -23.620 1.00 59.81 326 HIS A CA 1
ATOM 2658 C C . HIS A 1 326 ? 24.237 15.336 -24.286 1.00 59.81 326 HIS A C 1
ATOM 2660 O O . HIS A 1 326 ? 25.167 14.725 -23.778 1.00 59.81 326 HIS A O 1
ATOM 2666 N N . ARG A 1 327 ? 23.610 14.977 -25.418 1.00 70.31 327 ARG A N 1
ATOM 2667 C CA . ARG A 1 327 ? 23.899 13.863 -26.348 1.00 70.31 327 ARG A CA 1
ATOM 2668 C C . ARG A 1 327 ? 24.043 12.479 -25.702 1.00 70.31 327 ARG A C 1
ATOM 2670 O O . ARG A 1 327 ? 25.109 12.079 -25.250 1.00 70.31 327 ARG A O 1
ATOM 2677 N N . VAL A 1 328 ? 22.961 11.707 -25.770 1.00 82.06 328 VAL A N 1
ATOM 2678 C CA . VAL A 1 328 ? 22.984 10.272 -25.474 1.00 82.06 328 VAL A CA 1
ATOM 2679 C C . VAL A 1 328 ? 23.624 9.522 -26.647 1.00 82.06 328 VAL A C 1
ATOM 2681 O O . VAL A 1 328 ? 23.103 9.554 -27.762 1.00 82.06 328 VAL A O 1
ATOM 2684 N N . GLU A 1 329 ? 24.739 8.835 -26.400 1.00 88.12 329 GLU A N 1
ATOM 2685 C CA . GLU A 1 329 ? 25.400 7.993 -27.406 1.00 88.12 329 GLU A CA 1
ATOM 2686 C C . GLU A 1 329 ? 24.586 6.716 -27.707 1.00 88.12 329 GLU A C 1
ATOM 2688 O O . GLU A 1 329 ? 24.143 6.036 -26.770 1.00 88.12 329 GLU A O 1
ATOM 2693 N N . PRO A 1 330 ? 24.431 6.310 -28.986 1.00 90.12 330 PRO A N 1
ATOM 2694 C CA . PRO A 1 330 ? 23.700 5.093 -29.355 1.00 90.12 330 PRO A CA 1
ATOM 2695 C C . PRO A 1 330 ? 24.245 3.802 -28.728 1.00 90.12 330 PRO A C 1
ATOM 2697 O O . PRO A 1 330 ? 23.493 2.847 -28.544 1.00 90.12 330 PRO A O 1
ATOM 2700 N N . SER A 1 331 ? 25.539 3.750 -28.398 1.00 92.88 331 SER A N 1
ATOM 2701 C CA . SER A 1 331 ? 26.155 2.608 -27.710 1.00 92.88 331 SER A CA 1
ATOM 2702 C C . SER A 1 331 ? 25.584 2.404 -26.304 1.00 92.88 331 SER A C 1
ATOM 2704 O O . SER A 1 331 ? 25.260 1.275 -25.949 1.00 92.88 331 SER A O 1
ATOM 2706 N N . HIS A 1 332 ? 25.374 3.482 -25.540 1.00 93.06 332 HIS A N 1
ATOM 2707 C CA . HIS A 1 332 ? 24.796 3.409 -24.193 1.00 93.06 332 HIS A CA 1
ATOM 2708 C C . HIS A 1 332 ? 23.321 2.984 -24.221 1.00 93.06 332 HIS A C 1
ATOM 2710 O O . HIS A 1 332 ? 22.865 2.282 -23.323 1.00 93.06 332 HIS A O 1
ATOM 2716 N N . ILE A 1 333 ? 22.580 3.365 -25.270 1.00 94.00 333 ILE A N 1
ATOM 2717 C CA . ILE A 1 333 ? 21.203 2.895 -25.490 1.00 94.00 333 ILE A CA 1
ATOM 2718 C C . ILE A 1 333 ? 21.193 1.381 -25.715 1.00 94.00 333 ILE A C 1
ATOM 2720 O O . ILE A 1 333 ? 20.423 0.682 -25.066 1.00 94.00 333 ILE A O 1
ATOM 2724 N N . LYS A 1 334 ? 22.077 0.865 -26.581 1.00 95.81 334 LYS A N 1
ATOM 2725 C CA . LYS A 1 334 ? 22.192 -0.582 -26.837 1.00 95.81 334 LYS A CA 1
ATOM 2726 C C . LYS A 1 334 ? 22.584 -1.367 -25.587 1.00 95.81 334 LYS A C 1
ATOM 2728 O O . LYS A 1 334 ? 22.077 -2.461 -25.366 1.00 95.81 334 LYS A O 1
ATOM 2733 N N . GLU A 1 335 ? 23.476 -0.815 -24.770 1.00 96.38 335 GLU A N 1
ATOM 2734 C CA . GLU A 1 335 ? 23.868 -1.426 -23.499 1.00 96.38 335 GLU A CA 1
ATOM 2735 C C . GLU A 1 335 ? 22.683 -1.485 -22.520 1.00 96.38 335 GLU A C 1
ATOM 2737 O O . GLU A 1 335 ? 22.452 -2.517 -21.891 1.00 96.38 335 GLU A O 1
ATOM 2742 N N . LEU A 1 336 ? 21.863 -0.430 -22.457 1.00 97.06 336 LEU A N 1
ATOM 2743 C CA . LEU A 1 336 ? 20.634 -0.432 -21.662 1.00 97.06 336 LEU A CA 1
ATOM 2744 C C . LEU A 1 336 ? 19.583 -1.422 -22.195 1.00 97.06 336 LEU A C 1
ATOM 2746 O O . LEU A 1 336 ? 18.963 -2.129 -21.403 1.00 97.06 336 LEU A O 1
ATOM 2750 N N . GLU A 1 337 ? 19.400 -1.512 -23.518 1.00 97.62 337 GLU A N 1
ATOM 2751 C CA . GLU A 1 337 ? 18.534 -2.525 -24.141 1.00 97.62 337 GLU A CA 1
ATOM 2752 C C . GLU A 1 337 ? 18.974 -3.942 -23.758 1.00 97.62 337 GLU A C 1
ATOM 2754 O O . GLU A 1 337 ? 18.136 -4.766 -23.391 1.00 97.62 337 GLU A O 1
ATOM 2759 N N . TYR A 1 338 ? 20.283 -4.208 -23.792 1.00 97.88 338 TYR A N 1
ATOM 2760 C CA . TYR A 1 338 ? 20.855 -5.489 -23.389 1.00 97.88 338 TYR A CA 1
ATOM 2761 C C . TYR A 1 338 ? 20.563 -5.803 -21.915 1.00 97.88 338 TYR A C 1
ATOM 2763 O O . TYR A 1 338 ? 20.054 -6.883 -21.615 1.00 97.88 338 TYR A O 1
ATOM 2771 N N . ILE A 1 339 ? 20.803 -4.851 -21.004 1.00 98.19 339 ILE A N 1
ATOM 2772 C CA . ILE A 1 339 ? 20.529 -5.032 -19.569 1.00 98.19 339 ILE A CA 1
ATOM 2773 C C . ILE A 1 339 ? 19.049 -5.351 -19.328 1.00 98.19 339 ILE A C 1
ATOM 2775 O O . ILE A 1 339 ? 18.733 -6.278 -18.584 1.00 98.19 339 ILE A O 1
ATOM 2779 N N . ILE A 1 340 ? 18.132 -4.611 -19.962 1.00 97.81 340 ILE A N 1
ATOM 2780 C CA . ILE A 1 340 ? 16.687 -4.836 -19.813 1.00 97.81 340 ILE A CA 1
ATOM 2781 C C . ILE A 1 340 ? 16.291 -6.208 -20.362 1.00 97.81 340 ILE A C 1
ATOM 2783 O O . ILE A 1 340 ? 15.543 -6.933 -19.705 1.00 97.81 340 ILE A O 1
ATOM 2787 N N . ALA A 1 341 ? 16.787 -6.581 -21.543 1.00 97.69 341 ALA A N 1
ATOM 2788 C CA . ALA A 1 341 ? 16.493 -7.874 -22.151 1.00 97.69 341 ALA A CA 1
ATOM 2789 C C . ALA A 1 341 ? 16.990 -9.036 -21.282 1.00 97.69 341 ALA A C 1
ATOM 2791 O O . ALA A 1 341 ? 16.272 -10.020 -21.103 1.00 97.69 341 ALA A O 1
ATOM 2792 N N . GLU A 1 342 ? 18.183 -8.910 -20.699 1.00 98.06 342 GLU A N 1
ATOM 2793 C CA . GLU A 1 342 ? 18.737 -9.928 -19.812 1.00 98.06 342 GLU A CA 1
ATOM 2794 C C . GLU A 1 342 ? 17.974 -10.010 -18.482 1.00 98.06 342 GLU A C 1
ATOM 2796 O O . GLU A 1 342 ? 17.605 -11.097 -18.052 1.00 98.06 342 GLU A O 1
ATOM 2801 N N . LEU A 1 343 ? 17.627 -8.877 -17.862 1.00 96.94 343 LEU A N 1
ATOM 2802 C CA . LEU A 1 343 ? 16.781 -8.874 -16.663 1.00 96.94 343 LEU A CA 1
ATOM 2803 C C . LEU A 1 343 ? 15.424 -9.547 -16.910 1.00 96.94 343 LEU A C 1
ATOM 2805 O O . LEU A 1 343 ? 14.954 -10.318 -16.073 1.00 96.94 343 LEU A O 1
ATOM 2809 N N . ARG A 1 344 ? 14.803 -9.291 -18.067 1.00 95.88 344 ARG A N 1
ATOM 2810 C CA . ARG A 1 344 ? 13.544 -9.942 -18.457 1.00 95.88 344 ARG A CA 1
ATOM 2811 C C . ARG A 1 344 ? 13.729 -11.439 -18.709 1.00 95.88 344 ARG A C 1
ATOM 2813 O O . ARG A 1 344 ? 12.846 -12.215 -18.352 1.00 95.88 344 ARG A O 1
ATOM 2820 N N . SER A 1 345 ? 14.857 -11.864 -19.283 1.00 96.81 345 SER A N 1
ATOM 2821 C CA . SER A 1 345 ? 15.111 -13.283 -19.565 1.00 96.81 345 SER A CA 1
ATOM 2822 C C . SER A 1 345 ? 15.280 -14.113 -18.288 1.00 96.81 345 SER A C 1
ATOM 2824 O O . SER A 1 345 ? 14.796 -15.245 -18.239 1.00 96.81 345 SER A O 1
ATOM 2826 N N . LEU A 1 346 ? 15.868 -13.529 -17.236 1.00 95.88 346 LEU A N 1
ATOM 2827 C CA . LEU A 1 346 ? 16.030 -14.168 -15.925 1.00 95.88 346 LEU A CA 1
ATOM 2828 C C . LEU A 1 346 ? 14.689 -14.519 -15.259 1.00 95.88 346 LEU A C 1
ATO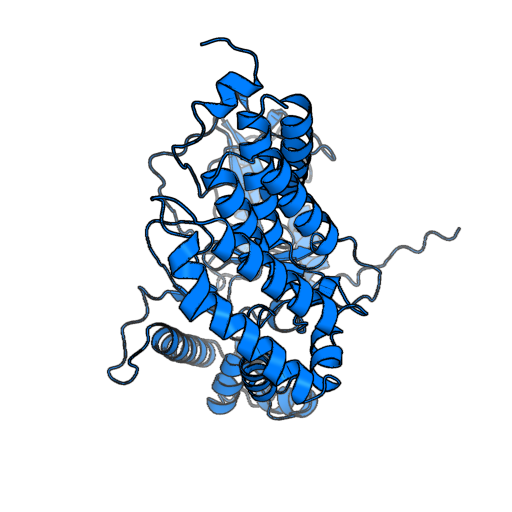M 2830 O O . LEU A 1 346 ? 14.616 -15.498 -14.523 1.00 95.88 346 LEU A O 1
ATOM 2834 N N . ARG A 1 347 ? 13.619 -13.768 -15.555 1.00 94.19 347 ARG A N 1
ATOM 2835 C CA . ARG A 1 347 ? 12.251 -14.007 -15.058 1.00 94.19 347 ARG A CA 1
ATOM 2836 C C . ARG A 1 347 ? 11.242 -14.265 -16.179 1.00 94.19 347 ARG A C 1
ATOM 2838 O O . ARG A 1 347 ? 10.068 -13.938 -16.039 1.00 94.19 347 ARG A O 1
ATOM 2845 N N . LYS A 1 348 ? 11.663 -14.875 -17.291 1.00 94.50 348 LYS A N 1
ATOM 2846 C CA . LYS A 1 348 ? 10.796 -15.088 -18.470 1.00 94.50 348 LYS A CA 1
ATOM 2847 C C . LYS A 1 348 ? 9.506 -15.875 -18.185 1.00 94.50 348 LYS A C 1
ATOM 2849 O O . LYS A 1 348 ? 8.505 -15.631 -18.845 1.00 94.50 348 LYS A O 1
ATOM 2854 N N . GLU A 1 349 ? 9.524 -16.780 -17.203 1.00 94.75 349 GLU A N 1
ATOM 2855 C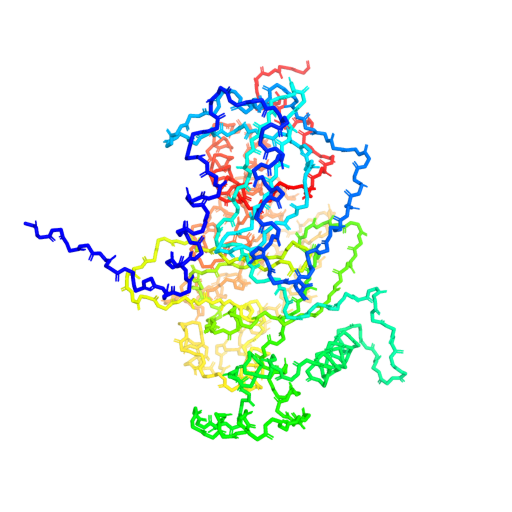 CA . GLU A 1 349 ? 8.352 -17.572 -16.782 1.00 94.75 349 GLU A CA 1
ATOM 2856 C C . GLU A 1 349 ? 7.377 -16.762 -15.904 1.00 94.75 349 GLU A C 1
ATOM 2858 O O . GLU A 1 349 ? 6.226 -17.147 -15.710 1.00 94.75 349 GLU A O 1
ATOM 2863 N N . HIS A 1 350 ? 7.828 -15.616 -15.383 1.00 94.12 350 HIS A N 1
ATOM 2864 C CA . HIS A 1 350 ? 7.069 -14.702 -14.529 1.00 94.12 350 HIS A CA 1
ATOM 2865 C C . HIS A 1 350 ? 7.300 -13.238 -14.953 1.00 94.12 350 HIS A C 1
ATOM 2867 O O . HIS A 1 350 ? 7.826 -12.435 -14.172 1.00 94.12 350 HIS A O 1
ATOM 2873 N N . PRO A 1 351 ? 6.950 -12.867 -16.199 1.00 92.69 351 PRO A N 1
ATOM 2874 C CA . PRO A 1 351 ? 7.338 -11.584 -16.788 1.00 92.69 351 PRO A CA 1
ATOM 2875 C C . PRO A 1 351 ? 6.761 -10.375 -16.034 1.00 92.69 351 PRO A C 1
ATOM 2877 O O . PRO A 1 351 ? 7.396 -9.320 -15.965 1.00 92.69 351 PRO A O 1
ATOM 2880 N N . ASP A 1 352 ? 5.598 -10.539 -15.406 1.00 91.19 352 ASP A N 1
ATOM 2881 C CA . ASP A 1 352 ? 4.913 -9.517 -14.616 1.00 91.19 352 ASP A CA 1
ATOM 2882 C C . ASP A 1 352 ? 5.536 -9.303 -13.217 1.00 91.19 352 ASP A C 1
ATOM 2884 O O . ASP A 1 352 ? 5.287 -8.284 -12.574 1.00 91.19 352 ASP A O 1
ATOM 2888 N N . LEU A 1 353 ? 6.421 -10.208 -12.774 1.00 92.56 353 LEU A N 1
ATOM 2889 C CA . LEU A 1 353 ? 7.250 -10.077 -11.563 1.00 92.56 353 LEU A CA 1
ATOM 2890 C C . LEU A 1 353 ? 8.647 -9.491 -11.841 1.00 92.56 353 LEU A C 1
ATOM 2892 O O . LEU A 1 353 ? 9.450 -9.301 -10.924 1.00 92.56 353 LEU A O 1
ATOM 2896 N N . GLY A 1 354 ? 8.951 -9.168 -13.101 1.00 91.62 354 GLY A N 1
ATOM 2897 C CA . GLY A 1 354 ? 10.174 -8.479 -13.535 1.00 91.62 354 GLY A CA 1
ATOM 2898 C C . GLY A 1 354 ? 10.100 -6.949 -13.442 1.00 91.62 354 GLY A C 1
ATOM 2899 O O . GLY A 1 354 ? 10.731 -6.248 -14.235 1.00 91.62 354 GLY A O 1
ATOM 2900 N N . PHE A 1 355 ? 9.297 -6.399 -12.527 1.00 90.19 355 PHE A N 1
ATOM 2901 C CA . PHE A 1 355 ? 9.016 -4.957 -12.460 1.00 90.19 355 PHE A CA 1
ATOM 2902 C C . PHE A 1 355 ? 10.212 -4.094 -12.025 1.00 90.19 355 PHE A C 1
ATOM 2904 O O . PHE A 1 355 ? 10.157 -2.871 -12.137 1.00 90.19 355 PHE A O 1
ATOM 2911 N N . ASN A 1 356 ? 11.325 -4.694 -11.590 1.00 88.44 356 ASN A N 1
ATOM 2912 C CA . ASN A 1 356 ? 12.599 -3.984 -11.444 1.00 88.44 356 ASN A CA 1
ATOM 2913 C C . ASN A 1 356 ? 13.077 -3.376 -12.777 1.00 88.44 356 ASN A C 1
ATOM 2915 O O . ASN A 1 356 ? 13.882 -2.455 -12.772 1.00 88.44 356 ASN A O 1
ATOM 2919 N N . THR A 1 357 ? 12.546 -3.835 -13.916 1.00 93.44 357 THR A N 1
ATOM 2920 C CA . THR A 1 357 ? 12.818 -3.260 -15.239 1.00 93.44 357 THR A CA 1
ATOM 2921 C C . THR A 1 357 ? 11.985 -2.021 -15.579 1.00 93.44 357 THR A C 1
ATOM 2923 O O . THR A 1 357 ? 12.265 -1.394 -16.602 1.00 93.44 357 THR A O 1
ATOM 2926 N N . ILE A 1 358 ? 10.992 -1.631 -14.762 1.00 91.69 358 ILE A N 1
ATOM 2927 C CA . ILE A 1 358 ? 10.132 -0.464 -15.040 1.00 91.69 358 ILE A CA 1
ATOM 2928 C C . ILE A 1 358 ? 10.969 0.815 -15.130 1.00 91.69 358 ILE A C 1
ATOM 2930 O O . ILE A 1 358 ? 10.875 1.534 -16.124 1.00 91.69 358 ILE A O 1
ATOM 2934 N N . GLU A 1 359 ? 11.816 1.081 -14.130 1.00 90.50 359 GLU A N 1
ATOM 2935 C CA . GLU A 1 359 ? 12.668 2.279 -14.103 1.00 90.50 359 GLU A CA 1
ATOM 2936 C C . GLU A 1 359 ? 13.632 2.302 -15.294 1.00 90.50 359 GLU A C 1
ATOM 2938 O O . GLU A 1 359 ? 13.716 3.300 -16.008 1.00 90.50 359 GLU A O 1
ATOM 2943 N N . LEU A 1 360 ? 14.305 1.177 -15.558 1.00 94.62 360 LEU A N 1
ATOM 2944 C CA . LEU A 1 360 ? 15.246 1.046 -16.669 1.00 94.62 360 LEU A CA 1
ATOM 2945 C C . LEU A 1 360 ? 14.553 1.286 -18.012 1.00 94.62 360 LEU A C 1
ATOM 2947 O O . LEU A 1 360 ? 15.086 1.990 -18.868 1.00 94.62 360 LEU A O 1
ATOM 2951 N N . SER A 1 361 ? 13.353 0.729 -18.191 1.00 95.62 361 SER A N 1
ATOM 2952 C CA . SER A 1 361 ? 12.560 0.892 -19.411 1.00 95.62 361 SER A CA 1
ATOM 2953 C C . SER A 1 361 ? 12.089 2.335 -19.585 1.00 95.62 361 SER A C 1
ATOM 2955 O O . SER A 1 361 ? 12.091 2.843 -20.706 1.00 95.62 361 SER A O 1
ATOM 2957 N N . ASN A 1 362 ? 11.741 3.021 -18.492 1.00 91.31 362 ASN A N 1
ATOM 2958 C CA . ASN A 1 362 ? 11.412 4.440 -18.543 1.00 91.31 362 ASN A CA 1
ATOM 2959 C C . ASN A 1 362 ? 12.637 5.275 -18.952 1.00 91.31 362 ASN A C 1
ATOM 2961 O O . ASN A 1 362 ? 12.581 6.048 -19.908 1.00 91.31 362 ASN A O 1
ATOM 2965 N N . THR A 1 363 ? 13.786 5.038 -18.315 1.00 92.88 363 THR A N 1
ATOM 2966 C CA . THR A 1 363 ? 15.060 5.667 -18.688 1.00 92.88 363 THR A CA 1
ATOM 2967 C C . THR A 1 363 ? 15.417 5.399 -20.155 1.00 92.88 363 THR A C 1
ATOM 2969 O O . THR A 1 363 ? 15.831 6.318 -20.864 1.00 92.88 363 THR A O 1
ATOM 2972 N N . LEU A 1 364 ? 15.197 4.178 -20.656 1.00 95.38 364 LEU A N 1
ATOM 2973 C CA . LEU A 1 364 ? 15.416 3.828 -22.062 1.00 95.38 364 LEU A CA 1
ATOM 2974 C C . LEU A 1 364 ? 14.486 4.615 -22.997 1.00 95.38 364 LEU A C 1
ATOM 2976 O O . LEU A 1 364 ? 14.930 5.120 -24.030 1.00 95.38 364 LEU A O 1
ATOM 2980 N N . ALA A 1 365 ? 13.207 4.760 -22.644 1.00 93.56 365 ALA A N 1
ATOM 2981 C CA . ALA A 1 365 ? 12.266 5.559 -23.421 1.00 93.56 365 ALA A CA 1
ATOM 2982 C C . ALA A 1 365 ? 12.707 7.032 -23.498 1.00 93.56 365 ALA A C 1
ATOM 2984 O O . ALA A 1 365 ? 12.729 7.609 -24.589 1.00 93.56 365 ALA A O 1
ATOM 2985 N N . PHE A 1 366 ? 13.140 7.627 -22.383 1.00 89.38 366 PHE A N 1
ATOM 2986 C CA . PHE A 1 366 ? 13.680 8.990 -22.367 1.00 89.38 366 PHE A CA 1
ATOM 2987 C C . PHE A 1 366 ? 14.987 9.131 -23.157 1.00 89.38 366 PHE A C 1
ATOM 2989 O O . PHE A 1 366 ? 15.166 10.127 -23.860 1.00 89.38 366 PHE A O 1
ATOM 2996 N N . ALA A 1 367 ? 15.859 8.124 -23.130 1.00 92.00 367 ALA A N 1
ATOM 2997 C CA . ALA A 1 367 ? 17.061 8.093 -23.958 1.00 92.00 367 ALA A CA 1
ATOM 2998 C C . ALA A 1 367 ? 16.718 8.120 -25.461 1.00 92.00 367 ALA A C 1
ATOM 3000 O O . ALA A 1 367 ? 17.300 8.898 -26.221 1.00 92.00 367 ALA A O 1
ATOM 3001 N N . TYR A 1 368 ? 15.709 7.351 -25.888 1.00 92.56 368 TYR A N 1
ATOM 3002 C CA . TYR A 1 368 ? 15.207 7.392 -27.265 1.00 92.56 368 TYR A CA 1
ATOM 3003 C C . TYR A 1 368 ? 14.572 8.731 -27.640 1.00 92.56 368 TYR A C 1
ATOM 3005 O O . TYR A 1 368 ? 14.750 9.187 -28.772 1.00 92.56 368 TYR A O 1
ATOM 3013 N N . LEU A 1 369 ? 13.869 9.388 -26.712 1.00 88.56 369 LEU A N 1
ATOM 3014 C CA . LEU A 1 369 ? 13.383 10.754 -26.926 1.00 88.56 369 LEU A CA 1
ATOM 3015 C C . LEU A 1 369 ? 14.540 11.735 -27.138 1.00 88.56 369 LEU A C 1
ATOM 3017 O O . LEU A 1 369 ? 14.453 12.583 -28.025 1.00 88.56 369 LEU A O 1
ATOM 3021 N N . GLY A 1 370 ? 15.625 11.596 -26.370 1.00 86.19 370 GLY A N 1
ATOM 3022 C CA . GLY A 1 370 ? 16.819 12.440 -26.471 1.00 86.19 370 GLY A CA 1
ATOM 3023 C C . GLY A 1 370 ? 17.503 12.390 -27.841 1.00 86.19 370 GLY A C 1
ATOM 3024 O O . GLY A 1 370 ? 18.060 13.394 -28.278 1.00 86.19 370 GLY A O 1
ATOM 3025 N N . ILE A 1 371 ? 17.404 11.261 -28.552 1.00 90.19 371 ILE A N 1
ATOM 3026 C CA . ILE A 1 371 ? 17.916 11.097 -29.925 1.00 90.19 371 ILE A CA 1
ATOM 3027 C C . ILE A 1 371 ? 16.836 11.272 -31.009 1.00 90.19 371 ILE A C 1
ATOM 3029 O O . ILE A 1 371 ? 17.052 10.927 -32.169 1.00 90.19 371 ILE A O 1
ATOM 3033 N N . GLY A 1 372 ? 15.654 11.782 -30.647 1.00 88.81 372 GLY A N 1
ATOM 3034 C CA . GLY A 1 372 ? 14.568 12.090 -31.583 1.00 88.81 372 GLY A CA 1
ATOM 3035 C C . GLY A 1 372 ? 13.702 10.899 -32.018 1.00 88.81 372 GLY A C 1
ATOM 3036 O O . GLY A 1 372 ? 12.852 11.056 -32.894 1.00 88.81 372 GLY A O 1
ATOM 3037 N N . ASN A 1 373 ? 13.852 9.715 -31.414 1.00 92.12 373 ASN A N 1
ATOM 3038 C CA . ASN A 1 373 ? 13.061 8.526 -31.749 1.00 92.12 373 ASN A CA 1
ATOM 3039 C C . ASN A 1 373 ? 11.839 8.349 -30.831 1.00 92.12 373 ASN A C 1
ATOM 3041 O O . ASN A 1 373 ? 11.712 7.388 -30.067 1.00 92.12 373 ASN A O 1
ATOM 3045 N N . SER A 1 374 ? 10.886 9.271 -30.950 1.00 91.38 374 SER A N 1
ATOM 3046 C CA . SER A 1 374 ? 9.654 9.266 -30.152 1.00 91.38 374 SER A CA 1
ATOM 3047 C C . SER A 1 374 ? 8.764 8.037 -30.376 1.00 91.38 374 SER A C 1
ATOM 3049 O O . SER A 1 374 ? 8.039 7.640 -29.468 1.00 91.38 374 SER A O 1
ATOM 3051 N N . LYS A 1 375 ? 8.817 7.402 -31.559 1.00 92.56 375 LYS A N 1
ATOM 3052 C CA . LYS A 1 375 ? 8.039 6.182 -31.849 1.00 92.56 375 LYS A CA 1
ATOM 3053 C C . LYS A 1 375 ? 8.528 4.991 -31.024 1.00 92.56 375 LYS A C 1
ATOM 3055 O O . LYS A 1 375 ? 7.713 4.281 -30.440 1.00 92.56 375 LYS A O 1
ATOM 3060 N N . LYS A 1 376 ? 9.848 4.785 -30.949 1.00 94.69 376 LYS A N 1
ATOM 3061 C CA . LYS A 1 376 ? 10.444 3.713 -30.139 1.00 94.69 376 LYS A CA 1
ATOM 3062 C C . LYS A 1 376 ? 10.216 3.959 -28.648 1.00 94.69 376 LYS A C 1
ATOM 3064 O O . LYS A 1 376 ? 9.804 3.032 -27.960 1.00 94.69 376 LYS A O 1
ATOM 3069 N N . ALA A 1 377 ? 10.385 5.200 -28.183 1.00 94.25 377 ALA A N 1
ATOM 3070 C CA . ALA A 1 377 ? 10.079 5.582 -26.804 1.00 94.25 377 ALA A CA 1
ATOM 3071 C C . ALA A 1 377 ? 8.630 5.235 -26.419 1.00 94.25 377 ALA A C 1
ATOM 3073 O O . ALA A 1 377 ? 8.393 4.568 -25.414 1.00 94.25 377 ALA A O 1
ATOM 3074 N N . LEU A 1 378 ? 7.666 5.609 -27.267 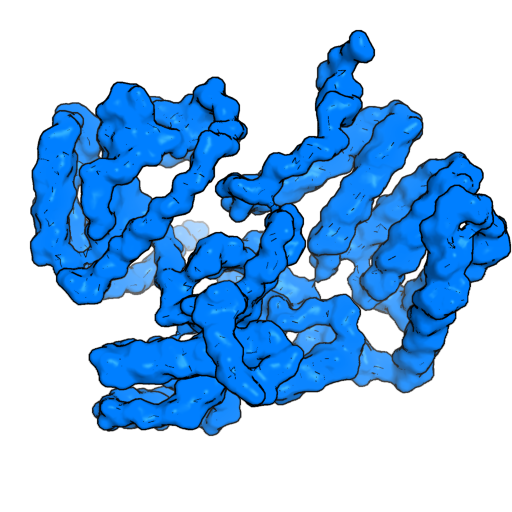1.00 94.62 378 LEU A N 1
ATOM 3075 C CA . LEU A 1 378 ? 6.254 5.290 -27.059 1.00 94.62 378 LEU A CA 1
ATOM 3076 C C . LEU A 1 378 ? 5.994 3.776 -27.024 1.00 94.62 378 LEU A C 1
ATOM 3078 O O . LEU A 1 378 ? 5.228 3.308 -26.186 1.00 94.62 378 LEU A O 1
ATOM 3082 N N . SER A 1 379 ? 6.628 3.012 -27.920 1.00 96.31 379 SER A N 1
ATOM 3083 C CA . SER A 1 379 ? 6.504 1.550 -27.953 1.00 96.31 379 SER A CA 1
ATOM 3084 C C . SER A 1 379 ? 6.987 0.899 -26.656 1.00 96.31 379 SER A C 1
ATOM 3086 O O . SER A 1 379 ? 6.330 -0.013 -26.167 1.00 96.31 379 SER A O 1
ATOM 3088 N N . ILE A 1 380 ? 8.108 1.370 -26.101 1.00 96.94 380 ILE A N 1
ATOM 3089 C CA . ILE A 1 380 ? 8.675 0.845 -24.851 1.00 96.94 380 ILE A CA 1
ATOM 3090 C C . ILE A 1 380 ? 7.724 1.109 -23.682 1.00 96.94 380 ILE A C 1
ATOM 3092 O O . ILE A 1 380 ? 7.419 0.201 -22.919 1.00 96.94 380 ILE A O 1
ATOM 3096 N N . LEU A 1 381 ? 7.204 2.332 -23.553 1.00 94.81 381 LEU A N 1
ATOM 3097 C CA . LEU A 1 381 ? 6.297 2.665 -22.450 1.00 94.81 381 LEU A CA 1
ATOM 3098 C C . LEU A 1 381 ? 4.975 1.892 -22.522 1.00 94.81 381 LEU A C 1
ATOM 3100 O O . LEU A 1 381 ? 4.456 1.474 -21.490 1.00 94.81 381 LEU A O 1
ATOM 3104 N N . LYS A 1 382 ? 4.444 1.661 -23.730 1.00 94.62 382 LYS A N 1
ATOM 3105 C CA . LYS A 1 382 ? 3.253 0.819 -23.922 1.00 94.62 382 LYS A CA 1
ATOM 3106 C C . LYS A 1 382 ? 3.507 -0.633 -23.510 1.00 94.62 382 LYS A C 1
ATOM 3108 O O . LYS A 1 382 ? 2.674 -1.210 -22.822 1.00 94.62 382 LYS A O 1
ATOM 3113 N N . GLU A 1 383 ? 4.667 -1.188 -23.859 1.00 95.50 383 GLU A N 1
ATOM 3114 C CA . GLU A 1 383 ? 5.070 -2.528 -23.414 1.00 95.50 383 GLU A CA 1
ATOM 3115 C C . GLU A 1 383 ? 5.136 -2.614 -21.878 1.00 95.50 383 GLU A C 1
ATOM 3117 O O . GLU A 1 383 ? 4.582 -3.535 -21.284 1.00 95.50 383 GLU A O 1
ATOM 3122 N N . VAL A 1 384 ? 5.751 -1.622 -21.223 1.00 94.56 384 VAL A N 1
ATOM 3123 C CA . VAL A 1 384 ? 5.815 -1.536 -19.752 1.00 94.56 384 VAL A CA 1
ATOM 3124 C C . VAL A 1 384 ? 4.416 -1.469 -19.138 1.00 94.56 384 VAL A C 1
ATOM 3126 O O . VAL A 1 384 ? 4.142 -2.165 -18.160 1.00 94.56 384 VAL A O 1
ATOM 3129 N N . TYR A 1 385 ? 3.520 -0.658 -19.709 1.00 92.56 385 TYR A N 1
ATOM 3130 C CA . TYR A 1 385 ? 2.128 -0.589 -19.268 1.00 92.56 385 TYR A CA 1
ATOM 3131 C C . TYR A 1 385 ? 1.454 -1.963 -19.333 1.00 92.56 385 TYR A C 1
ATOM 3133 O O . TYR A 1 385 ? 0.874 -2.411 -18.346 1.00 92.56 385 TYR A O 1
ATOM 3141 N N . ASP A 1 386 ? 1.549 -2.648 -20.470 1.00 92.00 386 ASP A N 1
ATOM 3142 C CA . ASP A 1 386 ? 0.864 -3.924 -20.659 1.00 92.00 386 ASP A CA 1
ATOM 3143 C C . ASP A 1 386 ? 1.398 -5.035 -19.753 1.00 92.00 386 ASP A C 1
ATOM 3145 O O . ASP A 1 386 ? 0.600 -5.841 -19.274 1.00 92.00 386 ASP A O 1
ATOM 3149 N N . LEU A 1 387 ? 2.702 -5.035 -19.459 1.00 91.62 387 LEU A N 1
ATOM 3150 C CA . LEU A 1 387 ? 3.326 -6.009 -18.563 1.00 91.62 387 LEU A CA 1
ATOM 3151 C C . LEU A 1 387 ? 2.941 -5.818 -17.090 1.00 91.62 387 LEU A C 1
ATOM 3153 O O . LEU A 1 387 ? 2.781 -6.807 -16.379 1.00 91.62 387 LEU A O 1
ATOM 3157 N N . TYR A 1 388 ? 2.811 -4.573 -16.616 1.00 91.00 388 TYR A N 1
ATOM 3158 C CA . TYR A 1 388 ? 2.795 -4.298 -15.171 1.00 91.00 388 TYR A CA 1
ATOM 3159 C C . TYR A 1 388 ? 1.535 -3.601 -14.643 1.00 91.00 388 TYR A C 1
ATOM 3161 O O . TYR A 1 388 ? 1.406 -3.446 -13.427 1.00 91.00 388 TYR A O 1
ATOM 3169 N N . LYS A 1 389 ? 0.574 -3.215 -15.499 1.00 85.50 389 LYS A N 1
ATOM 3170 C CA . LYS A 1 389 ? -0.654 -2.493 -15.091 1.00 85.50 389 LYS A CA 1
ATOM 3171 C C . LYS A 1 389 ? -1.484 -3.170 -14.000 1.00 85.50 389 LYS A C 1
ATOM 3173 O O . LYS A 1 389 ? -2.212 -2.476 -13.303 1.00 85.50 389 LYS A O 1
ATOM 3178 N N . THR A 1 390 ? -1.393 -4.491 -13.856 1.00 81.25 390 THR A N 1
ATOM 3179 C CA . THR A 1 390 ? -2.151 -5.262 -12.857 1.00 81.25 390 THR A CA 1
ATOM 3180 C C . THR A 1 390 ? -1.395 -5.495 -11.552 1.00 81.25 390 THR A C 1
ATOM 3182 O O . THR A 1 390 ? -2.005 -5.937 -10.588 1.00 81.25 390 THR A O 1
ATOM 3185 N N . VAL A 1 391 ? -0.083 -5.239 -11.524 1.00 82.44 391 VAL A N 1
ATOM 3186 C CA . VAL A 1 391 ? 0.799 -5.580 -10.390 1.00 82.44 391 VAL A CA 1
ATOM 3187 C C . VAL A 1 391 ? 1.393 -4.329 -9.741 1.00 82.44 391 VAL A C 1
ATOM 3189 O O . VAL A 1 391 ? 1.669 -4.329 -8.548 1.00 82.44 391 VAL A O 1
ATOM 3192 N N . ARG A 1 392 ? 1.614 -3.258 -10.519 1.00 80.38 392 ARG A N 1
ATOM 3193 C CA . ARG A 1 392 ? 2.339 -2.044 -10.101 1.00 80.38 392 ARG A CA 1
ATOM 3194 C C . ARG A 1 392 ? 1.565 -0.773 -10.414 1.00 80.38 392 ARG A C 1
ATOM 3196 O O . ARG A 1 392 ? 1.965 0.062 -11.222 1.00 80.38 392 ARG A O 1
ATOM 3203 N N . GLU A 1 393 ? 0.424 -0.630 -9.757 1.00 70.44 393 GLU A N 1
ATOM 3204 C CA . GLU A 1 393 ? -0.511 0.469 -9.997 1.00 70.44 393 GLU A CA 1
ATOM 3205 C C . GLU A 1 393 ? 0.107 1.869 -9.823 1.00 70.44 393 GLU A C 1
ATOM 3207 O O . GLU A 1 393 ? -0.199 2.779 -10.596 1.00 70.44 393 GLU A O 1
ATOM 3212 N N . SER A 1 394 ? 0.970 2.076 -8.822 1.00 69.50 394 SER A N 1
ATOM 3213 C CA . SER A 1 394 ? 1.587 3.380 -8.539 1.00 69.50 394 SER A CA 1
ATOM 3214 C C . SER A 1 394 ? 2.537 3.844 -9.638 1.00 69.50 394 SER A C 1
ATOM 3216 O O . SER A 1 394 ? 2.454 4.989 -10.080 1.00 69.50 394 SER A O 1
ATOM 3218 N N . GLU A 1 395 ? 3.418 2.966 -10.102 1.00 75.12 395 GLU A N 1
ATOM 3219 C CA . GLU A 1 395 ? 4.438 3.266 -11.107 1.00 75.12 395 GLU A CA 1
ATOM 3220 C C . GLU A 1 395 ? 3.804 3.432 -12.480 1.00 75.12 395 GLU A C 1
ATOM 3222 O O . GLU A 1 395 ? 4.173 4.320 -13.249 1.00 75.12 395 GLU A O 1
ATOM 3227 N N . ILE A 1 396 ? 2.789 2.621 -12.771 1.00 82.69 396 ILE A N 1
ATOM 3228 C CA . ILE A 1 396 ? 2.105 2.640 -14.058 1.00 82.69 396 ILE A CA 1
ATOM 3229 C C . ILE A 1 396 ? 1.361 3.962 -14.284 1.00 82.69 396 ILE A C 1
ATOM 3231 O O . ILE A 1 396 ? 1.240 4.404 -15.426 1.00 82.69 396 ILE A O 1
ATOM 3235 N N . ARG A 1 397 ? 0.964 4.681 -13.224 1.00 74.25 397 ARG A N 1
ATOM 3236 C CA . ARG A 1 397 ? 0.441 6.058 -13.347 1.00 74.25 397 ARG A CA 1
ATOM 3237 C C . ARG A 1 397 ? 1.438 7.005 -14.011 1.00 74.25 397 ARG A C 1
ATOM 3239 O O . ARG A 1 397 ? 1.032 7.834 -14.822 1.00 74.25 397 ARG A O 1
ATOM 3246 N N . ILE A 1 398 ? 2.718 6.892 -13.659 1.00 73.75 398 ILE A N 1
ATOM 3247 C CA . ILE A 1 398 ? 3.785 7.722 -14.230 1.00 73.75 398 ILE A CA 1
ATOM 3248 C C . ILE A 1 398 ? 3.960 7.356 -15.707 1.00 73.75 398 ILE A C 1
ATOM 3250 O O . ILE A 1 398 ? 3.942 8.236 -16.563 1.00 73.75 398 ILE A O 1
ATOM 3254 N N . ILE A 1 399 ? 3.974 6.057 -16.018 1.00 84.00 399 ILE A N 1
ATOM 3255 C CA . ILE A 1 399 ? 4.068 5.553 -17.396 1.00 84.00 399 ILE A CA 1
ATOM 3256 C C . ILE A 1 399 ? 2.907 6.055 -18.272 1.00 84.00 399 ILE A C 1
ATOM 3258 O O . ILE A 1 399 ? 3.137 6.497 -19.396 1.00 84.00 399 ILE A O 1
ATOM 3262 N N . ILE A 1 400 ? 1.665 6.057 -17.770 1.00 81.69 400 ILE A N 1
ATOM 3263 C CA . ILE A 1 400 ? 0.500 6.595 -18.501 1.00 81.69 400 ILE A CA 1
ATOM 3264 C C . ILE A 1 400 ? 0.689 8.085 -18.825 1.00 81.69 400 ILE A C 1
ATOM 3266 O O . ILE A 1 400 ? 0.404 8.507 -19.947 1.00 81.69 400 ILE A O 1
ATOM 3270 N N . LEU A 1 401 ? 1.180 8.882 -17.869 1.00 76.56 401 LEU A N 1
ATOM 3271 C CA . LEU A 1 401 ? 1.457 10.306 -18.090 1.00 76.56 401 LEU A CA 1
ATOM 3272 C C . LEU A 1 401 ? 2.514 10.510 -19.181 1.00 76.56 401 LEU A C 1
ATOM 3274 O O . LEU A 1 401 ? 2.304 11.315 -20.091 1.00 76.56 401 LEU A O 1
ATOM 3278 N N . ASP A 1 402 ? 3.604 9.747 -19.137 1.00 81.19 402 ASP A N 1
ATOM 3279 C CA . ASP A 1 402 ? 4.668 9.821 -20.140 1.00 81.19 402 ASP A CA 1
ATOM 3280 C C . ASP A 1 402 ? 4.150 9.436 -21.541 1.00 81.19 402 ASP A C 1
ATOM 3282 O O . ASP A 1 402 ? 4.431 10.126 -22.527 1.00 81.19 402 ASP A O 1
ATOM 3286 N N . ILE A 1 403 ? 3.291 8.411 -21.637 1.00 87.19 403 ILE A N 1
ATOM 3287 C CA . ILE A 1 403 ? 2.612 8.019 -22.884 1.00 87.19 403 ILE A CA 1
ATOM 3288 C C . ILE A 1 403 ? 1.749 9.164 -23.439 1.00 87.19 403 ILE A C 1
ATOM 3290 O O . ILE A 1 403 ? 1.795 9.442 -24.643 1.00 87.19 403 ILE A O 1
ATOM 3294 N N . ILE A 1 404 ? 0.967 9.847 -22.597 1.00 77.88 404 ILE A N 1
ATOM 3295 C CA . ILE A 1 404 ? 0.118 10.980 -23.014 1.00 77.88 404 ILE A CA 1
ATOM 3296 C C . ILE A 1 404 ? 0.979 12.128 -23.549 1.00 77.88 404 ILE A C 1
ATOM 3298 O O . ILE A 1 404 ? 0.700 12.669 -24.626 1.00 77.88 404 ILE A O 1
ATOM 3302 N N . ILE A 1 405 ? 2.054 12.474 -22.835 1.00 76.44 405 ILE A N 1
ATOM 3303 C CA . ILE A 1 405 ? 2.974 13.553 -23.216 1.00 76.44 405 ILE A CA 1
ATOM 3304 C C . ILE A 1 405 ? 3.620 13.260 -24.576 1.00 76.44 405 ILE A C 1
ATOM 3306 O O . ILE A 1 405 ? 3.667 14.137 -25.444 1.00 76.44 405 ILE A O 1
ATOM 3310 N N . ILE A 1 406 ? 4.089 12.031 -24.801 1.00 83.81 406 ILE A N 1
ATOM 3311 C CA . ILE A 1 406 ? 4.738 11.651 -26.062 1.00 83.81 406 ILE A CA 1
ATOM 3312 C C . ILE A 1 406 ? 3.738 11.611 -27.219 1.00 83.81 406 ILE A C 1
ATOM 3314 O O . ILE A 1 406 ? 4.042 12.138 -28.290 1.00 83.81 406 ILE A O 1
ATOM 3318 N N . ASN A 1 407 ? 2.536 11.054 -27.025 1.00 84.00 407 ASN A N 1
ATOM 3319 C CA . ASN A 1 407 ? 1.491 11.077 -28.057 1.00 84.00 407 ASN A CA 1
ATOM 3320 C C . ASN A 1 407 ? 1.125 12.512 -28.455 1.00 84.00 407 ASN A C 1
ATOM 3322 O O . ASN A 1 407 ? 0.982 12.804 -29.643 1.00 84.00 407 ASN A O 1
ATOM 3326 N N . SER A 1 408 ? 1.051 13.420 -27.479 1.00 78.31 408 SER A N 1
ATOM 3327 C CA . SER A 1 408 ? 0.778 14.841 -27.716 1.00 78.31 408 SER A CA 1
ATOM 3328 C C . SER A 1 408 ? 1.888 15.494 -28.549 1.00 78.31 408 SER A C 1
ATOM 3330 O O . SER A 1 408 ? 1.602 16.170 -29.536 1.00 78.31 408 SER A O 1
ATOM 3332 N N . LYS A 1 409 ? 3.165 15.219 -28.236 1.00 79.81 409 LYS A N 1
ATOM 3333 C CA . LYS A 1 409 ? 4.320 15.676 -29.039 1.00 79.81 409 LYS A CA 1
ATOM 3334 C C . LYS A 1 409 ? 4.302 15.129 -30.470 1.00 79.81 409 LYS A C 1
ATOM 3336 O O . LYS A 1 409 ? 4.709 15.824 -31.396 1.00 79.81 409 LYS A O 1
ATOM 3341 N N . LEU A 1 410 ? 3.819 13.902 -30.655 1.00 85.94 410 LEU A N 1
ATOM 3342 C CA . LEU A 1 410 ? 3.665 13.255 -31.960 1.00 85.94 410 LEU A CA 1
ATOM 3343 C C . LEU A 1 410 ? 2.400 13.685 -32.724 1.00 85.94 410 LEU A C 1
ATOM 3345 O O . LEU A 1 410 ? 2.172 13.184 -33.823 1.00 85.94 410 LEU A O 1
ATOM 3349 N N . LYS A 1 411 ? 1.586 14.597 -32.171 1.00 88.31 411 LYS A N 1
ATOM 3350 C CA . LYS A 1 411 ? 0.281 15.011 -32.719 1.00 88.31 411 LYS A CA 1
ATOM 3351 C C . LYS A 1 411 ? -0.716 13.850 -32.882 1.00 88.31 411 LYS A C 1
ATOM 3353 O O . LYS A 1 411 ? -1.644 13.925 -33.684 1.00 88.31 411 LYS A O 1
ATOM 3358 N N . LEU A 1 412 ? -0.555 12.779 -32.102 1.00 87.94 412 LEU A N 1
ATOM 3359 C CA . LEU A 1 412 ? -1.466 11.631 -32.044 1.00 87.94 412 LEU A CA 1
ATOM 3360 C C . LEU A 1 412 ? -2.562 11.885 -30.998 1.00 87.94 412 LEU A C 1
ATOM 3362 O O . LEU A 1 412 ? -2.673 11.166 -30.006 1.00 87.94 412 LEU A O 1
ATOM 3366 N N . PHE A 1 413 ? -3.352 12.943 -31.190 1.00 80.62 413 PHE A N 1
ATOM 3367 C CA . PHE A 1 413 ? -4.281 13.439 -30.167 1.00 80.62 413 PHE A CA 1
ATOM 3368 C C . PHE A 1 413 ? -5.384 12.443 -29.803 1.00 80.62 413 PHE A C 1
ATOM 3370 O O . PHE A 1 413 ? -5.712 12.312 -28.629 1.00 80.62 413 PHE A O 1
ATOM 3377 N N . GLU A 1 414 ? -5.916 11.694 -30.769 1.00 83.06 414 GLU A N 1
ATOM 3378 C CA . GLU A 1 414 ? -6.931 10.668 -30.489 1.00 83.06 414 GLU A CA 1
ATOM 3379 C C . GLU A 1 414 ? -6.376 9.520 -29.645 1.00 83.06 414 GLU A C 1
ATOM 3381 O O . GLU A 1 414 ? -7.058 8.989 -28.773 1.00 83.06 414 GLU A O 1
ATOM 3386 N N . GLU A 1 415 ? -5.105 9.174 -29.840 1.00 84.69 415 GLU A N 1
ATOM 3387 C CA . GLU A 1 415 ? -4.445 8.196 -28.987 1.00 84.69 415 GLU A CA 1
ATOM 3388 C C . GLU A 1 415 ? -4.189 8.790 -27.598 1.00 84.69 415 GLU A C 1
ATOM 3390 O O . GLU A 1 415 ? -4.544 8.167 -26.601 1.00 84.69 415 GLU A O 1
ATOM 3395 N N . ALA A 1 416 ? -3.673 10.022 -27.513 1.00 76.38 416 ALA A N 1
ATOM 3396 C CA . ALA A 1 416 ? -3.490 10.724 -26.242 1.00 76.38 416 ALA A CA 1
ATOM 3397 C C . ALA A 1 416 ? -4.796 10.796 -25.432 1.00 76.38 416 ALA A C 1
ATOM 3399 O O . ALA A 1 416 ? -4.774 10.525 -24.236 1.00 76.38 416 ALA A O 1
ATOM 3400 N N . LYS A 1 417 ? -5.938 11.064 -26.082 1.00 74.44 417 LYS A N 1
ATOM 3401 C CA . LYS A 1 417 ? -7.268 11.076 -25.453 1.00 74.44 417 LYS A CA 1
ATOM 3402 C C . LYS A 1 417 ? -7.675 9.721 -24.876 1.00 74.44 417 LYS A C 1
ATOM 3404 O O . LYS A 1 417 ? -8.274 9.693 -23.809 1.00 74.44 417 LYS A O 1
ATOM 3409 N N . LYS A 1 418 ? -7.343 8.594 -25.519 1.00 83.00 418 LYS A N 1
ATOM 3410 C CA . LYS A 1 418 ? -7.624 7.257 -24.951 1.00 83.00 418 LYS A CA 1
ATOM 3411 C C . LYS A 1 418 ? -6.847 7.018 -23.661 1.00 83.00 418 LYS A C 1
ATOM 3413 O O . LYS A 1 418 ? -7.404 6.511 -22.692 1.00 83.00 418 LYS A O 1
ATOM 3418 N N . TRP A 1 419 ? -5.571 7.395 -23.644 1.00 77.75 419 TRP A N 1
ATOM 3419 C CA . TRP A 1 419 ? -4.728 7.275 -22.454 1.00 77.75 419 TRP A CA 1
ATOM 3420 C C . TRP A 1 419 ? -5.130 8.273 -21.373 1.00 77.75 419 TRP A C 1
ATOM 3422 O O . TRP A 1 419 ? -5.103 7.933 -20.197 1.00 77.75 419 TRP A O 1
ATOM 3432 N N . GLU A 1 420 ? -5.578 9.463 -21.762 1.00 67.06 420 GLU A N 1
ATOM 3433 C CA . GLU A 1 420 ? -6.168 10.452 -20.866 1.00 67.06 420 GLU A CA 1
ATOM 3434 C C . GLU A 1 420 ? -7.489 9.951 -20.277 1.00 67.06 420 GLU A C 1
ATOM 3436 O O . GLU A 1 420 ? -7.714 10.117 -19.089 1.00 67.06 420 GLU A O 1
ATOM 3441 N N . PHE A 1 421 ? -8.322 9.251 -21.047 1.00 61.19 421 PHE A N 1
ATOM 3442 C CA . PHE A 1 421 ? -9.511 8.583 -20.526 1.00 61.19 421 PHE A CA 1
ATOM 3443 C C . PHE A 1 421 ? -9.140 7.452 -19.562 1.00 61.19 421 PHE A C 1
ATOM 3445 O O . PHE A 1 421 ? -9.707 7.373 -18.480 1.00 61.19 421 PHE A O 1
ATOM 3452 N N . ALA A 1 422 ? -8.142 6.621 -19.882 1.00 62.44 422 ALA A N 1
ATOM 3453 C CA . ALA A 1 422 ? -7.630 5.613 -18.952 1.00 62.44 422 ALA A CA 1
ATOM 3454 C C . ALA A 1 422 ? -7.089 6.261 -17.663 1.00 62.44 422 ALA A C 1
ATOM 3456 O O . ALA A 1 422 ? -7.398 5.811 -16.559 1.00 62.44 422 ALA A O 1
ATOM 3457 N N . ARG A 1 423 ? -6.360 7.376 -17.798 1.00 66.38 423 ARG A N 1
ATOM 3458 C CA . ARG A 1 423 ? -5.891 8.208 -16.688 1.00 66.38 423 ARG A CA 1
ATOM 3459 C C . ARG A 1 423 ? -7.050 8.816 -15.914 1.00 66.38 423 ARG A C 1
ATOM 3461 O O . ARG A 1 423 ? -6.930 8.907 -14.705 1.00 66.38 423 ARG A O 1
ATOM 3468 N N . GLN A 1 424 ? -8.137 9.230 -16.561 1.00 55.12 424 GLN A N 1
ATOM 3469 C CA . GLN A 1 424 ? -9.307 9.850 -15.942 1.00 55.12 424 GLN A CA 1
ATOM 3470 C C . GLN A 1 424 ? -10.204 8.834 -15.259 1.00 55.12 424 GLN A C 1
ATOM 3472 O O . GLN A 1 424 ? -10.593 9.092 -14.141 1.00 55.12 424 GLN A O 1
ATOM 3477 N N . VAL A 1 425 ? -10.475 7.666 -15.839 1.00 52.47 425 VAL A N 1
ATOM 3478 C CA . VAL A 1 425 ? -11.171 6.560 -15.156 1.00 52.47 425 VAL A CA 1
ATOM 3479 C C . VAL A 1 425 ? -10.413 6.180 -13.887 1.00 52.47 425 VAL A C 1
ATOM 3481 O O . VAL A 1 425 ? -10.997 6.033 -12.815 1.00 52.47 425 VAL A O 1
ATOM 3484 N N . TRP A 1 426 ? -9.088 6.112 -13.989 1.00 50.28 426 TRP A N 1
ATOM 3485 C CA . TRP A 1 426 ? -8.203 5.879 -12.858 1.00 50.28 426 TRP A CA 1
ATOM 3486 C C . TRP A 1 426 ? -8.159 7.058 -11.881 1.00 50.28 426 TRP A C 1
ATOM 3488 O O . TRP A 1 426 ? -8.204 6.894 -10.665 1.00 50.28 426 TRP A O 1
ATOM 3498 N N . SER A 1 427 ? -8.117 8.276 -12.414 1.00 46.84 427 SER A N 1
ATOM 3499 C CA . SER A 1 427 ? -8.147 9.500 -11.636 1.00 46.84 427 SER A CA 1
ATOM 3500 C C . SER A 1 427 ? -9.484 9.666 -10.963 1.00 46.84 427 SER A C 1
ATOM 3502 O O . SER A 1 427 ? -9.431 10.250 -9.912 1.00 46.84 427 SER A O 1
ATOM 3504 N N . GLU A 1 428 ? -10.608 9.178 -11.494 1.00 38.34 428 GLU A N 1
ATOM 3505 C CA . GLU A 1 428 ? -11.971 9.216 -10.948 1.00 38.34 428 GLU A CA 1
ATOM 3506 C C . GLU A 1 428 ? -12.124 8.157 -9.855 1.00 38.34 428 GLU A C 1
ATOM 3508 O O . GLU A 1 428 ? -12.622 8.460 -8.772 1.00 38.34 428 GLU A O 1
ATOM 3513 N N . LEU A 1 429 ? -11.556 6.961 -10.071 1.00 37.09 429 LEU A N 1
ATOM 3514 C CA . LEU A 1 429 ? -11.304 5.977 -9.012 1.00 37.09 429 LEU A CA 1
ATOM 3515 C C . LEU A 1 429 ? -10.493 6.600 -7.862 1.00 37.09 429 LEU A C 1
ATOM 3517 O O . LEU A 1 429 ? -10.778 6.311 -6.703 1.00 37.09 429 LEU A O 1
ATOM 3521 N N . CYS A 1 430 ? -9.572 7.522 -8.168 1.00 37.16 430 CYS A N 1
ATOM 3522 C CA . CYS A 1 430 ? -8.852 8.357 -7.200 1.00 37.16 430 CYS A CA 1
ATOM 3523 C C . CYS A 1 430 ? -9.517 9.695 -6.832 1.00 37.16 430 CYS A C 1
ATOM 3525 O O . CYS A 1 430 ? -9.149 10.276 -5.819 1.00 37.16 430 CYS A O 1
ATOM 3527 N N . ARG A 1 431 ? -10.485 10.207 -7.596 1.00 38.72 431 ARG A N 1
ATOM 3528 C CA . ARG A 1 431 ? -11.107 11.539 -7.433 1.00 38.72 431 ARG A CA 1
ATOM 3529 C C . ARG A 1 431 ? -12.201 11.441 -6.394 1.00 38.72 431 ARG A C 1
ATOM 3531 O O . ARG A 1 431 ? -12.346 12.329 -5.571 1.00 38.72 431 ARG A O 1
ATOM 3538 N N . VAL A 1 432 ? -12.830 10.268 -6.324 1.00 36.31 432 VAL A N 1
ATOM 3539 C CA . VAL A 1 432 ? -13.594 9.810 -5.160 1.00 36.31 432 VAL A CA 1
ATOM 3540 C C . VAL A 1 432 ? -12.678 9.559 -3.934 1.00 36.31 432 VAL A C 1
ATOM 3542 O O . VAL A 1 432 ? -13.187 9.268 -2.859 1.00 36.31 432 VAL A O 1
ATOM 3545 N N . MET A 1 433 ? -11.341 9.664 -4.047 1.00 38.53 433 MET A N 1
ATOM 3546 C CA . MET A 1 433 ? -10.383 9.516 -2.929 1.00 38.53 433 MET A CA 1
ATOM 3547 C C . MET A 1 433 ? -9.648 10.810 -2.517 1.00 38.53 433 MET A C 1
ATOM 3549 O O . MET A 1 433 ? -9.116 10.841 -1.413 1.00 38.53 433 MET A O 1
ATOM 3553 N N . HIS A 1 434 ? -9.590 11.871 -3.337 1.00 41.53 434 HIS A N 1
ATOM 3554 C CA . HIS A 1 434 ? -8.653 12.988 -3.103 1.00 41.53 434 HIS A CA 1
ATOM 3555 C C . HIS A 1 434 ? -9.117 14.374 -3.597 1.00 41.53 434 HIS A C 1
ATOM 3557 O O . HIS A 1 434 ? -8.395 15.040 -4.340 1.00 41.53 434 HIS A O 1
ATOM 3563 N N . GLU A 1 435 ? -10.261 14.894 -3.152 1.00 34.34 435 GLU A N 1
ATOM 3564 C CA . GLU A 1 435 ? -10.446 16.353 -3.192 1.00 34.34 435 GLU A CA 1
ATOM 3565 C C . GLU A 1 435 ? -9.852 16.991 -1.930 1.00 34.34 435 GLU A C 1
ATOM 3567 O O . GLU A 1 435 ? -10.465 16.927 -0.873 1.00 34.34 435 GLU A O 1
ATOM 3572 N N . HIS A 1 436 ? -8.663 17.606 -2.069 1.00 34.47 436 HIS A N 1
ATOM 3573 C CA . HIS A 1 436 ? -8.291 18.952 -1.552 1.00 34.47 436 HIS A CA 1
ATOM 3574 C C . HIS A 1 436 ? -6.783 19.263 -1.533 1.00 34.47 436 HIS A C 1
ATOM 3576 O O . HIS A 1 436 ? -6.373 20.331 -1.076 1.00 34.47 436 HIS A O 1
ATOM 3582 N N . VAL A 1 437 ? -5.922 18.413 -2.094 1.00 32.00 437 VAL A N 1
ATOM 3583 C CA . VAL A 1 437 ? -4.489 18.724 -2.170 1.00 32.00 437 VAL A CA 1
ATOM 3584 C C . VAL A 1 437 ? -3.964 18.360 -3.547 1.00 32.00 437 VAL A C 1
ATOM 3586 O O . VAL A 1 437 ? -3.689 17.203 -3.811 1.00 32.00 437 VAL A O 1
ATOM 3589 N N . ILE A 1 438 ? -3.900 19.353 -4.433 1.00 32.22 438 ILE A N 1
ATOM 3590 C CA . ILE A 1 438 ? -2.919 19.578 -5.512 1.00 32.22 438 ILE A CA 1
ATOM 3591 C C . ILE A 1 438 ? -3.592 20.546 -6.496 1.00 32.22 438 ILE A C 1
ATOM 3593 O O . ILE A 1 438 ? -4.231 20.168 -7.472 1.00 32.22 438 ILE A O 1
ATOM 3597 N N . LYS A 1 439 ? -3.404 21.844 -6.258 1.00 28.62 439 LYS A N 1
ATOM 3598 C CA . LYS A 1 439 ? -3.197 22.759 -7.377 1.00 28.62 439 LYS A CA 1
ATOM 3599 C C . LYS A 1 439 ? -1.719 22.666 -7.731 1.00 28.62 439 LYS A C 1
ATOM 3601 O O . LYS A 1 439 ? -0.881 23.073 -6.930 1.00 28.62 439 LYS A O 1
ATOM 3606 N N . ARG A 1 440 ? -1.386 22.143 -8.912 1.00 27.92 440 ARG A N 1
ATOM 3607 C CA . ARG A 1 440 ? -0.063 22.352 -9.515 1.00 27.92 440 ARG A CA 1
ATOM 3608 C C . ARG A 1 440 ? -0.200 23.196 -10.786 1.00 27.92 440 ARG A C 1
ATOM 3610 O O . ARG A 1 440 ? -1.037 22.875 -11.627 1.00 27.92 440 ARG A O 1
ATOM 3617 N N . PRO A 1 441 ? 0.617 24.250 -10.949 1.00 32.44 441 PRO A N 1
ATOM 3618 C CA . PRO A 1 441 ? 0.675 25.038 -12.171 1.00 32.44 441 PRO A CA 1
ATOM 3619 C C . PRO A 1 441 ? 1.585 24.327 -13.180 1.00 32.44 441 PRO A C 1
ATOM 3621 O O . PRO A 1 441 ? 2.801 24.429 -13.077 1.00 32.44 441 PRO A O 1
ATOM 3624 N N . ALA A 1 442 ? 1.019 23.562 -14.118 1.00 33.38 442 ALA A N 1
ATOM 3625 C CA . ALA A 1 442 ? 1.774 23.069 -15.285 1.00 33.38 442 ALA A CA 1
ATOM 3626 C C . ALA A 1 442 ? 0.927 22.605 -16.492 1.00 33.38 442 ALA A C 1
ATOM 3628 O O . ALA A 1 442 ? 1.501 22.153 -17.476 1.00 33.38 442 ALA A O 1
ATOM 3629 N N . LEU A 1 443 ? -0.410 22.693 -16.464 1.00 37.53 443 LEU A N 1
ATOM 3630 C CA . LEU A 1 443 ? -1.263 22.121 -17.526 1.00 37.53 443 LEU A CA 1
ATOM 3631 C C . LEU A 1 443 ? -1.989 23.142 -18.411 1.00 37.53 443 LEU A C 1
ATOM 3633 O O . LEU A 1 443 ? -2.685 22.734 -19.338 1.00 37.53 443 LEU A O 1
ATOM 3637 N N . GLY A 1 444 ? -1.762 24.445 -18.212 1.00 31.86 444 GLY A N 1
ATOM 3638 C CA . GLY A 1 444 ? -2.446 25.499 -18.978 1.00 31.86 444 GLY A CA 1
ATOM 3639 C C . GLY A 1 444 ? -2.284 25.391 -20.502 1.00 31.86 444 GLY A C 1
ATOM 3640 O O . GLY A 1 444 ? -3.158 25.828 -21.236 1.00 31.86 444 GLY A O 1
ATOM 3641 N N . ASN A 1 445 ? -1.221 24.741 -20.989 1.00 36.78 445 ASN A N 1
ATOM 3642 C CA . ASN A 1 445 ? -1.011 24.536 -22.425 1.00 36.78 445 ASN A CA 1
ATOM 3643 C C . ASN A 1 445 ? -1.572 23.211 -22.973 1.00 36.78 445 ASN A C 1
ATOM 3645 O O . ASN A 1 445 ? -1.693 23.085 -24.186 1.00 36.78 445 ASN A O 1
ATOM 3649 N N . LEU A 1 446 ? -1.914 22.223 -22.134 1.00 36.88 446 LEU A N 1
ATOM 3650 C CA . LEU A 1 446 ? -2.418 20.923 -22.609 1.00 36.88 446 LEU A CA 1
ATOM 3651 C C . LEU A 1 446 ? -3.951 20.899 -22.708 1.00 36.88 446 LEU A C 1
ATOM 3653 O O . LEU A 1 446 ? -4.485 20.330 -23.656 1.00 36.88 446 LEU A O 1
ATOM 3657 N N . GLU A 1 447 ? -4.654 21.554 -21.776 1.00 35.81 447 GLU A N 1
ATOM 3658 C CA . GLU A 1 447 ? -6.121 21.689 -21.824 1.00 35.81 447 GLU A CA 1
ATOM 3659 C C . GLU A 1 447 ? -6.583 22.460 -23.068 1.00 35.81 447 GLU A C 1
ATOM 3661 O O . GLU A 1 447 ? -7.507 22.019 -23.747 1.00 35.81 447 GLU A O 1
ATOM 3666 N N . ASN A 1 448 ? -5.891 23.543 -23.435 1.00 35.12 448 ASN A N 1
ATOM 3667 C CA . ASN A 1 448 ? -6.237 24.336 -24.620 1.00 35.12 448 ASN A CA 1
ATOM 3668 C C . ASN A 1 448 ? -6.050 23.549 -25.929 1.00 35.12 448 ASN A C 1
ATOM 3670 O O . ASN A 1 448 ? -6.907 23.596 -26.808 1.00 35.12 448 ASN A O 1
ATOM 3674 N N . VAL A 1 449 ? -4.992 22.735 -26.022 1.00 40.66 449 VAL A N 1
ATOM 3675 C CA . VAL A 1 449 ? -4.723 21.889 -27.199 1.00 40.66 449 VAL A CA 1
ATOM 3676 C C . VAL A 1 449 ? -5.704 20.712 -27.301 1.00 40.66 449 VAL A C 1
ATOM 3678 O O . VAL A 1 449 ? -6.087 20.328 -28.405 1.00 40.66 449 VAL A O 1
ATOM 3681 N N . LEU A 1 450 ? -6.141 20.138 -26.175 1.00 34.94 450 LEU A N 1
ATOM 3682 C CA . LEU A 1 450 ? -7.058 18.990 -26.157 1.00 34.94 450 LEU A CA 1
ATOM 3683 C C . LEU A 1 450 ? -8.535 19.377 -26.338 1.00 34.94 450 LEU A C 1
ATOM 3685 O O . LEU A 1 450 ? -9.311 18.553 -26.826 1.00 34.94 450 LEU A O 1
ATOM 3689 N N . LEU A 1 451 ? -8.913 20.615 -26.003 1.00 38.91 451 LEU A N 1
ATOM 3690 C CA . LEU A 1 451 ? -10.264 21.159 -26.198 1.00 38.91 451 LEU A CA 1
ATOM 3691 C C . LEU A 1 451 ? -10.499 21.757 -27.596 1.00 38.91 451 LEU A C 1
ATOM 3693 O O . LEU A 1 451 ? -11.601 22.215 -27.880 1.00 38.91 451 LEU A O 1
ATOM 3697 N N . GLY A 1 452 ? -9.499 21.735 -28.484 1.00 30.94 452 GLY A N 1
ATOM 3698 C CA . GLY A 1 452 ? -9.642 22.242 -29.853 1.00 30.94 452 GLY A CA 1
ATOM 3699 C C . GLY A 1 452 ? -9.757 23.765 -29.951 1.00 30.94 452 GLY A C 1
ATOM 3700 O O . GLY A 1 452 ? -10.103 24.280 -31.013 1.00 30.94 452 GLY A O 1
ATOM 3701 N N . ASN A 1 453 ? -9.438 24.491 -28.881 1.00 34.34 453 ASN A N 1
ATOM 3702 C CA . ASN A 1 453 ? -9.322 25.937 -28.940 1.00 34.34 453 ASN A CA 1
ATOM 3703 C C . ASN A 1 453 ? -7.918 26.246 -29.470 1.00 34.34 453 ASN A C 1
ATOM 3705 O O . ASN A 1 453 ? -6.919 25.912 -28.834 1.00 34.34 453 ASN A O 1
ATOM 3709 N N . GLY A 1 454 ? -7.850 26.787 -30.690 1.00 31.89 454 GLY A N 1
ATOM 3710 C CA . GLY A 1 454 ? -6.599 27.228 -31.311 1.00 31.89 454 GLY A CA 1
ATOM 3711 C C . GLY A 1 454 ? -5.832 28.248 -30.450 1.00 31.89 454 GLY A C 1
ATOM 3712 O O . GLY A 1 454 ? -6.368 28.699 -29.439 1.00 31.89 454 GLY A O 1
ATOM 3713 N N . PRO A 1 455 ? -4.578 28.565 -30.832 1.00 36.28 455 PRO A N 1
ATOM 3714 C CA . PRO A 1 455 ? -3.665 29.385 -30.032 1.00 36.28 455 PRO A CA 1
ATOM 3715 C C . PRO A 1 455 ? -4.241 30.736 -29.605 1.00 36.28 455 PRO A C 1
ATOM 3717 O O . PRO A 1 455 ? -5.015 31.329 -30.393 1.00 36.28 455 PRO A O 1
#

InterPro domains:
  IPR001214 SET domain [PF00856] (182-267)
  IPR001214 SET domain [PS50280] (167-268)
  IPR046341 SET domain superfamily [G3DSA:2.170.270.10] (175-299)
  IPR046341 SET domain superfamily [SSF82199] (211-290)
  IPR053209 Gramillin-biosynthesis-related methyltransferase [PTHR47643] (201-316)

Radius of gyration: 26.82 Å; chains: 1; bounding box: 69×51×69 Å